Protein AF-A0A351QXC2-F1 (afdb_monomer_lite)

Radius of gyration: 31.66 Å; chains: 1; bounding box: 80×47×94 Å

Foldseek 3Di:
DVLVVVLVVVVCLVPVPDVQVQVDDPVVLVVQLVVLQVQLVVVVVVLCVVLVAPDQPPVCVNPSSSLSSLLSSLVSSLVRRPPCNVVSVVLNVLSVVLNVVVSVLSNCVSVQLAPADDDPDDDDHVVCVVVVDVLSVLLVVLLVLLSCLLNCVLSVCVVVVVVLLVVVVVCLVCVLVLLQLLQCLLAAPLPVVADPLLSVVSSVVSVLQLLLQCLLDLWNLVSSLVSLVVSLVQRNVQNVCCVVVVAGDAPLCVVVVVVVVVVVVPDRHYRDPSNSVSSSSSSNVNSSSSSCVVVVSGNGHDDPVSSVVSNVSSVVSVVVVCVCLPPDQLCVVVVQDQDLVRNSVSCNHNNDPSSNSNSVNQLDQDDDPPDDPVVVVVVVVVVVVVPPDPDPDDVDDDDDDDDDDPPDDQCCVVDDDPCSCVVCVVVVVLVVDPPNPDHDDDDDPDDPDLSQRSVCCVVPVDDCVSGRSDSCVSNDDCPPPDD

Sequence (483 aa):
MLIIIVTLFMSYLIYGYAKPKITCSNRIMKIYFVISIIMALGLLEIFIKILNFSEVTSFLWCIYIPVSLSLFYIILITMCIREKRTLNLILWIKYLFCLLFLIICLNAYYYGYICVLNQETASGDFTSIIIGNYNILTVLYGFMIGGFFWLFGEKIFCHIKTFSYHLYITILILTPFLMFFILEISCNPQIGNMNLFRVLLNIFIMMFFEIIVLNFFNNRAYGLYVLYSCVLIIGVSNHFVVLFRNNPIMPVDILSIKTALSVSNHYQYYLTNGITLSVVIFLLLIGLISSFNRLDITNKITSKKEVISRKFLSVMVLIFGIFWIHNLNFENAYSINLNFWWPAATYESDGFAASFITFLQKLKVQKPDEYSIKLAENILINTSEDRKPAVTSTNQDPTIIVVMNESFSDLSALGPLECADRYLKNYNSLKHDTNTIEHGLNYVSTRGGGTSTTEFEFLTGNSMSNLPGSNPYAQFNFTHIPN

Structure (mmCIF, N/CA/C/O backbone):
data_AF-A0A351QXC2-F1
#
_entry.id   AF-A0A351QXC2-F1
#
loop_
_atom_site.group_PDB
_atom_site.id
_atom_site.type_symbol
_atom_site.label_atom_id
_atom_site.label_alt_id
_atom_site.label_comp_id
_atom_site.label_asym_id
_atom_site.label_entity_id
_atom_site.label_seq_id
_atom_site.pdbx_PDB_ins_code
_atom_site.Cartn_x
_atom_site.Cartn_y
_atom_site.Cartn_z
_atom_site.occupancy
_atom_site.B_iso_or_equiv
_atom_site.auth_seq_id
_atom_site.auth_comp_id
_atom_site.auth_asym_id
_atom_site.auth_atom_id
_atom_site.pdbx_PDB_model_num
ATOM 1 N N . MET A 1 1 ? -37.695 -11.033 13.542 1.00 30.03 1 MET A N 1
ATOM 2 C CA . MET A 1 1 ? -37.705 -11.482 14.957 1.00 30.03 1 MET A CA 1
ATOM 3 C C . MET A 1 1 ? -36.311 -11.424 15.595 1.00 30.03 1 MET A C 1
ATOM 5 O O . MET A 1 1 ? -36.163 -10.721 16.582 1.00 30.03 1 MET A O 1
ATOM 9 N N . LEU A 1 2 ? -35.275 -12.038 15.000 1.00 30.84 2 LEU A N 1
ATOM 10 C CA . LEU A 1 2 ? -33.883 -11.976 15.493 1.00 30.84 2 LEU A CA 1
ATOM 11 C C . LEU A 1 2 ? -33.330 -10.537 15.608 1.00 30.84 2 LEU A C 1
ATOM 13 O O . LEU A 1 2 ? -32.666 -10.202 16.575 1.00 30.84 2 LEU A O 1
ATOM 17 N N . ILE A 1 3 ? -33.681 -9.656 14.668 1.00 39.56 3 ILE A N 1
ATOM 18 C CA . ILE A 1 3 ? -33.240 -8.247 14.639 1.00 39.56 3 ILE A CA 1
ATOM 19 C C . ILE A 1 3 ? -33.877 -7.420 15.756 1.00 39.56 3 ILE A C 1
ATOM 21 O O . ILE A 1 3 ? -33.198 -6.594 16.345 1.00 39.56 3 ILE A O 1
ATOM 25 N N . ILE A 1 4 ? -35.152 -7.676 16.073 1.00 40.72 4 ILE A N 1
ATOM 26 C CA . ILE A 1 4 ? -35.869 -7.065 17.205 1.00 40.72 4 ILE A CA 1
ATOM 27 C C . ILE A 1 4 ? -35.260 -7.551 18.523 1.00 40.72 4 ILE A C 1
ATOM 29 O O . ILE A 1 4 ? -35.090 -6.769 19.449 1.00 40.72 4 ILE A O 1
ATOM 33 N N . ILE A 1 5 ? -34.870 -8.828 18.590 1.00 40.81 5 ILE A N 1
ATOM 34 C CA . ILE A 1 5 ? -34.154 -9.393 19.736 1.00 40.81 5 ILE A CA 1
ATOM 35 C C . ILE A 1 5 ? -32.776 -8.737 19.870 1.00 40.81 5 ILE A C 1
ATOM 37 O O . ILE A 1 5 ? -32.436 -8.330 20.969 1.00 40.81 5 ILE A O 1
ATOM 41 N N . VAL A 1 6 ? -32.024 -8.530 18.784 1.00 47.78 6 VAL A N 1
ATOM 42 C CA . VAL A 1 6 ? -30.721 -7.843 18.822 1.00 47.78 6 VAL A CA 1
ATOM 43 C C . VAL A 1 6 ? -30.873 -6.363 19.187 1.00 47.78 6 VAL A C 1
ATOM 45 O O . VAL A 1 6 ? -30.154 -5.901 20.063 1.00 47.78 6 VAL A O 1
ATOM 48 N N . THR A 1 7 ? -31.825 -5.609 18.629 1.00 44.38 7 THR A N 1
ATOM 49 C CA . THR A 1 7 ? -32.061 -4.210 19.044 1.00 44.38 7 THR A CA 1
ATOM 50 C C . THR A 1 7 ? -32.557 -4.095 20.478 1.00 44.38 7 THR A C 1
ATOM 52 O O . THR A 1 7 ? -32.094 -3.210 21.197 1.00 44.38 7 THR A O 1
ATOM 55 N N . LEU A 1 8 ? -33.434 -4.989 20.943 1.00 41.75 8 LEU A N 1
ATOM 56 C CA . LEU A 1 8 ? -33.868 -5.033 22.344 1.00 41.75 8 LEU A CA 1
ATOM 57 C C . LEU A 1 8 ? -32.722 -5.443 23.280 1.00 41.75 8 LEU A C 1
ATOM 59 O O . LEU A 1 8 ? -32.566 -4.835 24.336 1.00 41.75 8 LEU A O 1
ATOM 63 N N . PHE A 1 9 ? -31.870 -6.390 22.879 1.00 45.78 9 PHE A N 1
ATOM 64 C CA . PHE A 1 9 ? -30.686 -6.819 23.633 1.00 45.78 9 PHE A CA 1
ATOM 65 C C . PHE A 1 9 ? -29.615 -5.718 23.688 1.00 45.78 9 PHE A C 1
ATOM 67 O O . PHE A 1 9 ? -28.980 -5.507 24.718 1.00 45.78 9 PHE A O 1
ATOM 74 N N . MET A 1 10 ? -29.473 -4.934 22.618 1.00 47.25 10 MET A N 1
ATOM 75 C CA . MET A 1 10 ? -28.566 -3.783 22.533 1.00 47.25 10 MET A CA 1
ATOM 76 C C . MET A 1 10 ? -29.074 -2.589 23.340 1.00 47.25 10 MET A C 1
ATOM 78 O O . MET A 1 10 ? -28.297 -1.941 24.039 1.00 47.25 10 MET A O 1
ATOM 82 N N . SER A 1 11 ? -30.386 -2.347 23.330 1.00 45.19 11 SER A N 1
ATOM 83 C CA . SER A 1 11 ? -31.044 -1.377 24.215 1.00 45.19 11 SER A CA 1
ATOM 84 C C . SER A 1 11 ? -30.875 -1.783 25.682 1.00 45.19 11 SER A C 1
ATOM 86 O O . SER A 1 11 ? -30.530 -0.952 26.521 1.00 45.19 11 SER A O 1
ATOM 88 N N . TYR A 1 12 ? -31.017 -3.076 25.985 1.00 43.44 12 TYR A N 1
ATOM 89 C CA . TYR A 1 12 ? -30.791 -3.650 27.310 1.00 43.44 12 TYR A CA 1
ATOM 90 C C . TYR A 1 12 ? -29.320 -3.550 27.756 1.00 43.44 12 TYR A C 1
ATOM 92 O O . TYR A 1 12 ? -29.059 -3.199 28.900 1.00 43.44 12 TYR A O 1
ATOM 100 N N . LEU A 1 13 ? -28.340 -3.730 26.862 1.00 42.75 13 LEU A N 1
ATOM 101 C CA . LEU A 1 13 ? -26.910 -3.504 27.144 1.00 42.75 13 LEU A CA 1
ATOM 102 C C . LEU A 1 13 ? -26.550 -2.015 27.310 1.00 42.75 13 LEU A C 1
ATOM 104 O O . LEU A 1 13 ? -25.615 -1.664 28.037 1.00 42.75 13 LEU A O 1
ATOM 108 N N . ILE A 1 14 ? -27.280 -1.111 26.651 1.00 47.03 14 ILE A N 1
ATOM 109 C CA . ILE A 1 14 ? -27.145 0.339 26.849 1.00 47.03 14 ILE A CA 1
ATOM 110 C C . ILE A 1 14 ? -27.677 0.756 28.230 1.00 47.03 14 ILE A C 1
ATOM 112 O O . ILE A 1 14 ? -27.067 1.624 28.857 1.00 47.03 14 ILE A O 1
ATOM 116 N N . TYR A 1 15 ? -28.736 0.105 28.721 1.00 46.34 15 TYR A N 1
ATOM 117 C CA . TYR A 1 15 ? -29.465 0.487 29.937 1.00 46.34 15 TYR A CA 1
ATOM 118 C C . TYR A 1 15 ? -29.185 -0.330 31.196 1.00 46.34 15 TYR A C 1
ATOM 120 O O . TYR A 1 15 ? -29.426 0.156 32.298 1.00 46.34 15 TYR A O 1
ATOM 128 N N . GLY A 1 16 ? -28.698 -1.558 31.055 1.00 41.38 16 GLY A N 1
ATOM 129 C CA . GLY A 1 16 ? -28.539 -2.486 32.170 1.00 41.38 16 GLY A CA 1
ATOM 130 C C . GLY A 1 16 ? -27.308 -2.222 33.038 1.00 41.38 16 GLY A C 1
ATOM 131 O O . GLY A 1 16 ? -27.326 -2.565 34.215 1.00 41.38 16 GLY A O 1
ATOM 132 N N . TYR A 1 17 ? -26.247 -1.610 32.495 1.00 40.50 17 TYR A N 1
ATOM 133 C CA . TYR A 1 17 ? -24.912 -1.705 33.117 1.00 40.50 17 TYR A CA 1
ATOM 134 C C . TYR A 1 17 ? -24.293 -0.412 33.642 1.00 40.50 17 TYR A C 1
ATOM 136 O O . TYR A 1 17 ? -23.430 -0.452 34.515 1.00 40.50 17 TYR A O 1
ATOM 144 N N . ALA A 1 18 ? -24.771 0.745 33.203 1.00 41.94 18 ALA A N 1
ATOM 145 C CA . ALA A 1 18 ? -24.774 1.892 34.091 1.00 41.94 18 ALA A CA 1
ATOM 146 C C . ALA A 1 18 ? -26.200 1.930 34.627 1.00 41.94 18 ALA A C 1
ATOM 148 O O . ALA A 1 18 ? -27.124 1.936 33.827 1.00 41.94 18 ALA A O 1
ATOM 149 N N . LYS A 1 19 ? -26.412 1.966 35.939 1.00 41.72 19 LYS A N 1
ATOM 150 C CA . LYS A 1 19 ? -27.594 2.646 36.469 1.00 41.72 19 LYS A CA 1
ATOM 151 C C . LYS A 1 19 ? -27.233 4.135 36.456 1.00 41.72 19 LYS A C 1
ATOM 153 O O . LYS A 1 19 ? -26.741 4.612 37.480 1.00 41.72 19 LYS A O 1
ATOM 158 N N . PRO A 1 20 ? -27.349 4.900 35.344 1.00 49.31 20 PRO A N 1
ATOM 159 C CA . PRO A 1 20 ? -27.394 6.339 35.516 1.00 49.31 20 PRO A CA 1
ATOM 160 C C . PRO A 1 20 ? -28.577 6.608 36.449 1.00 49.31 20 PRO A C 1
ATOM 162 O O . PRO A 1 20 ? -29.564 5.868 36.423 1.00 49.31 20 PRO A O 1
ATOM 165 N N . LYS A 1 21 ? -28.499 7.634 37.296 1.00 47.06 21 LYS A N 1
ATOM 166 C CA . LYS A 1 21 ? -29.701 8.138 37.965 1.00 47.06 21 LYS A CA 1
ATOM 167 C C . LYS A 1 21 ? -30.638 8.647 36.867 1.00 47.06 21 LYS A C 1
ATOM 169 O O . LYS A 1 21 ? -30.537 9.791 36.432 1.00 47.06 21 LYS A O 1
ATOM 174 N N . ILE A 1 22 ? -31.480 7.760 36.338 1.00 55.62 22 ILE A N 1
ATOM 175 C CA . ILE A 1 22 ? -32.507 8.109 35.366 1.00 55.62 22 ILE A CA 1
ATOM 176 C C . ILE A 1 22 ? -33.518 8.923 36.161 1.00 55.62 22 ILE A C 1
ATOM 178 O O . ILE A 1 22 ? -34.174 8.416 37.064 1.00 55.62 22 ILE A O 1
ATOM 182 N N . THR A 1 23 ? -33.585 10.213 35.862 1.00 55.25 23 THR A N 1
ATOM 183 C CA . THR A 1 23 ? -34.507 11.148 36.518 1.00 55.25 23 THR A CA 1
ATOM 184 C C . THR A 1 23 ? -35.950 10.955 36.049 1.00 55.25 23 THR A C 1
ATOM 186 O O . THR A 1 23 ? -36.875 11.434 36.694 1.00 55.25 23 THR A O 1
ATOM 189 N N . CYS A 1 24 ? -36.156 10.252 34.931 1.00 59.53 24 CYS A N 1
ATOM 190 C CA . CYS A 1 24 ? -37.459 10.018 34.316 1.00 59.53 24 CYS A CA 1
ATOM 191 C C . CYS A 1 24 ? -38.051 8.644 34.650 1.00 59.53 24 CYS A C 1
ATOM 193 O O . CYS A 1 24 ? -37.344 7.652 34.808 1.00 59.53 24 CYS A O 1
ATOM 195 N N . SER A 1 25 ? -39.383 8.583 34.721 1.00 69.75 25 SER A N 1
ATOM 196 C CA . SER A 1 25 ? -40.113 7.350 35.021 1.00 69.75 25 SER A CA 1
ATOM 197 C C . SER A 1 25 ? -40.022 6.324 33.882 1.00 69.75 25 SER A C 1
ATOM 199 O O . SER A 1 25 ? -39.885 6.673 32.707 1.00 69.75 25 SER A O 1
ATOM 201 N N . ASN A 1 26 ? -40.211 5.040 34.211 1.00 66.38 26 ASN A N 1
ATOM 202 C CA . ASN A 1 26 ? -40.283 3.951 33.224 1.00 66.38 26 ASN A CA 1
ATOM 203 C C . ASN A 1 26 ? -41.353 4.173 32.134 1.00 66.38 26 ASN A C 1
ATOM 205 O O . ASN A 1 26 ? -41.233 3.621 31.041 1.00 66.38 26 ASN A O 1
ATOM 209 N N . ARG A 1 27 ? -42.396 4.976 32.398 1.00 70.94 27 ARG A N 1
ATOM 210 C CA . ARG A 1 27 ? -43.407 5.334 31.387 1.00 70.94 27 ARG A CA 1
ATOM 211 C C . ARG A 1 27 ? -42.837 6.264 30.313 1.00 70.94 27 ARG A C 1
ATOM 213 O O . ARG A 1 27 ? -43.060 6.011 29.135 1.00 70.94 27 ARG A O 1
ATOM 220 N N . ILE A 1 28 ? -42.057 7.274 30.701 1.00 74.56 28 ILE A N 1
ATOM 221 C CA . ILE A 1 28 ? -41.418 8.218 29.766 1.00 74.56 28 ILE A CA 1
ATOM 222 C C . ILE A 1 28 ? -40.416 7.483 28.868 1.00 74.56 28 ILE A C 1
ATOM 224 O O . ILE A 1 28 ? -40.392 7.687 27.659 1.00 74.56 28 ILE A O 1
ATOM 228 N N . MET A 1 29 ? -39.664 6.540 29.438 1.00 69.12 29 MET A N 1
ATOM 229 C CA . MET A 1 29 ? -38.724 5.698 28.692 1.00 69.12 29 MET A CA 1
ATOM 230 C C . MET A 1 29 ? -39.397 4.850 27.602 1.00 69.12 29 MET A C 1
ATOM 232 O O . MET A 1 29 ? -38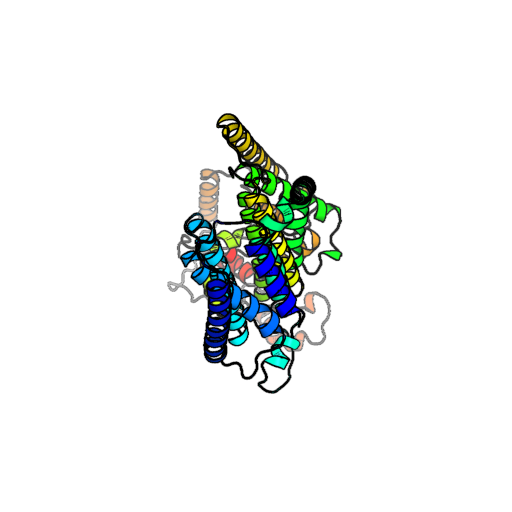.869 4.737 26.495 1.00 69.12 29 MET A O 1
ATOM 236 N N . LYS A 1 30 ? -40.579 4.283 27.887 1.00 73.12 30 LYS A N 1
ATOM 237 C CA . LYS A 1 30 ? -41.380 3.558 26.887 1.00 73.12 30 LYS A CA 1
ATOM 238 C C . LYS A 1 30 ? -41.902 4.491 25.792 1.00 73.12 30 LYS A C 1
ATOM 240 O O . LYS A 1 30 ? -41.856 4.121 24.625 1.00 73.12 30 LYS A O 1
ATOM 245 N N . ILE A 1 31 ? -42.341 5.699 26.153 1.00 79.12 31 ILE A N 1
ATOM 246 C CA . ILE A 1 31 ? -42.787 6.713 25.184 1.00 79.12 31 ILE A CA 1
ATOM 247 C C . ILE A 1 31 ? -41.640 7.093 24.241 1.00 79.12 31 ILE A C 1
ATOM 249 O O . ILE A 1 31 ? -41.824 7.090 23.030 1.00 79.12 31 ILE A O 1
ATOM 253 N N . TYR A 1 32 ? -40.438 7.341 24.763 1.00 79.38 32 TYR A N 1
ATOM 254 C CA . TYR A 1 32 ? -39.275 7.676 23.935 1.00 79.38 32 TYR A CA 1
ATOM 255 C C . TYR A 1 32 ? -38.882 6.557 22.981 1.00 79.38 32 TYR A C 1
ATOM 257 O O . TYR A 1 32 ? -38.507 6.830 21.843 1.00 79.38 32 TYR A O 1
ATOM 265 N N . PHE A 1 33 ? -38.999 5.302 23.411 1.00 75.56 33 PHE A N 1
ATOM 266 C CA . PHE A 1 33 ? -38.780 4.162 22.528 1.00 75.56 33 PHE A CA 1
ATOM 267 C C . PHE A 1 33 ? -39.788 4.142 21.369 1.00 75.56 33 PHE A C 1
ATOM 269 O O . PHE A 1 33 ? -39.385 4.021 20.216 1.00 75.56 33 PHE A O 1
ATOM 276 N N . VAL A 1 34 ? -41.079 4.356 21.650 1.00 76.81 34 VAL A N 1
ATOM 277 C CA . VAL A 1 34 ? -42.122 4.441 20.611 1.00 76.81 34 VAL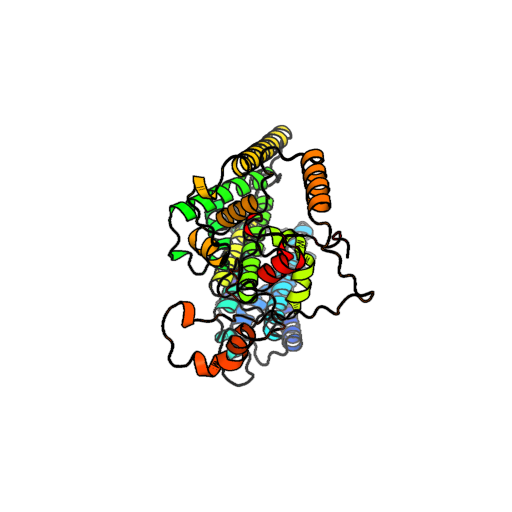 A CA 1
ATOM 278 C C . VAL A 1 34 ? -41.872 5.614 19.658 1.00 76.81 34 VAL A C 1
ATOM 280 O O . VAL A 1 34 ? -41.917 5.428 18.445 1.00 76.81 34 VAL A O 1
ATOM 283 N N . ILE A 1 35 ? -41.534 6.799 20.179 1.00 81.69 35 ILE A N 1
ATOM 284 C CA . ILE A 1 35 ? -41.182 7.968 19.355 1.00 81.69 35 ILE A CA 1
ATOM 285 C C . ILE A 1 35 ? -39.972 7.655 18.466 1.00 81.69 35 ILE A C 1
ATOM 287 O O . ILE A 1 35 ? -39.976 7.991 17.287 1.00 81.69 35 ILE A O 1
ATOM 291 N N . SER A 1 36 ? -38.964 6.957 18.997 1.00 81.38 36 SER A N 1
ATOM 292 C CA . SER A 1 36 ? -37.771 6.574 18.230 1.00 81.38 36 SER A CA 1
ATOM 293 C C . SER A 1 36 ? -38.104 5.638 17.070 1.00 81.38 36 SER A C 1
ATOM 295 O O . SER A 1 36 ? -37.517 5.778 16.002 1.00 81.38 36 SER A O 1
ATOM 297 N N . ILE A 1 37 ? -39.054 4.711 17.254 1.00 77.94 37 ILE A N 1
ATOM 298 C CA . ILE A 1 37 ? -39.548 3.840 16.175 1.00 77.94 37 ILE A CA 1
ATOM 299 C C . ILE A 1 37 ? -40.206 4.684 15.082 1.00 77.94 37 ILE A C 1
ATOM 301 O O . ILE A 1 37 ? -39.880 4.516 13.911 1.00 77.94 37 ILE A O 1
ATOM 305 N N . ILE A 1 38 ? -41.089 5.614 15.458 1.00 81.62 38 ILE A N 1
ATOM 306 C CA . ILE A 1 38 ? -41.787 6.487 14.501 1.00 81.62 38 ILE A CA 1
ATOM 307 C C . ILE A 1 38 ? -40.780 7.333 13.712 1.00 81.62 38 ILE A C 1
ATOM 309 O O . ILE A 1 38 ? -40.850 7.390 12.487 1.00 81.62 38 ILE A O 1
ATOM 313 N N . MET A 1 39 ? -39.804 7.941 14.392 1.00 84.44 39 MET A N 1
ATOM 314 C CA . MET A 1 39 ? -38.763 8.742 13.741 1.00 84.44 39 MET A CA 1
ATOM 315 C C . MET A 1 39 ? -37.869 7.901 12.819 1.00 84.44 39 MET A C 1
ATOM 317 O O . MET A 1 39 ? -37.547 8.345 11.720 1.00 84.44 39 MET A O 1
ATOM 321 N N . ALA A 1 40 ? -37.492 6.685 13.230 1.00 80.75 40 ALA A N 1
ATOM 322 C CA . ALA A 1 40 ? -36.696 5.773 12.409 1.00 80.75 40 ALA A CA 1
ATOM 323 C C . ALA A 1 40 ? -37.439 5.339 11.135 1.00 80.75 40 ALA A C 1
ATOM 325 O O . ALA A 1 40 ? -36.844 5.324 10.058 1.00 80.75 40 ALA A O 1
ATOM 326 N N . LEU A 1 41 ? -38.740 5.044 11.242 1.00 81.62 41 LEU A N 1
ATOM 327 C CA . LEU A 1 41 ? -39.596 4.721 10.096 1.00 81.62 41 LEU A CA 1
ATOM 328 C C . LEU A 1 41 ? -39.784 5.927 9.163 1.00 81.62 41 LEU A C 1
ATOM 330 O O . LEU A 1 41 ? -39.686 5.772 7.950 1.00 81.62 41 LEU A O 1
ATOM 334 N N . GLY A 1 42 ? -39.967 7.133 9.710 1.00 82.31 42 GLY A N 1
ATOM 335 C CA . GLY A 1 42 ? -40.027 8.358 8.906 1.00 82.31 42 GLY A CA 1
ATOM 336 C C . GLY A 1 42 ? -38.719 8.634 8.156 1.00 82.31 42 GLY A C 1
ATOM 337 O O . GLY A 1 42 ? -38.739 8.981 6.976 1.00 82.31 42 GLY A O 1
ATOM 338 N N . LEU A 1 43 ? -37.565 8.414 8.801 1.00 82.50 43 LEU A N 1
ATOM 339 C CA . LEU A 1 43 ? -36.267 8.546 8.132 1.00 82.50 43 LEU A CA 1
ATOM 340 C C . LEU A 1 43 ? -36.090 7.479 7.045 1.00 82.50 43 LEU A C 1
ATOM 342 O O . LEU A 1 43 ? -35.500 7.769 6.011 1.00 82.50 43 LEU A O 1
ATOM 346 N N . LEU A 1 44 ? -36.576 6.251 7.268 1.00 79.88 44 LEU A N 1
ATOM 347 C CA . LEU A 1 44 ? -36.560 5.177 6.268 1.00 79.88 44 LEU A CA 1
ATOM 348 C C . LEU A 1 44 ? -37.340 5.577 5.009 1.00 79.88 44 LEU A C 1
ATOM 350 O O . LEU A 1 44 ? -36.847 5.363 3.909 1.00 79.88 44 LEU A O 1
ATOM 354 N N . GLU A 1 45 ? -38.512 6.197 5.151 1.00 78.94 45 GLU A N 1
ATOM 355 C CA . GLU A 1 45 ? -39.305 6.651 4.002 1.00 78.94 45 GLU A CA 1
ATOM 356 C C . GLU A 1 45 ? -38.566 7.717 3.175 1.00 78.94 45 GLU A C 1
ATOM 358 O O . GLU A 1 45 ? -38.513 7.637 1.947 1.00 78.94 45 GLU A O 1
ATOM 363 N N . ILE A 1 46 ? -37.937 8.690 3.846 1.00 80.00 46 ILE A N 1
ATOM 364 C CA . ILE A 1 46 ? -37.095 9.704 3.191 1.00 80.00 46 ILE A CA 1
ATOM 365 C C . ILE A 1 46 ? -35.912 9.037 2.483 1.00 80.00 46 ILE A C 1
ATOM 367 O O . ILE A 1 46 ? -35.599 9.370 1.344 1.00 80.00 46 ILE A O 1
ATOM 371 N N . PHE A 1 47 ? -35.267 8.079 3.142 1.00 76.56 47 PHE A N 1
ATOM 372 C CA . PHE A 1 47 ? -34.129 7.345 2.604 1.00 76.56 47 PHE A CA 1
ATOM 373 C C . PHE A 1 47 ? -34.492 6.535 1.347 1.00 76.56 47 PHE A C 1
ATOM 375 O O . PHE A 1 47 ? -33.771 6.607 0.354 1.00 76.56 47 PHE A O 1
ATOM 382 N N . ILE A 1 48 ? -35.632 5.835 1.355 1.00 74.06 48 ILE A N 1
ATOM 383 C CA . ILE A 1 48 ? -36.163 5.108 0.190 1.00 74.06 48 ILE A CA 1
ATOM 384 C C . ILE A 1 48 ? -36.412 6.070 -0.976 1.00 74.06 48 ILE A C 1
ATOM 386 O O . ILE A 1 48 ? -36.053 5.754 -2.106 1.00 74.06 48 ILE A O 1
ATOM 390 N N . LYS A 1 49 ? -36.968 7.259 -0.701 1.00 76.44 49 LYS A N 1
ATOM 391 C CA . LYS A 1 49 ? -37.198 8.300 -1.717 1.00 76.44 49 LYS A CA 1
ATOM 392 C C . LYS A 1 49 ? -35.896 8.858 -2.294 1.00 76.44 49 LYS A C 1
ATOM 394 O O . LYS A 1 49 ? -35.808 9.026 -3.503 1.00 76.44 49 LYS A O 1
ATOM 399 N N . ILE A 1 50 ? -34.890 9.130 -1.456 1.00 72.19 50 ILE A N 1
ATOM 400 C CA . ILE A 1 50 ? -33.586 9.662 -1.896 1.00 72.19 50 ILE A CA 1
ATOM 401 C C . ILE A 1 50 ? -32.861 8.669 -2.806 1.00 72.19 50 ILE A C 1
ATOM 403 O O . ILE A 1 50 ? -32.279 9.073 -3.806 1.00 72.19 50 ILE A O 1
ATOM 407 N N . LEU A 1 51 ? -32.893 7.384 -2.455 1.00 68.19 51 LEU A N 1
ATOM 408 C CA . LEU A 1 51 ? -32.213 6.331 -3.213 1.00 68.19 51 LEU A CA 1
ATOM 409 C C . LEU A 1 51 ? -33.091 5.694 -4.294 1.00 68.19 51 LEU A C 1
ATOM 411 O O . LEU A 1 51 ? -32.638 4.788 -4.984 1.00 68.19 51 LEU A O 1
ATOM 415 N N . ASN A 1 52 ? -34.332 6.167 -4.437 1.00 66.88 52 ASN A N 1
ATOM 416 C CA . ASN A 1 52 ? -35.305 5.697 -5.418 1.00 66.88 52 ASN A CA 1
ATOM 417 C C . ASN A 1 52 ? -35.484 4.160 -5.404 1.00 66.88 52 ASN A C 1
ATOM 419 O O . ASN A 1 52 ? -35.533 3.511 -6.450 1.00 66.88 52 ASN A O 1
ATOM 423 N N . PHE A 1 53 ? -35.544 3.566 -4.206 1.00 63.78 53 PHE A N 1
ATOM 424 C CA . PHE A 1 53 ? -35.745 2.123 -4.035 1.00 63.78 53 PHE A CA 1
ATOM 425 C C . PHE A 1 53 ? -37.225 1.744 -4.171 1.00 63.78 53 PHE A C 1
ATOM 427 O O . PHE A 1 53 ? -38.081 2.338 -3.518 1.00 63.78 53 PHE A O 1
ATOM 434 N N . SER A 1 54 ? -37.521 0.723 -4.983 1.00 55.16 54 SER A N 1
ATOM 435 C CA . SER A 1 54 ? -38.864 0.138 -5.128 1.00 55.16 54 SER A CA 1
ATOM 436 C C . SER A 1 54 ? -39.247 -0.729 -3.925 1.00 55.16 54 SER A C 1
ATOM 438 O O . SER A 1 54 ? -40.383 -0.671 -3.459 1.00 55.16 54 SER A O 1
ATOM 440 N N . GLU A 1 55 ? -38.286 -1.477 -3.374 1.00 55.84 55 GLU A N 1
ATOM 441 C CA . GLU A 1 55 ? -38.473 -2.338 -2.207 1.00 55.84 55 GLU A CA 1
ATOM 442 C C . GLU A 1 55 ? -37.300 -2.264 -1.222 1.00 55.84 55 GLU A C 1
ATOM 444 O O . GLU A 1 55 ? -36.128 -2.140 -1.585 1.00 55.84 55 GLU A O 1
ATOM 449 N N . VAL A 1 56 ? -37.619 -2.389 0.067 1.00 56.53 56 VAL A N 1
ATOM 450 C CA . VAL A 1 56 ? -36.620 -2.493 1.133 1.00 56.53 56 VAL A CA 1
ATOM 451 C C . VAL A 1 56 ? -36.224 -3.958 1.279 1.00 56.53 56 VAL A C 1
ATOM 453 O O . VAL A 1 56 ? -36.984 -4.759 1.824 1.00 56.53 56 VAL A O 1
ATOM 456 N N . THR A 1 57 ? -35.016 -4.308 0.838 1.00 64.12 57 THR A N 1
ATOM 457 C CA . THR A 1 57 ? -34.467 -5.657 1.032 1.00 64.12 57 THR A CA 1
ATOM 458 C C . THR A 1 57 ? -34.468 -6.038 2.515 1.00 64.12 57 THR A C 1
ATOM 460 O O . THR A 1 57 ? -34.257 -5.202 3.398 1.00 64.12 57 THR A O 1
ATOM 463 N N . SER A 1 58 ? -34.643 -7.327 2.818 1.00 61.22 58 SER A N 1
ATOM 464 C CA . SER A 1 58 ? -34.495 -7.875 4.178 1.00 61.22 58 SER A CA 1
ATOM 465 C C . SER A 1 58 ? -33.168 -7.461 4.831 1.00 61.22 58 SER A C 1
ATOM 467 O O . SER A 1 58 ? -33.097 -7.252 6.039 1.00 61.22 58 SER A O 1
ATOM 469 N N . PHE A 1 59 ? -32.138 -7.240 4.019 1.00 59.50 59 PHE A N 1
ATOM 470 C CA . PHE A 1 59 ? -30.858 -6.667 4.406 1.00 59.50 59 PHE A CA 1
ATOM 471 C C . PHE A 1 59 ? -30.946 -5.223 4.942 1.00 59.50 59 PHE A C 1
ATOM 473 O O . PHE A 1 59 ? -30.438 -4.936 6.027 1.00 59.50 59 PHE A O 1
ATOM 480 N N . LEU A 1 60 ? -31.635 -4.316 4.243 1.00 64.19 60 LEU A N 1
ATOM 481 C CA . LEU A 1 60 ? -31.864 -2.947 4.716 1.00 64.19 60 LEU A CA 1
ATOM 482 C C . LEU A 1 60 ? -32.646 -2.929 6.038 1.00 64.19 60 LEU A C 1
ATOM 484 O O . LEU A 1 60 ? -32.286 -2.181 6.951 1.00 64.19 60 LEU A O 1
ATOM 488 N N . TRP A 1 61 ? -33.628 -3.824 6.198 1.00 66.25 61 TRP A N 1
ATOM 489 C CA . TRP A 1 61 ? -34.329 -4.018 7.475 1.00 66.25 61 TRP A CA 1
ATOM 490 C C . TRP A 1 61 ? -33.386 -4.454 8.611 1.00 66.25 61 TRP A C 1
ATOM 492 O O . TRP A 1 61 ? -33.552 -4.014 9.751 1.00 66.25 61 TRP A O 1
ATOM 502 N N . CYS A 1 62 ? -32.380 -5.288 8.323 1.00 62.16 62 CYS A N 1
ATOM 503 C CA . CYS A 1 62 ? -31.413 -5.777 9.312 1.00 62.16 62 CYS A CA 1
ATOM 504 C C . CYS A 1 62 ? -30.427 -4.712 9.805 1.00 62.16 62 CYS A C 1
ATOM 506 O O . CYS A 1 62 ? -29.954 -4.820 10.935 1.00 62.16 62 CYS A O 1
ATOM 508 N N . ILE A 1 63 ? -30.078 -3.723 8.977 1.00 65.69 63 ILE A N 1
ATOM 509 C CA . ILE A 1 63 ? -28.985 -2.781 9.280 1.00 65.69 63 ILE A CA 1
ATOM 510 C C . ILE A 1 63 ? -29.514 -1.396 9.599 1.00 65.69 63 ILE A C 1
ATOM 512 O O . ILE A 1 63 ? -29.215 -0.830 10.652 1.00 65.69 63 ILE A O 1
ATOM 516 N N . TYR A 1 64 ? -30.303 -0.843 8.684 1.00 74.62 64 TYR A N 1
ATOM 517 C CA . TYR A 1 64 ? -30.702 0.551 8.747 1.00 74.62 64 TYR A CA 1
ATOM 518 C C . TYR A 1 64 ? -31.591 0.811 9.960 1.00 74.62 64 TYR A C 1
ATOM 520 O O . TYR A 1 64 ? -31.403 1.790 10.682 1.00 74.62 64 TYR A O 1
ATOM 528 N N . ILE A 1 65 ? -32.538 -0.087 10.227 1.00 73.50 65 ILE A N 1
ATOM 529 C CA . ILE A 1 65 ? -33.531 0.103 11.287 1.00 73.50 65 ILE A CA 1
ATOM 530 C C . ILE A 1 65 ? -32.899 0.032 12.674 1.00 73.50 65 ILE A C 1
ATOM 532 O O . ILE A 1 65 ? -33.139 0.944 13.460 1.00 73.50 65 ILE A O 1
ATOM 536 N N . PRO A 1 66 ? -32.040 -0.950 13.005 1.00 71.50 66 PRO A N 1
ATOM 537 C CA . PRO A 1 66 ? -31.320 -0.927 14.274 1.00 71.50 66 PRO A CA 1
ATOM 538 C C . PRO A 1 66 ? -30.472 0.322 14.505 1.00 71.50 66 PRO A C 1
ATOM 540 O O . PRO A 1 66 ? -30.480 0.868 15.611 1.00 71.50 66 PRO A O 1
ATOM 543 N N . VAL A 1 67 ? -29.751 0.783 13.479 1.00 73.25 67 VAL A N 1
ATOM 544 C CA . VAL A 1 67 ? -28.856 1.947 13.576 1.00 73.25 67 VAL A CA 1
ATOM 545 C C . VAL A 1 67 ? -29.662 3.241 13.722 1.00 73.25 67 VAL A C 1
ATOM 547 O O . VAL A 1 67 ? -29.384 4.024 14.629 1.00 73.25 67 VAL A O 1
ATOM 550 N N . SER A 1 68 ? -30.694 3.441 12.898 1.00 77.19 68 SER A N 1
ATOM 551 C CA . SER A 1 68 ? -31.577 4.618 12.954 1.00 77.19 68 SER A CA 1
ATOM 552 C C . SER A 1 68 ? -32.423 4.659 14.230 1.00 77.19 68 SER A C 1
ATOM 554 O O . SER A 1 68 ? -32.522 5.707 14.867 1.00 77.19 68 SER A O 1
ATOM 556 N N . LEU A 1 69 ? -32.955 3.519 14.680 1.00 79.00 69 LEU A N 1
ATOM 557 C CA . LEU A 1 69 ? -33.663 3.421 15.957 1.00 79.00 69 LEU A CA 1
ATOM 558 C C . LEU A 1 69 ? -32.743 3.803 17.121 1.00 79.00 69 LEU A C 1
ATOM 560 O O . LEU A 1 69 ? -33.129 4.594 17.979 1.00 79.00 69 LEU A O 1
ATOM 564 N N . SER A 1 70 ? -31.515 3.278 17.134 1.00 75.06 70 SER A N 1
ATOM 565 C CA . SER A 1 70 ? -30.530 3.579 18.179 1.00 75.06 70 SER A CA 1
ATOM 566 C C . SER A 1 70 ? -30.115 5.053 18.170 1.00 75.06 70 SER A C 1
ATOM 568 O O . SER A 1 70 ? -29.997 5.656 19.237 1.00 75.06 70 SER A O 1
ATOM 570 N N . LEU A 1 71 ? -29.957 5.656 16.986 1.00 81.12 71 LEU A N 1
ATOM 571 C CA . LEU A 1 71 ? -29.682 7.084 16.809 1.00 81.12 71 LEU A CA 1
ATOM 572 C C . LEU A 1 71 ? -30.755 7.949 17.496 1.00 81.12 71 LEU A C 1
ATOM 574 O O . LEU A 1 71 ? -30.427 8.802 18.325 1.00 81.12 71 LEU A O 1
ATOM 578 N N . PHE A 1 72 ? -32.034 7.713 17.194 1.00 82.25 72 PHE A N 1
ATOM 579 C CA . PHE A 1 72 ? -33.138 8.487 17.773 1.00 82.25 72 PHE A CA 1
ATOM 580 C C . PHE A 1 72 ? -33.371 8.190 19.253 1.00 82.25 72 PHE A C 1
ATOM 582 O O . PHE A 1 72 ? -33.657 9.090 20.045 1.00 82.25 72 PHE A O 1
ATOM 589 N N . TYR A 1 73 ? -33.166 6.943 19.659 1.00 79.38 73 TYR A N 1
ATOM 590 C CA . TYR A 1 73 ? -33.302 6.561 21.053 1.00 79.38 73 TYR A CA 1
ATOM 591 C C . TYR A 1 73 ? -32.256 7.274 21.920 1.00 79.38 73 TYR A C 1
ATOM 593 O O . TYR A 1 73 ? -32.604 7.904 22.919 1.00 79.38 73 TYR A O 1
ATOM 601 N N . ILE A 1 74 ? -30.982 7.279 21.507 1.00 75.88 74 ILE A N 1
ATOM 602 C CA . ILE A 1 74 ? -29.890 7.911 22.264 1.00 75.88 74 ILE A CA 1
ATOM 603 C C . ILE A 1 74 ? -30.109 9.420 22.439 1.00 75.88 74 ILE A C 1
ATOM 605 O O . ILE A 1 74 ? -29.861 9.935 23.534 1.00 75.88 74 ILE A O 1
ATOM 609 N N . ILE A 1 75 ? -30.593 10.141 21.420 1.00 80.88 75 ILE A N 1
ATOM 610 C CA . ILE A 1 75 ? -30.806 11.593 21.541 1.00 80.88 75 ILE A CA 1
ATOM 611 C C . ILE A 1 75 ? -31.922 11.926 22.539 1.00 80.88 75 ILE A C 1
ATOM 613 O O . ILE A 1 75 ? -31.707 12.746 23.434 1.00 80.88 75 ILE A O 1
ATOM 617 N N . LEU A 1 76 ? -33.056 11.217 22.481 1.00 79.00 76 LEU A N 1
ATOM 618 C CA . LEU A 1 76 ? -34.177 11.412 23.410 1.00 79.00 76 LEU A CA 1
ATOM 619 C C . LEU A 1 76 ? -33.767 11.092 24.851 1.00 79.00 76 LEU A C 1
ATOM 621 O O . LEU A 1 76 ? -34.070 11.814 25.797 1.00 79.00 76 LEU A O 1
ATOM 625 N N . ILE A 1 77 ? -32.976 10.043 25.019 1.00 73.12 77 ILE A N 1
ATOM 626 C CA . ILE A 1 77 ? -32.441 9.613 26.311 1.00 73.12 77 ILE A CA 1
ATOM 627 C C . ILE A 1 77 ? -31.476 10.619 26.922 1.00 73.12 77 ILE A C 1
ATOM 629 O O . ILE A 1 77 ? -31.438 10.802 28.142 1.00 73.12 77 ILE A O 1
ATOM 633 N N . THR A 1 78 ? -30.682 11.274 26.082 1.00 74.19 78 THR A N 1
ATOM 634 C CA . THR A 1 78 ? -29.726 12.295 26.517 1.00 74.19 78 THR A CA 1
ATOM 635 C C . THR A 1 78 ? -30.436 13.491 27.155 1.00 74.19 78 THR A C 1
ATOM 637 O O . THR A 1 78 ? -29.863 14.170 28.013 1.00 74.19 78 THR A O 1
ATOM 640 N N . MET A 1 79 ? -31.715 13.709 26.823 1.00 73.62 79 MET A N 1
ATOM 641 C CA . MET A 1 79 ? -32.558 14.697 27.498 1.00 73.62 79 MET A CA 1
ATOM 642 C C . MET A 1 79 ? -32.833 14.306 28.961 1.00 73.62 79 MET A C 1
ATOM 644 O O . MET A 1 79 ? -32.824 15.184 29.824 1.00 73.62 79 MET A O 1
ATOM 648 N N . CYS A 1 80 ? -32.979 13.008 29.262 1.00 68.31 80 CYS A N 1
ATOM 649 C CA . CYS A 1 80 ? -33.222 12.484 30.614 1.00 68.31 80 CYS A CA 1
ATOM 650 C C . CYS A 1 80 ? -31.950 12.312 31.459 1.00 68.31 80 CYS A C 1
ATOM 652 O O . CYS A 1 80 ? -31.980 12.519 32.672 1.00 68.31 80 CYS A O 1
ATOM 654 N N . ILE A 1 81 ? -30.824 11.921 30.856 1.00 66.75 81 ILE A N 1
ATOM 655 C CA . ILE A 1 81 ? -29.585 11.623 31.592 1.00 66.75 81 ILE A CA 1
ATOM 656 C C . ILE A 1 81 ? -28.682 12.860 31.610 1.00 66.75 81 ILE A C 1
ATOM 658 O O . ILE A 1 81 ? -28.006 13.172 30.632 1.00 66.75 81 ILE A O 1
ATOM 662 N N . ARG A 1 82 ? -28.644 13.562 32.749 1.00 62.41 82 ARG A N 1
ATOM 663 C CA . ARG A 1 82 ? -27.888 14.820 32.900 1.00 62.41 82 ARG A CA 1
ATOM 664 C C . ARG A 1 82 ? -26.385 14.606 33.147 1.00 62.41 82 ARG A C 1
ATOM 666 O O . ARG A 1 82 ? -25.584 15.379 32.640 1.00 62.41 82 ARG A O 1
ATOM 673 N N . GLU A 1 83 ? -25.997 13.529 33.836 1.00 59.22 83 GLU A N 1
ATOM 674 C CA . GLU A 1 83 ? -24.605 13.267 34.268 1.00 59.22 83 GLU A CA 1
ATOM 675 C C . GLU A 1 83 ? -23.671 12.686 33.181 1.00 59.22 83 GLU A C 1
ATOM 677 O O . GLU A 1 83 ? -22.466 12.610 33.398 1.00 59.22 83 GLU A O 1
ATOM 682 N N . LYS A 1 84 ? -24.176 12.285 32.002 1.00 67.94 84 LYS A N 1
ATOM 683 C CA . LYS A 1 84 ? -23.359 11.664 30.926 1.00 67.94 84 LYS A CA 1
ATOM 684 C C . LYS A 1 84 ? -23.667 12.183 29.515 1.00 67.94 84 LYS A C 1
ATOM 686 O O . LYS A 1 84 ? -23.500 11.463 28.531 1.00 67.94 84 LYS A O 1
ATOM 691 N N . ARG A 1 85 ? -24.112 13.439 29.395 1.00 70.88 85 ARG A N 1
ATOM 692 C CA . ARG A 1 85 ? -24.530 14.016 28.103 1.00 70.88 85 ARG A CA 1
ATOM 693 C C . ARG A 1 85 ? -23.444 13.980 27.031 1.00 70.88 85 ARG A C 1
ATOM 695 O O . ARG A 1 85 ? -23.748 13.651 25.893 1.00 70.88 85 ARG A O 1
ATOM 702 N N . THR A 1 86 ? -22.194 14.261 27.387 1.00 72.94 86 THR A N 1
ATOM 703 C CA . THR A 1 86 ? -21.061 14.256 26.446 1.00 72.94 86 THR A CA 1
ATOM 704 C C . THR A 1 86 ? -20.809 12.872 25.852 1.00 72.94 86 THR A C 1
ATOM 706 O O . THR A 1 86 ? -20.661 12.744 24.642 1.00 72.94 86 THR A O 1
ATOM 709 N N . LEU A 1 87 ? -20.836 11.820 26.675 1.00 69.88 87 LEU A N 1
ATOM 710 C CA . LEU A 1 87 ? -20.670 10.438 26.221 1.00 69.88 87 LEU A CA 1
ATOM 711 C C . LEU A 1 87 ? -21.805 10.012 25.283 1.00 69.88 87 LEU A C 1
ATOM 713 O O . LEU A 1 87 ? -21.551 9.405 24.243 1.00 69.88 87 LEU A O 1
ATOM 717 N N . ASN A 1 88 ? -23.048 10.350 25.630 1.00 73.19 88 ASN A N 1
ATOM 718 C CA . ASN A 1 88 ? -24.191 10.027 24.782 1.00 73.19 88 ASN A CA 1
ATOM 719 C C . ASN A 1 88 ? -24.173 10.818 23.469 1.00 73.19 88 ASN A C 1
ATOM 721 O O . ASN A 1 88 ? -24.530 10.263 22.437 1.00 73.19 88 ASN A O 1
ATOM 725 N N . LEU A 1 89 ? -23.714 12.075 23.486 1.00 78.44 89 LEU A N 1
ATOM 726 C CA . LEU A 1 89 ? -23.540 12.885 22.281 1.00 78.44 89 LEU A CA 1
ATOM 727 C C . LEU A 1 89 ? -22.459 12.296 21.365 1.00 78.44 89 LEU A C 1
ATOM 729 O O . LEU A 1 89 ? -22.678 12.174 20.166 1.00 78.44 89 LEU A O 1
ATOM 733 N N . ILE A 1 90 ? -21.324 11.859 21.923 1.00 77.25 90 ILE A N 1
ATOM 734 C CA . ILE A 1 90 ? -20.284 11.147 21.163 1.00 77.25 90 ILE A CA 1
ATOM 735 C C . ILE A 1 90 ? -20.870 9.879 20.543 1.00 77.25 90 ILE A C 1
ATOM 737 O O . ILE A 1 90 ? -20.681 9.635 19.355 1.00 77.25 90 ILE A O 1
ATOM 741 N N . LEU A 1 91 ? -21.599 9.078 21.323 1.00 74.69 91 LEU A N 1
ATOM 742 C CA . LEU A 1 91 ? -22.223 7.859 20.820 1.00 74.69 91 LEU A CA 1
ATOM 743 C C . LEU A 1 91 ? -23.235 8.176 19.707 1.00 74.69 91 LEU A C 1
ATOM 745 O O . LEU A 1 91 ? -23.214 7.518 18.674 1.00 74.69 91 LEU A O 1
ATOM 749 N N . TRP A 1 92 ? -24.048 9.219 19.870 1.00 81.50 92 TRP A N 1
ATOM 750 C CA . TRP A 1 92 ? -24.980 9.698 18.850 1.00 81.50 92 TRP A CA 1
ATOM 751 C C . TRP A 1 92 ? -24.272 10.096 17.548 1.00 81.50 92 TRP A C 1
ATOM 753 O O . TRP A 1 92 ? -24.669 9.632 16.482 1.00 81.50 92 TRP A O 1
ATOM 763 N N . ILE A 1 93 ? -23.177 10.864 17.630 1.00 82.88 93 ILE A N 1
ATOM 764 C CA . ILE A 1 93 ? -22.351 11.234 16.466 1.00 82.88 93 ILE A CA 1
ATOM 765 C C . ILE A 1 93 ? -21.822 9.982 15.758 1.00 82.88 93 ILE A C 1
ATOM 767 O O . ILE A 1 93 ? -21.817 9.926 14.531 1.00 82.88 93 ILE A O 1
ATOM 771 N N . LYS A 1 94 ? -21.414 8.951 16.509 1.00 79.75 94 LYS A N 1
ATOM 772 C CA . LYS A 1 94 ? -20.961 7.684 15.921 1.00 79.75 94 LYS A CA 1
ATOM 773 C C . LYS A 1 94 ? -22.073 6.966 15.156 1.00 79.75 94 LYS A C 1
ATOM 775 O O . LYS A 1 94 ? -21.834 6.514 14.042 1.00 79.75 94 LYS A O 1
ATOM 780 N N . TYR A 1 95 ? -23.280 6.885 15.718 1.00 79.94 95 TYR A N 1
ATOM 781 C CA . TYR A 1 95 ? -24.433 6.316 15.009 1.00 79.94 95 TYR A CA 1
ATOM 782 C C . TYR A 1 95 ? -24.787 7.118 13.759 1.00 79.94 95 TYR A C 1
ATOM 784 O O . TYR A 1 95 ? -25.069 6.520 12.724 1.00 79.94 95 TYR A O 1
ATOM 792 N N . LEU A 1 96 ? -24.726 8.450 13.839 1.00 83.69 96 LEU A N 1
ATOM 793 C CA . LEU A 1 96 ? -24.969 9.325 12.696 1.00 83.69 96 LEU A CA 1
ATOM 794 C C . LEU A 1 96 ? -23.944 9.072 11.593 1.00 83.69 96 LEU A C 1
ATOM 796 O O . LEU A 1 96 ? -24.323 8.909 10.440 1.00 83.69 96 LEU A O 1
ATOM 800 N N . PHE A 1 97 ? -22.664 8.979 11.953 1.00 84.62 97 PHE A N 1
ATOM 801 C CA . PHE A 1 97 ? -21.596 8.655 11.015 1.00 84.62 97 PHE A CA 1
ATOM 802 C C . PHE A 1 97 ? -21.809 7.282 10.373 1.00 84.62 97 PHE A C 1
ATOM 804 O O . PHE A 1 97 ? -21.738 7.171 9.153 1.00 84.62 97 PHE A O 1
ATOM 811 N N . CYS A 1 98 ? -22.125 6.249 11.164 1.00 79.69 98 CYS A N 1
ATOM 812 C CA . CYS A 1 98 ? -22.395 4.918 10.626 1.00 79.69 98 CYS A CA 1
ATOM 813 C C . CYS A 1 98 ? -23.574 4.915 9.650 1.00 79.69 98 CYS A C 1
ATOM 815 O O . CYS A 1 98 ? -23.506 4.258 8.614 1.00 79.69 98 CYS A O 1
ATOM 817 N N . LEU A 1 99 ? -24.636 5.656 9.980 1.00 79.75 99 LEU A N 1
ATOM 818 C CA . LEU A 1 99 ? -25.800 5.794 9.121 1.00 79.75 99 LEU A CA 1
ATOM 819 C C . LEU A 1 99 ? -25.425 6.520 7.828 1.00 79.75 99 LEU A C 1
ATOM 821 O O . LEU A 1 99 ? -25.598 5.947 6.765 1.00 79.75 99 LEU A O 1
ATOM 825 N N . LEU A 1 100 ? -24.845 7.723 7.904 1.00 82.44 100 LEU A N 1
ATOM 826 C CA . LEU A 1 100 ? -24.442 8.514 6.735 1.00 82.44 100 LEU A CA 1
ATOM 827 C C . LEU A 1 100 ? -23.479 7.755 5.821 1.00 82.44 100 LEU A C 1
ATOM 829 O O . LEU A 1 100 ? -23.651 7.779 4.607 1.00 82.44 100 LEU A O 1
ATOM 833 N N . PHE A 1 101 ? -22.503 7.052 6.393 1.00 80.69 101 PHE A N 1
ATOM 834 C CA . PHE A 1 101 ? -21.574 6.230 5.627 1.00 80.69 101 PHE A CA 1
ATOM 835 C C . PHE A 1 101 ? -22.300 5.101 4.886 1.00 80.69 101 PHE A C 1
ATOM 837 O O . PHE A 1 101 ? -22.066 4.911 3.697 1.00 80.69 101 PHE A O 1
ATOM 844 N N . LEU A 1 102 ? -23.241 4.413 5.545 1.00 78.06 102 LEU A N 1
ATOM 845 C CA . LEU A 1 102 ? -24.086 3.406 4.898 1.00 78.06 102 LEU A CA 1
ATOM 846 C C . LEU A 1 102 ? -24.891 4.006 3.733 1.00 78.06 102 LEU A C 1
ATOM 848 O O . LEU A 1 102 ? -24.949 3.393 2.669 1.00 78.06 102 LEU A O 1
ATOM 852 N N . ILE A 1 103 ? -25.469 5.204 3.910 1.00 76.81 103 ILE A N 1
ATOM 853 C CA . ILE A 1 103 ? -26.181 5.913 2.834 1.00 76.81 103 ILE A CA 1
ATOM 854 C C . ILE A 1 103 ? -25.226 6.188 1.671 1.00 76.81 103 ILE A C 1
ATOM 856 O O . ILE A 1 103 ? -25.555 5.859 0.539 1.00 76.81 103 ILE A O 1
ATOM 860 N N . ILE A 1 104 ? -24.044 6.748 1.937 1.00 76.50 104 ILE A N 1
ATOM 861 C CA . ILE A 1 104 ? -23.053 7.080 0.904 1.00 76.50 104 ILE A CA 1
ATOM 862 C C . ILE A 1 104 ? -22.619 5.828 0.140 1.00 76.50 104 ILE A C 1
ATOM 864 O O . ILE A 1 104 ? -22.585 5.864 -1.084 1.00 76.50 104 ILE A O 1
ATOM 868 N N . CYS A 1 105 ? -22.336 4.717 0.826 1.00 73.06 105 CYS A N 1
ATOM 869 C CA . CYS A 1 105 ? -21.955 3.462 0.177 1.00 73.06 105 CYS A CA 1
ATOM 870 C C . CYS A 1 105 ? -23.068 2.911 -0.722 1.00 73.06 105 CYS A C 1
ATOM 872 O O . CYS A 1 105 ? -22.799 2.510 -1.852 1.00 73.06 105 CYS A O 1
ATOM 874 N N . LEU A 1 106 ? -24.316 2.918 -0.245 1.00 72.81 106 LEU A N 1
ATOM 875 C CA . LEU A 1 106 ? -25.463 2.469 -1.037 1.00 72.81 106 LEU A CA 1
ATOM 876 C C . LEU A 1 106 ? -25.734 3.403 -2.220 1.00 72.81 106 LEU A C 1
ATOM 878 O O . LEU A 1 106 ? -26.082 2.933 -3.297 1.00 72.81 106 LEU A O 1
ATOM 882 N N . ASN A 1 107 ? -25.521 4.705 -2.041 1.00 72.00 107 ASN A N 1
ATOM 883 C CA . ASN A 1 107 ? -25.705 5.698 -3.089 1.00 72.00 107 ASN A CA 1
ATOM 884 C C . ASN A 1 107 ? -24.617 5.606 -4.170 1.00 72.00 107 ASN A C 1
ATOM 886 O O . ASN A 1 107 ? -24.909 5.650 -5.362 1.00 72.00 107 ASN A O 1
ATOM 890 N N . ALA A 1 108 ? -23.360 5.425 -3.752 1.00 67.56 108 ALA A N 1
ATOM 891 C CA . ALA A 1 108 ? -22.234 5.183 -4.648 1.00 67.56 108 ALA A CA 1
ATOM 892 C C . ALA A 1 108 ? -22.460 3.928 -5.502 1.00 67.56 108 ALA A C 1
ATOM 894 O O . ALA A 1 108 ? -22.134 3.916 -6.686 1.00 67.56 108 ALA A O 1
ATOM 895 N N . TYR A 1 109 ? -23.066 2.896 -4.914 1.00 66.56 109 TYR A N 1
ATOM 896 C CA . TYR A 1 109 ? -23.464 1.703 -5.645 1.00 66.56 109 TYR A CA 1
ATOM 897 C C . TYR A 1 109 ? -24.637 1.949 -6.603 1.00 66.56 109 TYR A C 1
ATOM 899 O O . TYR A 1 109 ? -24.548 1.586 -7.772 1.00 66.56 109 TYR A O 1
ATOM 907 N N . TYR A 1 110 ? -25.709 2.598 -6.138 1.00 64.94 110 TYR A N 1
ATOM 908 C CA . TYR A 1 110 ? -26.910 2.853 -6.942 1.00 64.94 110 TYR A CA 1
ATOM 909 C C . TYR A 1 110 ? -26.613 3.676 -8.201 1.00 64.94 110 TYR A C 1
ATOM 911 O O . TYR A 1 110 ? -27.074 3.336 -9.287 1.00 64.94 110 TYR A O 1
ATOM 919 N N . TYR A 1 111 ? -25.793 4.722 -8.076 1.00 64.25 111 TYR A N 1
ATOM 920 C CA . TYR A 1 111 ? -25.384 5.555 -9.209 1.00 64.25 111 TYR A CA 1
ATOM 921 C C . TYR A 1 111 ? -24.240 4.957 -10.046 1.00 64.25 111 TYR A C 1
ATOM 923 O O . TYR A 1 111 ? -23.747 5.618 -10.957 1.00 64.25 111 TYR A O 1
ATOM 931 N N . GLY A 1 112 ? -23.809 3.725 -9.759 1.00 58.94 112 GLY A N 1
ATOM 932 C CA . GLY A 1 112 ? -22.826 3.007 -10.570 1.00 58.94 112 GLY A CA 1
ATOM 933 C C . GLY A 1 112 ? -21.379 3.480 -10.414 1.00 58.94 112 GLY A C 1
ATOM 934 O O . GLY A 1 112 ? -20.532 3.051 -11.185 1.00 58.94 112 GLY A O 1
ATOM 935 N N . TYR A 1 113 ? -21.049 4.299 -9.407 1.00 58.84 113 TYR A N 1
ATOM 936 C CA . TYR A 1 113 ? -19.651 4.676 -9.127 1.00 58.84 113 TYR A CA 1
ATOM 937 C C . TYR A 1 113 ? -18.782 3.465 -8.743 1.00 58.84 113 TYR A C 1
ATOM 939 O O . TYR A 1 113 ? -17.560 3.502 -8.885 1.00 58.84 113 TYR A O 1
ATOM 947 N N . ILE A 1 114 ? -19.418 2.397 -8.251 1.00 59.06 114 ILE A N 1
ATOM 948 C CA . ILE A 1 114 ? -18.825 1.073 -8.062 1.00 59.06 114 ILE A CA 1
ATOM 949 C C . ILE A 1 114 ? -19.594 0.104 -8.965 1.00 59.06 114 ILE A C 1
ATOM 951 O O . ILE A 1 114 ? -20.704 -0.313 -8.631 1.00 59.06 114 ILE A O 1
ATOM 955 N N . CYS A 1 115 ? -19.027 -0.223 -10.123 1.00 54.34 115 CYS A N 1
ATOM 956 C CA . CYS A 1 115 ? -19.648 -1.091 -11.118 1.00 54.34 115 CYS A CA 1
ATOM 957 C C . CYS A 1 115 ? -19.496 -2.588 -10.775 1.00 54.34 115 CYS A C 1
ATOM 959 O O . CYS A 1 115 ? -18.647 -3.000 -9.977 1.00 54.34 115 CYS A O 1
ATOM 961 N N . VAL A 1 116 ? -20.341 -3.420 -11.395 1.00 51.94 116 VAL A N 1
ATOM 962 C CA . VAL A 1 116 ? -20.358 -4.887 -11.256 1.00 51.94 116 VAL A CA 1
ATOM 963 C C . VAL A 1 116 ? -19.587 -5.527 -12.410 1.00 51.94 116 VAL A C 1
ATOM 965 O O . VAL A 1 116 ? -19.848 -5.219 -13.568 1.00 51.94 116 VAL A O 1
ATOM 968 N N . LEU A 1 117 ? -18.648 -6.428 -12.105 1.00 42.72 117 LEU A N 1
ATOM 969 C CA . LEU A 1 117 ? -17.982 -7.251 -13.118 1.00 42.72 117 LEU A CA 1
ATOM 970 C C . LEU A 1 117 ? -19.014 -8.218 -13.717 1.00 42.72 117 LEU A C 1
ATOM 972 O O . LEU A 1 117 ? -19.497 -9.097 -13.010 1.00 42.72 117 LEU A O 1
ATOM 976 N N . ASN A 1 118 ? -19.337 -8.016 -14.997 1.00 38.16 118 ASN A N 1
ATOM 977 C CA . ASN A 1 118 ? -20.093 -8.894 -15.897 1.00 38.16 118 ASN A CA 1
ATOM 978 C C . ASN A 1 118 ? -21.277 -9.667 -15.293 1.00 38.16 118 ASN A C 1
ATOM 980 O O . ASN A 1 118 ? -21.119 -10.814 -14.886 1.00 38.16 118 ASN A O 1
ATOM 984 N N . GLN A 1 119 ? -22.486 -9.118 -15.437 1.00 37.62 119 GLN A N 1
ATOM 985 C CA . GLN A 1 119 ? -23.645 -9.918 -15.847 1.00 37.62 119 GLN A CA 1
ATOM 986 C C . GLN A 1 119 ? -24.499 -9.112 -16.833 1.00 37.62 119 GLN A C 1
ATOM 988 O O . GLN A 1 119 ? -25.152 -8.135 -16.471 1.00 37.62 119 GLN A O 1
ATOM 993 N N . GLU A 1 120 ? -24.490 -9.537 -18.096 1.00 42.81 120 GLU A N 1
ATOM 994 C CA . GLU A 1 120 ? -25.564 -9.251 -19.044 1.00 42.81 120 GLU A CA 1
ATOM 995 C C . GLU A 1 120 ? -26.854 -9.916 -18.538 1.00 42.81 120 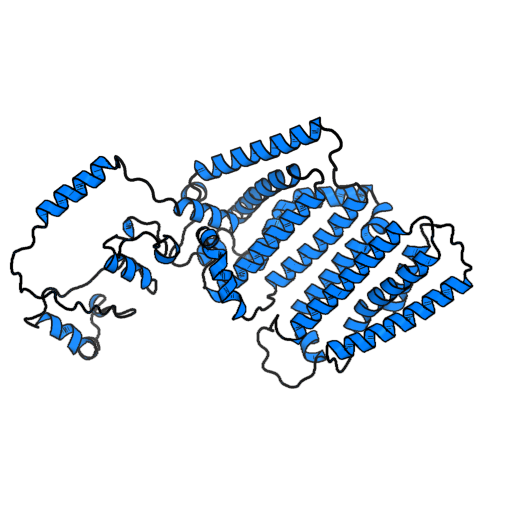GLU A C 1
ATOM 997 O O . GLU A 1 120 ? -27.109 -11.066 -18.857 1.00 42.81 120 GLU A O 1
ATOM 1002 N N . THR A 1 121 ? -27.665 -9.227 -17.735 1.00 37.66 121 THR A N 1
ATOM 1003 C CA . THR A 1 121 ? -29.097 -9.533 -17.526 1.00 37.66 121 THR A CA 1
ATOM 1004 C C . THR A 1 121 ? -29.741 -8.301 -16.888 1.00 37.66 121 THR A C 1
ATOM 1006 O O . THR A 1 121 ? -29.373 -7.909 -15.789 1.00 37.66 121 THR A O 1
ATOM 1009 N N . ALA A 1 122 ? -30.505 -7.520 -17.650 1.00 39.75 122 ALA A N 1
ATOM 1010 C CA . ALA A 1 122 ? -31.962 -7.628 -17.782 1.00 39.75 122 ALA A CA 1
ATOM 1011 C C . ALA A 1 122 ? -32.733 -7.133 -16.537 1.00 39.75 122 ALA A C 1
ATOM 1013 O O . ALA A 1 122 ? -32.608 -7.676 -15.447 1.00 39.75 122 ALA A O 1
ATOM 1014 N N . SER A 1 123 ? -33.561 -6.104 -16.768 1.00 37.50 123 SER A N 1
ATOM 1015 C CA . SER A 1 123 ? -34.602 -5.535 -15.893 1.00 37.50 123 SER A CA 1
ATOM 1016 C C . SER A 1 123 ? -34.177 -5.038 -14.503 1.00 37.50 123 SER A C 1
ATOM 1018 O O . SER A 1 123 ? -34.149 -5.805 -13.552 1.00 37.50 123 SER A O 1
ATOM 1020 N N . GLY A 1 124 ? -33.931 -3.727 -14.401 1.00 43.69 124 GLY A N 1
ATOM 1021 C CA . GLY A 1 124 ? -34.615 -2.757 -13.518 1.00 43.69 124 GLY A CA 1
ATOM 1022 C C . GLY A 1 124 ? -34.835 -2.989 -12.013 1.00 43.69 124 GLY A C 1
ATOM 1023 O O . GLY A 1 124 ? -35.244 -2.032 -11.361 1.00 43.69 124 GLY A O 1
ATOM 1024 N N . ASP A 1 125 ? -34.585 -4.166 -11.441 1.00 47.75 125 ASP A N 1
ATOM 1025 C CA . ASP A 1 125 ? -34.903 -4.472 -10.043 1.00 47.75 125 ASP A CA 1
ATOM 1026 C C . ASP A 1 125 ? -33.649 -4.489 -9.159 1.00 47.75 125 ASP A C 1
ATOM 1028 O O . ASP A 1 125 ? -32.732 -5.292 -9.302 1.00 47.75 125 ASP A O 1
ATOM 1032 N N . PHE A 1 126 ? -33.609 -3.576 -8.193 1.00 47.34 126 PHE A N 1
ATOM 1033 C CA . PHE A 1 126 ? -32.476 -3.354 -7.290 1.00 47.34 126 PHE A CA 1
ATOM 1034 C C . PHE A 1 126 ? -32.174 -4.555 -6.362 1.00 47.34 126 PHE A C 1
ATOM 1036 O O . PHE A 1 126 ? -31.047 -4.746 -5.895 1.00 47.34 126 PHE A O 1
ATOM 1043 N N . THR A 1 127 ? -33.174 -5.403 -6.117 1.00 45.69 127 THR A N 1
ATOM 1044 C CA . THR A 1 127 ? -33.088 -6.663 -5.364 1.00 45.69 127 THR A CA 1
ATOM 1045 C C . THR A 1 127 ? -32.216 -7.703 -6.063 1.00 45.69 127 THR A C 1
ATOM 1047 O O . THR A 1 127 ? -31.388 -8.324 -5.395 1.00 45.69 127 THR A O 1
ATOM 1050 N N . SER A 1 128 ? -32.331 -7.872 -7.385 1.00 47.88 128 SER A N 1
ATOM 1051 C CA . SER A 1 128 ? -31.466 -8.792 -8.144 1.00 47.88 128 SER A CA 1
ATOM 1052 C C . SER A 1 128 ? -30.029 -8.267 -8.233 1.00 47.88 128 SER A C 1
ATOM 1054 O O . SER A 1 128 ? -29.082 -9.048 -8.184 1.00 47.88 128 SER A O 1
ATOM 1056 N N . ILE A 1 129 ? -29.866 -6.941 -8.236 1.00 50.84 129 ILE A N 1
ATOM 1057 C CA . ILE A 1 129 ? -28.578 -6.241 -8.298 1.00 50.84 129 ILE A CA 1
ATOM 1058 C C . ILE A 1 129 ? -27.771 -6.413 -6.989 1.00 50.84 129 ILE A C 1
ATOM 1060 O O . ILE A 1 129 ? -26.620 -6.847 -7.044 1.00 50.84 129 ILE A O 1
ATOM 1064 N N . ILE A 1 130 ? -28.368 -6.195 -5.802 1.00 48.97 130 ILE A N 1
ATOM 1065 C CA . ILE A 1 130 ? -27.685 -6.433 -4.504 1.00 48.97 130 ILE A CA 1
ATOM 1066 C C . ILE A 1 130 ? -27.448 -7.925 -4.241 1.00 48.97 130 ILE A C 1
ATOM 1068 O O . ILE A 1 130 ? -26.380 -8.301 -3.756 1.00 48.97 130 ILE A O 1
ATOM 1072 N N . ILE A 1 131 ? -28.442 -8.780 -4.506 1.00 47.44 131 ILE A N 1
ATOM 1073 C CA . ILE A 1 131 ? -28.339 -10.221 -4.224 1.00 47.44 131 ILE A CA 1
ATOM 1074 C C . ILE A 1 131 ? -27.363 -10.898 -5.204 1.00 47.44 131 ILE A C 1
ATOM 1076 O O . ILE A 1 131 ? -26.698 -11.861 -4.827 1.00 47.44 131 ILE A O 1
ATOM 1080 N N . GLY A 1 132 ? -27.211 -10.361 -6.419 1.00 49.41 132 GLY A N 1
ATOM 1081 C CA . GLY A 1 132 ? -26.274 -10.852 -7.431 1.00 49.41 132 GLY A CA 1
ATOM 1082 C C . GLY A 1 132 ? -24.799 -10.528 -7.161 1.00 49.41 132 GLY A C 1
ATOM 1083 O O . GLY A 1 132 ? -23.930 -11.179 -7.737 1.00 49.41 132 GLY A O 1
ATOM 1084 N N . ASN A 1 133 ? -24.480 -9.574 -6.271 1.00 63.47 133 ASN A N 1
ATOM 1085 C CA . ASN A 1 133 ? -23.098 -9.151 -6.017 1.00 63.47 133 ASN A CA 1
ATOM 1086 C C . ASN A 1 133 ? -22.656 -9.377 -4.561 1.00 63.47 133 ASN A C 1
ATOM 1088 O O . ASN A 1 133 ? -22.729 -8.500 -3.693 1.00 63.47 133 ASN A O 1
ATOM 1092 N N . TYR A 1 134 ? -22.116 -10.571 -4.315 1.00 71.06 134 TYR A N 1
ATOM 1093 C CA . TYR A 1 134 ? -21.615 -11.003 -3.010 1.00 71.06 134 TYR A CA 1
ATOM 1094 C C . TYR A 1 134 ? -20.518 -10.098 -2.427 1.00 71.06 134 TYR A C 1
ATOM 1096 O O . TYR A 1 134 ? -20.395 -10.026 -1.203 1.00 71.06 134 TYR A O 1
ATOM 1104 N N . ASN A 1 135 ? -19.742 -9.379 -3.248 1.00 77.81 135 ASN A N 1
ATOM 1105 C CA . ASN A 1 135 ? -18.622 -8.565 -2.768 1.00 77.81 135 ASN A CA 1
ATOM 1106 C C . ASN A 1 135 ? -19.095 -7.347 -1.971 1.00 77.81 135 ASN A C 1
ATOM 1108 O O . ASN A 1 135 ? -18.627 -7.091 -0.862 1.00 77.81 135 ASN A O 1
ATOM 1112 N N . ILE A 1 136 ? -20.093 -6.634 -2.486 1.00 75.50 136 ILE A N 1
ATOM 1113 C CA . ILE A 1 136 ? -20.661 -5.461 -1.809 1.00 75.50 136 ILE A CA 1
ATOM 1114 C C . ILE A 1 136 ? -21.380 -5.878 -0.537 1.00 75.50 136 ILE A C 1
ATOM 1116 O O . ILE A 1 136 ? -21.178 -5.274 0.518 1.00 75.50 136 ILE A O 1
ATOM 1120 N N . LEU A 1 137 ? -22.164 -6.952 -0.617 1.00 73.31 137 LEU A N 1
ATOM 1121 C CA . LEU A 1 137 ? -22.830 -7.520 0.544 1.00 73.31 137 LEU A CA 1
ATOM 1122 C C . LEU A 1 137 ? -21.811 -7.880 1.641 1.00 73.31 137 LEU A C 1
ATOM 1124 O O . LEU A 1 137 ? -22.011 -7.557 2.812 1.00 73.31 137 LEU A O 1
ATOM 1128 N N . THR A 1 138 ? -20.676 -8.461 1.249 1.00 80.38 138 THR A N 1
ATOM 1129 C CA . THR A 1 138 ? -19.562 -8.802 2.143 1.00 80.38 138 THR A CA 1
ATOM 1130 C C . THR A 1 138 ? -18.925 -7.567 2.784 1.00 80.38 138 THR A C 1
ATOM 1132 O O . THR A 1 138 ? -18.742 -7.552 4.003 1.00 80.38 138 THR A O 1
ATOM 1135 N N . VAL A 1 139 ? -18.647 -6.502 2.018 1.00 82.94 139 VAL A N 1
ATOM 1136 C CA . VAL A 1 139 ? -18.126 -5.236 2.573 1.00 82.94 139 VAL A CA 1
ATOM 1137 C C . VAL A 1 139 ? -19.095 -4.650 3.595 1.00 82.94 139 VAL A C 1
ATOM 1139 O O . VAL A 1 139 ? -18.677 -4.234 4.677 1.00 82.94 139 VAL A O 1
ATOM 1142 N N . LEU A 1 140 ? -20.393 -4.646 3.290 1.00 77.44 140 LEU A N 1
ATOM 1143 C CA . LEU A 1 140 ? -21.396 -4.103 4.197 1.00 77.44 140 LEU A CA 1
ATOM 1144 C C . LEU A 1 140 ? -21.523 -4.943 5.477 1.00 77.44 140 LEU A C 1
ATOM 1146 O O . LEU A 1 140 ? -21.621 -4.371 6.563 1.00 77.44 140 LEU A O 1
ATOM 1150 N N . TYR A 1 141 ? -21.444 -6.277 5.396 1.00 77.75 141 TYR A N 1
ATOM 1151 C CA . TYR A 1 141 ? -21.345 -7.129 6.587 1.00 77.75 141 TYR A CA 1
ATOM 1152 C C . TYR A 1 141 ? -20.064 -6.858 7.387 1.00 77.75 141 TYR A C 1
ATOM 1154 O O . TYR A 1 141 ? -20.117 -6.759 8.614 1.00 77.75 141 TYR A O 1
ATOM 1162 N N . GLY A 1 142 ? -18.924 -6.660 6.722 1.00 81.50 142 GLY A N 1
ATOM 1163 C CA . GLY A 1 142 ? -17.683 -6.235 7.374 1.00 81.50 142 GLY A CA 1
ATOM 1164 C C . GLY A 1 142 ? -17.843 -4.902 8.106 1.00 81.50 142 GLY A C 1
ATOM 1165 O O . GLY A 1 142 ? -17.424 -4.771 9.258 1.00 81.50 142 GLY A O 1
ATOM 1166 N N . PHE A 1 143 ? -18.534 -3.941 7.491 1.00 82.31 143 PHE A N 1
ATOM 1167 C CA . PHE A 1 143 ? -18.879 -2.665 8.112 1.00 82.31 143 PHE A CA 1
ATOM 1168 C C . PHE A 1 143 ? -19.802 -2.837 9.320 1.00 82.31 143 PHE A C 1
ATOM 1170 O O . PHE A 1 143 ? -19.593 -2.177 10.337 1.00 82.31 143 PHE A O 1
ATOM 1177 N N . MET A 1 144 ? -20.772 -3.755 9.267 1.00 76.12 144 MET A N 1
ATOM 1178 C CA . MET A 1 144 ? -21.609 -4.066 10.429 1.00 76.12 144 MET A CA 1
ATOM 1179 C C . MET A 1 144 ? -20.783 -4.595 11.595 1.00 76.12 144 MET A C 1
ATOM 1181 O O . MET A 1 144 ? -20.944 -4.122 12.717 1.00 76.12 144 MET A O 1
ATOM 1185 N N . ILE A 1 145 ? -19.912 -5.575 11.350 1.00 80.44 145 ILE A N 1
ATOM 1186 C CA . ILE A 1 145 ? -19.141 -6.221 12.415 1.00 80.44 145 ILE A CA 1
ATOM 1187 C C . ILE A 1 145 ? -18.084 -5.249 12.964 1.00 80.44 145 ILE A C 1
ATOM 1189 O O . ILE A 1 145 ? -17.971 -5.071 14.178 1.00 80.44 145 ILE A O 1
ATOM 1193 N N . GLY A 1 146 ? -17.355 -4.553 12.087 1.00 84.06 146 GLY A N 1
ATOM 1194 C CA . GLY A 1 146 ? -16.389 -3.522 12.475 1.00 84.06 146 GLY A CA 1
ATOM 1195 C C . GLY A 1 146 ? -17.051 -2.359 13.220 1.00 84.06 146 GLY A C 1
ATOM 1196 O O . GLY A 1 146 ? -16.589 -1.955 14.289 1.00 84.06 146 GLY A O 1
ATOM 1197 N N . GLY A 1 147 ? -18.190 -1.877 12.716 1.00 79.94 147 GLY A N 1
ATOM 1198 C CA . GLY A 1 147 ? -19.019 -0.849 13.345 1.00 79.94 147 GLY A CA 1
ATOM 1199 C C . GLY A 1 147 ? -19.590 -1.293 14.693 1.00 79.94 147 GLY A C 1
ATOM 1200 O O . GLY A 1 147 ? -19.598 -0.514 15.646 1.00 79.94 147 GLY A O 1
ATOM 1201 N N . PHE A 1 148 ? -19.985 -2.560 14.824 1.00 80.88 148 PHE A N 1
ATOM 1202 C CA . PHE A 1 148 ? -20.425 -3.150 16.087 1.00 80.88 148 PHE A CA 1
ATOM 1203 C C . PHE A 1 148 ? -19.317 -3.088 17.140 1.00 80.88 148 PHE A C 1
ATOM 1205 O O . PHE A 1 148 ? -19.551 -2.583 18.240 1.00 80.88 148 PHE A O 1
ATOM 1212 N N . PHE A 1 149 ? -18.091 -3.504 16.811 1.00 83.38 149 PHE A N 1
ATOM 1213 C CA . PHE A 1 149 ? -16.960 -3.344 17.728 1.00 83.38 149 PHE A CA 1
ATOM 1214 C C . PHE A 1 149 ? -16.674 -1.857 18.001 1.00 83.38 149 PHE A C 1
ATOM 1216 O O . PHE A 1 149 ? -16.553 -1.436 19.154 1.00 83.38 149 PHE A O 1
ATOM 1223 N N . TRP A 1 150 ? -16.696 -1.005 16.976 1.00 83.62 150 TRP A N 1
ATOM 1224 C CA . TRP A 1 150 ? -16.483 0.435 17.136 1.00 83.62 150 TRP A CA 1
ATOM 1225 C C . TRP A 1 150 ? -17.521 1.136 18.030 1.00 83.62 150 TRP A C 1
ATOM 1227 O O . TRP A 1 150 ? -17.200 2.103 18.730 1.00 83.62 150 TRP A O 1
ATOM 1237 N N . LEU A 1 151 ? -18.754 0.644 18.085 1.00 78.06 151 LEU A N 1
ATOM 1238 C CA . LEU A 1 151 ? -19.800 1.187 18.948 1.00 78.06 151 LEU A CA 1
ATOM 1239 C C . LEU A 1 151 ? -19.770 0.543 20.338 1.00 78.06 151 LEU A C 1
ATOM 1241 O O . LEU A 1 151 ? -19.701 1.258 21.340 1.00 78.06 151 LEU A O 1
ATOM 1245 N N . PHE A 1 152 ? -19.746 -0.787 20.403 1.00 75.38 152 PHE A N 1
ATOM 1246 C CA . PHE A 1 152 ? -20.049 -1.560 21.611 1.00 75.38 152 PHE A CA 1
ATOM 1247 C C . PHE A 1 152 ? -18.876 -2.332 22.199 1.00 75.38 152 PHE A C 1
ATOM 1249 O O . PHE A 1 152 ? -18.963 -2.760 23.350 1.00 75.38 152 PHE A O 1
ATOM 1256 N N . GLY A 1 153 ? -17.789 -2.507 21.451 1.00 80.50 153 GLY A N 1
ATOM 1257 C CA . GLY A 1 153 ? -16.702 -3.396 21.846 1.00 80.50 153 GLY A CA 1
ATOM 1258 C C . GLY A 1 153 ? -16.100 -3.038 23.203 1.00 80.50 153 GLY A C 1
ATOM 1259 O O . GLY A 1 153 ? -15.832 -3.935 23.986 1.00 80.50 153 GLY A O 1
ATOM 1260 N N . GLU A 1 154 ? -16.008 -1.754 23.560 1.00 81.25 154 GLU A N 1
ATOM 1261 C CA . GLU A 1 154 ? -15.583 -1.320 24.903 1.00 81.25 154 GLU A CA 1
ATOM 1262 C C . GLU A 1 154 ? -16.407 -1.983 26.024 1.00 81.25 154 GLU A C 1
ATOM 1264 O O . GLU A 1 154 ? -15.849 -2.512 26.980 1.00 81.25 154 GLU A O 1
ATOM 1269 N N . LYS A 1 155 ? -17.738 -2.028 25.893 1.00 78.69 155 LYS A N 1
ATOM 1270 C CA . LYS A 1 155 ? -18.629 -2.620 26.906 1.00 78.69 155 LYS A CA 1
ATOM 1271 C C . LYS A 1 155 ? -18.539 -4.144 26.959 1.00 78.69 155 LYS A C 1
ATOM 1273 O O . LYS A 1 155 ? -18.773 -4.740 28.005 1.00 78.69 155 LYS A O 1
ATOM 1278 N N . ILE A 1 156 ? -18.232 -4.779 25.833 1.00 79.81 156 ILE A N 1
ATOM 1279 C CA . ILE A 1 156 ? -18.075 -6.234 25.756 1.00 79.81 156 ILE A CA 1
ATOM 1280 C C . ILE A 1 156 ? -16.741 -6.619 26.398 1.00 79.81 156 ILE A C 1
ATOM 1282 O O . ILE A 1 156 ? -16.685 -7.409 27.337 1.00 79.81 156 ILE A O 1
ATOM 1286 N N . PHE A 1 157 ? -15.666 -5.979 25.947 1.00 85.44 157 PHE A N 1
ATOM 1287 C CA . PHE A 1 157 ? -14.300 -6.283 26.348 1.00 85.44 157 PHE A CA 1
ATOM 1288 C C . PHE A 1 157 ? -13.952 -5.788 27.762 1.00 85.44 157 PHE A C 1
ATOM 1290 O O . PHE A 1 157 ? -13.023 -6.317 28.374 1.00 85.44 157 PHE A O 1
ATOM 1297 N N . CYS A 1 158 ? -14.719 -4.861 28.357 1.00 82.56 158 CYS A N 1
ATOM 1298 C CA . CYS A 1 158 ? -14.504 -4.458 29.753 1.00 82.56 158 CYS A CA 1
ATOM 1299 C C . CYS A 1 158 ? -14.741 -5.592 30.765 1.00 82.56 158 CYS A C 1
ATOM 1301 O O . CYS A 1 158 ? -14.149 -5.555 31.843 1.00 82.56 158 CYS A O 1
ATOM 1303 N N . HIS A 1 159 ? -15.552 -6.597 30.418 1.00 81.06 159 HIS A N 1
ATOM 1304 C CA . HIS A 1 159 ? -15.811 -7.769 31.261 1.00 81.06 159 HIS A CA 1
ATOM 1305 C C . HIS A 1 159 ? -14.687 -8.808 31.176 1.00 81.06 159 HIS A C 1
ATOM 1307 O O . HIS A 1 159 ? -14.542 -9.635 32.071 1.00 81.06 159 HIS A O 1
ATOM 1313 N N . ILE A 1 160 ? -13.875 -8.756 30.116 1.00 88.19 160 ILE A N 1
ATOM 1314 C CA . ILE A 1 160 ? -12.835 -9.747 29.824 1.00 88.19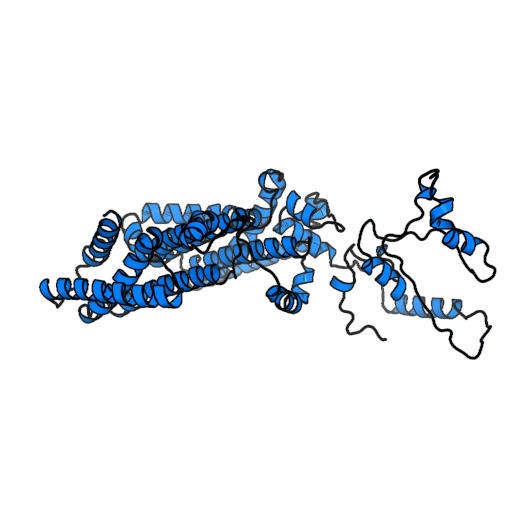 160 ILE A CA 1
ATOM 1315 C C . ILE A 1 160 ? -11.517 -9.028 29.497 1.00 88.19 160 ILE A C 1
ATOM 1317 O O . ILE A 1 160 ? -10.897 -9.243 28.452 1.00 88.19 160 ILE A O 1
ATOM 1321 N N . LYS A 1 161 ? -11.082 -8.121 30.383 1.00 86.56 161 LYS A N 1
ATOM 1322 C CA . LYS A 1 161 ? -9.914 -7.251 30.137 1.00 86.56 161 LYS A CA 1
ATOM 1323 C C . LYS A 1 161 ? -8.622 -8.027 29.883 1.00 86.56 161 LYS A C 1
ATOM 1325 O O . LYS A 1 161 ? -7.888 -7.662 28.972 1.00 86.56 161 LYS A O 1
ATOM 1330 N N . THR A 1 162 ? -8.365 -9.103 30.629 1.00 88.94 162 THR A N 1
ATOM 1331 C CA . THR A 1 162 ? -7.156 -9.930 30.458 1.00 88.94 162 THR A CA 1
ATOM 1332 C C . THR A 1 162 ? -7.100 -10.558 29.066 1.00 88.94 162 THR A C 1
ATOM 1334 O O . THR A 1 162 ? -6.090 -10.450 28.377 1.00 88.94 162 THR A O 1
ATOM 1337 N N . PHE A 1 163 ? -8.218 -11.130 28.605 1.00 91.31 163 PHE A N 1
ATOM 1338 C CA . PHE A 1 163 ? -8.337 -11.650 27.242 1.00 91.31 163 PHE A CA 1
ATOM 1339 C C . PHE A 1 163 ? -8.158 -10.544 26.200 1.00 91.31 163 PHE A C 1
ATOM 1341 O O . PHE A 1 163 ? -7.433 -10.720 25.232 1.00 91.31 163 PHE A O 1
ATOM 1348 N N . SER A 1 164 ? -8.775 -9.383 26.425 1.00 91.19 164 SER A N 1
ATOM 1349 C CA . SER A 1 164 ? -8.700 -8.235 25.515 1.00 91.19 164 SER A CA 1
ATOM 1350 C C . SER A 1 164 ? -7.273 -7.702 25.374 1.00 91.19 164 SER A C 1
ATOM 1352 O O . SER A 1 164 ? -6.855 -7.339 24.279 1.00 91.19 164 SER A O 1
ATOM 1354 N N . TYR A 1 165 ? -6.505 -7.699 26.468 1.00 92.12 165 TYR A N 1
ATOM 1355 C CA . TYR A 1 165 ? -5.086 -7.359 26.453 1.00 92.12 165 TYR A CA 1
ATOM 1356 C C . TYR A 1 165 ? -4.275 -8.382 25.650 1.00 92.12 165 TYR A C 1
ATOM 1358 O O . TYR A 1 165 ? -3.527 -7.987 24.761 1.00 92.12 165 TYR A O 1
ATOM 1366 N N . HIS A 1 166 ? -4.455 -9.684 25.896 1.00 93.88 166 HIS A N 1
ATOM 1367 C CA . HIS A 1 166 ? -3.757 -10.718 25.126 1.00 93.88 166 HIS A CA 1
ATOM 1368 C C . HIS A 1 166 ? -4.120 -10.682 23.641 1.00 93.88 166 HIS A C 1
ATOM 1370 O O . HIS A 1 166 ? -3.221 -10.704 22.811 1.00 93.88 166 HIS A O 1
ATOM 1376 N N . LEU A 1 167 ? -5.401 -10.516 23.304 1.00 94.38 167 LEU A N 1
ATOM 1377 C CA . LEU A 1 167 ? -5.862 -10.369 21.926 1.00 94.38 167 LEU A CA 1
ATOM 1378 C C . LEU A 1 167 ? -5.244 -9.137 21.248 1.00 94.38 167 LEU A C 1
ATOM 1380 O O . LEU A 1 167 ? -4.789 -9.230 20.111 1.00 94.38 167 LEU A O 1
ATOM 1384 N N . TYR A 1 168 ? -5.170 -7.999 21.946 1.00 95.06 168 TYR A N 1
ATOM 1385 C CA . TYR A 1 168 ? -4.483 -6.808 21.444 1.00 95.06 168 TYR A CA 1
ATOM 1386 C C . TYR A 1 168 ? -2.987 -7.059 21.200 1.00 95.06 168 TYR A C 1
ATOM 1388 O O . TYR A 1 168 ? -2.476 -6.667 20.154 1.00 95.06 168 TYR A O 1
ATOM 1396 N N . ILE A 1 169 ? -2.286 -7.728 22.122 1.00 94.69 169 ILE A N 1
ATOM 1397 C CA . ILE A 1 169 ? -0.866 -8.074 21.948 1.00 94.69 169 ILE A CA 1
ATOM 1398 C C . ILE A 1 169 ? -0.672 -9.050 20.782 1.00 94.69 169 ILE A C 1
ATOM 1400 O O . ILE A 1 169 ? 0.255 -8.872 19.998 1.00 94.69 169 ILE A O 1
ATOM 1404 N N . THR A 1 170 ? -1.560 -10.031 20.610 1.00 96.25 170 THR A N 1
ATOM 1405 C CA . THR A 1 170 ? -1.543 -10.931 19.451 1.00 96.25 170 THR A CA 1
ATOM 1406 C C . THR A 1 170 ? -1.726 -10.158 18.147 1.00 96.25 170 THR A C 1
ATOM 1408 O O . THR A 1 170 ? -0.953 -10.362 17.217 1.00 96.25 170 THR A O 1
ATOM 1411 N N . ILE A 1 171 ? -2.687 -9.229 18.083 1.00 95.75 171 ILE A N 1
ATOM 1412 C CA . ILE A 1 171 ? -2.877 -8.360 16.909 1.00 95.75 171 ILE A CA 1
ATOM 1413 C C . ILE A 1 171 ? -1.630 -7.514 16.658 1.00 95.75 171 ILE A C 1
ATOM 1415 O O . ILE A 1 171 ? -1.219 -7.382 15.512 1.00 95.75 171 ILE A O 1
ATOM 1419 N N . LEU A 1 172 ? -1.009 -6.973 17.708 1.00 94.94 172 LEU A N 1
ATOM 1420 C CA . LEU A 1 172 ? 0.220 -6.193 17.596 1.00 94.94 172 LEU A CA 1
ATOM 1421 C C . LEU A 1 172 ? 1.340 -7.026 16.955 1.00 94.94 172 LEU A C 1
ATOM 1423 O O . LEU A 1 172 ? 1.881 -6.634 15.936 1.00 94.94 172 LEU A O 1
ATOM 1427 N N . ILE A 1 173 ? 1.611 -8.225 17.476 1.00 95.81 173 ILE A N 1
ATOM 1428 C CA . ILE A 1 173 ? 2.645 -9.127 16.938 1.00 95.81 173 ILE A CA 1
ATOM 1429 C C . ILE A 1 173 ? 2.338 -9.551 15.492 1.00 95.81 173 ILE A C 1
ATOM 1431 O O . ILE A 1 173 ? 3.247 -9.676 14.675 1.00 95.81 173 ILE A O 1
ATOM 1435 N N . LEU A 1 174 ? 1.062 -9.764 15.163 1.00 97.12 174 LEU A N 1
ATOM 1436 C CA . LEU A 1 174 ? 0.629 -10.152 13.819 1.00 97.12 174 LEU A CA 1
ATOM 1437 C C . LEU A 1 174 ? 0.471 -8.967 12.858 1.00 97.12 174 LEU A C 1
ATOM 1439 O O . LEU A 1 174 ? 0.191 -9.186 11.681 1.00 97.12 174 LEU A O 1
ATOM 1443 N N . THR A 1 175 ? 0.658 -7.725 13.311 1.00 97.25 175 THR A N 1
ATOM 1444 C CA . THR A 1 175 ? 0.433 -6.527 12.489 1.00 97.25 175 THR A CA 1
ATOM 1445 C C . THR A 1 175 ? 1.246 -6.533 11.186 1.00 97.25 175 THR A C 1
ATOM 1447 O O . THR A 1 175 ? 0.646 -6.238 10.153 1.00 97.25 175 THR A O 1
ATOM 1450 N N . PRO A 1 176 ? 2.528 -6.950 11.134 1.00 97.88 176 PRO A N 1
ATOM 1451 C CA . PRO A 1 176 ? 3.280 -7.014 9.878 1.00 97.88 176 PRO A CA 1
ATOM 1452 C C . PRO A 1 176 ? 2.670 -7.989 8.865 1.00 97.88 176 PRO A C 1
ATOM 1454 O O . PRO A 1 176 ? 2.604 -7.689 7.675 1.00 97.88 176 PRO A O 1
ATOM 1457 N N . PHE A 1 177 ? 2.169 -9.132 9.345 1.00 97.50 177 PHE A N 1
ATOM 1458 C CA . PHE A 1 177 ? 1.484 -10.129 8.522 1.00 97.50 177 PHE A CA 1
ATOM 1459 C C . PHE A 1 177 ? 0.146 -9.590 8.019 1.00 97.50 177 PHE A C 1
ATOM 1461 O O . PHE A 1 177 ? -0.157 -9.694 6.835 1.00 97.50 177 PHE A O 1
ATOM 1468 N N . LEU A 1 178 ? -0.643 -8.968 8.899 1.00 97.62 178 LEU A N 1
ATOM 1469 C CA . LEU A 1 178 ? -1.924 -8.360 8.537 1.00 97.62 178 LEU A CA 1
ATOM 1470 C C . LEU A 1 178 ? -1.744 -7.231 7.514 1.00 97.62 178 LEU A C 1
ATOM 1472 O O . LEU A 1 178 ? -2.519 -7.146 6.567 1.00 97.62 178 LEU A O 1
ATOM 1476 N N . MET A 1 179 ? -0.709 -6.400 7.667 1.00 98.19 179 MET A N 1
ATOM 1477 C CA . MET A 1 179 ? -0.358 -5.361 6.697 1.00 98.19 179 MET A CA 1
ATOM 1478 C C . MET A 1 179 ? 0.017 -5.949 5.337 1.00 98.19 179 MET A C 1
ATOM 1480 O O . MET A 1 179 ? -0.497 -5.481 4.322 1.00 98.19 179 MET A O 1
ATOM 1484 N N . PHE A 1 180 ? 0.857 -6.989 5.320 1.00 97.56 180 PHE A N 1
ATOM 1485 C CA . PHE A 1 180 ? 1.209 -7.715 4.101 1.00 97.56 180 PHE A CA 1
ATOM 1486 C C . PHE A 1 180 ? -0.034 -8.281 3.406 1.00 97.56 180 PHE A C 1
ATOM 1488 O O . PHE A 1 180 ? -0.235 -8.028 2.225 1.00 97.56 180 PHE A O 1
ATOM 1495 N N . PHE A 1 181 ? -0.910 -8.973 4.139 1.00 95.94 181 PHE A N 1
ATOM 1496 C CA . PHE A 1 181 ? -2.121 -9.552 3.560 1.00 95.94 181 PHE A CA 1
ATOM 1497 C C . PHE A 1 181 ? -3.091 -8.492 3.040 1.00 95.94 181 PHE A C 1
ATOM 1499 O O . PHE A 1 181 ? -3.588 -8.647 1.933 1.00 95.94 181 PHE A O 1
ATOM 1506 N N . ILE A 1 182 ? -3.346 -7.408 3.784 1.00 97.44 182 ILE A N 1
ATOM 1507 C CA . ILE A 1 182 ? -4.233 -6.330 3.312 1.00 97.44 182 ILE A CA 1
ATOM 1508 C C . ILE A 1 182 ? -3.706 -5.741 1.998 1.00 97.44 182 ILE A C 1
ATOM 1510 O O . ILE A 1 182 ? -4.498 -5.529 1.077 1.00 97.44 182 ILE A O 1
ATOM 1514 N N . LEU A 1 183 ? -2.392 -5.510 1.910 1.00 97.50 183 LEU A N 1
ATOM 1515 C CA . LEU A 1 183 ? -1.743 -4.965 0.724 1.00 97.50 183 LEU A CA 1
ATOM 1516 C C . LEU A 1 183 ? -1.780 -5.960 -0.446 1.00 97.50 183 LEU A C 1
ATOM 1518 O O . LEU A 1 183 ? -2.403 -5.679 -1.466 1.00 97.50 183 LEU A O 1
ATOM 1522 N N . GLU A 1 184 ? -1.175 -7.137 -0.293 1.00 96.38 184 GLU A N 1
ATOM 1523 C CA . GLU A 1 184 ? -1.001 -8.095 -1.390 1.00 96.38 184 GLU A CA 1
ATOM 1524 C C . GLU A 1 184 ? -2.321 -8.699 -1.863 1.00 96.38 184 GLU A C 1
ATOM 1526 O O . GLU A 1 184 ? -2.537 -8.793 -3.063 1.00 96.38 184 GLU A O 1
ATOM 1531 N N . ILE A 1 185 ? -3.260 -9.041 -0.972 1.00 94.62 185 ILE A N 1
ATOM 1532 C CA . ILE A 1 185 ? -4.560 -9.593 -1.402 1.00 94.62 185 ILE A CA 1
ATOM 1533 C C . ILE A 1 185 ? -5.320 -8.582 -2.266 1.00 94.62 185 ILE A C 1
ATOM 1535 O O . ILE A 1 185 ? -6.058 -8.971 -3.170 1.00 94.62 185 ILE A O 1
ATOM 1539 N N . SER A 1 186 ? -5.145 -7.283 -2.008 1.00 93.81 186 SER A N 1
ATOM 1540 C CA . SER A 1 186 ? -5.846 -6.259 -2.776 1.00 93.81 186 SER A CA 1
ATOM 1541 C C . SER A 1 186 ? -5.301 -6.095 -4.196 1.00 93.81 186 SER A C 1
ATOM 1543 O O . SER A 1 186 ? -6.096 -5.848 -5.101 1.00 93.81 186 SER A O 1
ATOM 1545 N N . CYS A 1 187 ? -3.991 -6.263 -4.420 1.00 92.56 187 CYS A N 1
ATOM 1546 C CA . CYS A 1 187 ? -3.356 -5.930 -5.700 1.00 92.56 187 CYS A CA 1
ATOM 1547 C C . CYS A 1 187 ? -2.606 -7.064 -6.407 1.00 92.56 187 CYS A C 1
ATOM 1549 O O . CYS A 1 187 ? -2.290 -6.900 -7.580 1.00 92.56 187 CYS A O 1
ATOM 1551 N N . ASN A 1 188 ? -2.309 -8.178 -5.739 1.00 93.19 188 ASN A N 1
ATOM 1552 C CA . ASN A 1 188 ? -1.488 -9.260 -6.274 1.00 93.19 188 ASN A CA 1
ATOM 1553 C C . ASN A 1 188 ? -2.333 -10.525 -6.525 1.00 93.19 188 ASN A C 1
ATOM 1555 O O . ASN A 1 188 ? -2.650 -11.259 -5.581 1.00 93.19 188 ASN A O 1
ATOM 1559 N N . PRO A 1 189 ? -2.690 -10.824 -7.788 1.00 88.50 189 PRO A N 1
ATOM 1560 C CA . PRO A 1 189 ? -3.466 -12.018 -8.121 1.00 88.50 189 PRO A CA 1
ATOM 1561 C C . PRO A 1 189 ? -2.688 -13.326 -7.897 1.00 88.50 189 PRO A C 1
ATOM 1563 O O . PRO A 1 189 ? -3.304 -14.380 -7.748 1.00 88.50 189 PRO A O 1
ATOM 1566 N N . GLN A 1 190 ? -1.354 -13.273 -7.843 1.00 90.50 190 GLN A N 1
ATOM 1567 C CA . GLN A 1 190 ? -0.460 -14.428 -7.720 1.00 90.50 190 GLN A CA 1
ATOM 1568 C C . GLN A 1 190 ? 0.073 -14.634 -6.295 1.00 90.50 190 GLN A C 1
ATOM 1570 O O . GLN A 1 190 ? 1.016 -15.402 -6.101 1.00 90.50 190 GLN A O 1
ATOM 1575 N N . ILE A 1 191 ? -0.551 -14.026 -5.277 1.00 91.44 191 ILE A N 1
ATOM 1576 C CA . ILE A 1 191 ? -0.118 -14.133 -3.871 1.00 91.44 191 ILE A CA 1
ATOM 1577 C C . ILE A 1 191 ? 0.113 -15.586 -3.409 1.00 91.44 191 ILE A C 1
ATOM 1579 O O . ILE A 1 191 ? 1.049 -15.858 -2.661 1.00 91.44 191 ILE A O 1
ATOM 1583 N N . GLY A 1 192 ? -0.701 -16.538 -3.882 1.00 89.75 192 GLY A N 1
ATOM 1584 C CA . GLY A 1 192 ? -0.580 -17.959 -3.532 1.00 89.75 192 GLY A CA 1
ATOM 1585 C C . GLY A 1 192 ? 0.657 -18.659 -4.109 1.00 89.75 192 GLY A C 1
ATOM 1586 O O . GLY A 1 192 ? 1.078 -19.680 -3.571 1.00 89.75 192 GLY A O 1
ATOM 1587 N N . ASN A 1 193 ? 1.250 -18.101 -5.166 1.00 92.94 193 ASN A N 1
ATOM 1588 C CA . ASN A 1 193 ? 2.423 -18.642 -5.852 1.00 92.94 193 ASN A CA 1
ATOM 1589 C C . ASN A 1 193 ? 3.731 -17.957 -5.420 1.00 92.94 193 ASN A C 1
ATOM 1591 O O . ASN A 1 193 ? 4.810 -18.346 -5.869 1.00 92.94 193 ASN A O 1
ATOM 1595 N N . MET A 1 194 ? 3.658 -16.948 -4.546 1.00 93.88 194 MET A N 1
ATOM 1596 C CA . MET A 1 194 ? 4.838 -16.251 -4.047 1.00 93.88 194 MET A CA 1
ATOM 1597 C C . MET A 1 194 ? 5.718 -17.182 -3.212 1.00 93.88 194 MET A C 1
ATOM 1599 O O . MET A 1 194 ? 5.255 -17.900 -2.323 1.00 93.88 194 MET A O 1
ATOM 1603 N N . ASN A 1 195 ? 7.028 -17.119 -3.443 1.00 93.94 195 ASN A N 1
ATOM 1604 C CA . ASN A 1 195 ? 7.988 -17.852 -2.628 1.00 93.94 195 ASN A CA 1
ATOM 1605 C C . ASN A 1 195 ? 7.952 -17.337 -1.175 1.00 93.94 195 ASN A C 1
ATOM 1607 O O . ASN A 1 195 ? 7.969 -16.128 -0.932 1.00 93.94 195 ASN A O 1
ATOM 1611 N N . LEU A 1 196 ? 7.966 -18.254 -0.202 1.00 95.00 196 LEU A N 1
ATOM 1612 C CA . LEU A 1 196 ? 7.947 -17.934 1.229 1.00 95.00 196 LEU A CA 1
ATOM 1613 C C . LEU A 1 196 ? 9.034 -16.923 1.630 1.00 95.00 196 LEU A C 1
ATOM 1615 O O . LEU A 1 196 ? 8.783 -16.051 2.457 1.00 95.00 196 LEU A O 1
ATOM 1619 N N . PHE A 1 197 ? 10.221 -16.991 1.024 1.00 95.88 197 PHE A N 1
ATOM 1620 C CA . PHE A 1 197 ? 11.292 -16.027 1.273 1.00 95.88 197 PHE A CA 1
ATOM 1621 C C . PHE A 1 197 ? 10.879 -14.590 0.908 1.00 95.88 197 PHE A C 1
ATOM 1623 O O . PHE A 1 197 ? 11.159 -13.660 1.662 1.00 95.88 197 PHE A O 1
ATOM 1630 N N . ARG A 1 198 ? 10.150 -14.402 -0.201 1.00 94.69 198 ARG A N 1
ATOM 1631 C CA . ARG A 1 198 ? 9.625 -13.094 -0.642 1.00 94.69 198 ARG A CA 1
ATOM 1632 C C . ARG A 1 198 ? 8.553 -12.575 0.292 1.00 94.69 198 ARG A C 1
ATOM 1634 O O . ARG A 1 198 ? 8.569 -11.402 0.662 1.00 94.69 198 ARG A O 1
ATOM 1641 N N . VAL A 1 199 ? 7.658 -13.463 0.712 1.00 96.44 199 VAL A N 1
ATOM 1642 C CA . VAL A 1 199 ? 6.618 -13.157 1.698 1.00 96.44 199 VAL A CA 1
ATOM 1643 C C . VAL A 1 199 ? 7.263 -12.665 2.998 1.00 96.44 199 VAL A C 1
ATOM 1645 O O . VAL A 1 199 ? 6.943 -11.578 3.476 1.00 96.44 199 VAL A O 1
ATOM 1648 N N . LEU A 1 200 ? 8.246 -13.404 3.525 1.00 96.88 200 LEU A N 1
ATOM 1649 C CA . LEU A 1 200 ? 8.962 -13.033 4.748 1.00 96.88 200 LEU A CA 1
ATOM 1650 C C . LEU A 1 200 ? 9.757 -11.730 4.598 1.00 96.88 200 LEU A C 1
ATOM 1652 O O . LEU A 1 200 ? 9.766 -10.930 5.530 1.00 96.88 200 LEU A O 1
ATOM 1656 N N . LEU A 1 201 ? 10.369 -11.476 3.437 1.00 96.38 201 LEU A N 1
ATOM 1657 C CA . LEU A 1 201 ? 11.066 -10.217 3.160 1.00 96.38 201 LEU A CA 1
ATOM 1658 C C . LEU A 1 201 ? 10.112 -9.015 3.226 1.00 96.38 201 LEU A C 1
ATOM 1660 O O . LEU A 1 201 ? 10.419 -8.025 3.890 1.00 96.38 201 LEU A O 1
ATOM 1664 N N . ASN A 1 202 ? 8.937 -9.105 2.595 1.00 97.50 202 ASN A N 1
ATOM 1665 C CA . ASN A 1 202 ? 7.937 -8.036 2.653 1.00 97.50 202 ASN A CA 1
ATOM 1666 C C . ASN A 1 202 ? 7.401 -7.849 4.077 1.00 97.50 202 ASN A C 1
ATOM 1668 O O . ASN A 1 202 ? 7.318 -6.719 4.547 1.00 97.50 202 ASN A O 1
ATOM 1672 N N . ILE A 1 203 ? 7.111 -8.932 4.802 1.00 97.81 203 ILE A N 1
ATOM 1673 C CA . ILE A 1 203 ? 6.691 -8.871 6.213 1.00 97.81 203 ILE A CA 1
ATOM 1674 C C . ILE A 1 203 ? 7.772 -8.212 7.081 1.00 97.81 203 ILE A C 1
ATOM 1676 O O . ILE A 1 203 ? 7.460 -7.399 7.951 1.00 97.81 203 ILE A O 1
ATOM 1680 N N . PHE A 1 204 ? 9.047 -8.507 6.827 1.00 96.75 204 PHE A N 1
ATOM 1681 C CA . PHE A 1 204 ? 10.160 -7.887 7.536 1.00 96.75 204 PHE A CA 1
ATOM 1682 C C . PHE A 1 204 ? 10.245 -6.380 7.252 1.00 96.75 204 PHE A C 1
ATOM 1684 O O . PHE A 1 204 ? 10.377 -5.594 8.188 1.00 96.75 204 PHE A O 1
ATOM 1691 N N . ILE A 1 205 ? 10.066 -5.950 5.996 1.00 97.12 205 ILE A N 1
ATOM 1692 C CA . ILE A 1 205 ? 9.952 -4.523 5.641 1.00 97.12 205 ILE A CA 1
ATOM 1693 C C . ILE A 1 205 ? 8.756 -3.875 6.364 1.00 97.12 205 ILE A C 1
ATOM 1695 O O . ILE A 1 205 ? 8.885 -2.799 6.951 1.00 97.12 205 ILE A O 1
ATOM 1699 N N . MET A 1 206 ? 7.602 -4.543 6.386 1.00 97.25 206 MET A N 1
ATOM 1700 C CA . MET A 1 206 ? 6.396 -4.079 7.078 1.00 97.25 206 MET A CA 1
ATOM 1701 C C . MET A 1 206 ? 6.618 -3.911 8.589 1.00 97.25 206 MET A C 1
ATOM 1703 O O . MET A 1 206 ? 6.139 -2.943 9.180 1.00 97.25 206 MET A O 1
ATOM 1707 N N . MET A 1 207 ? 7.406 -4.788 9.213 1.00 97.19 207 MET A N 1
ATOM 1708 C CA . MET A 1 207 ? 7.776 -4.681 10.627 1.00 97.19 207 MET A CA 1
ATOM 1709 C C . MET A 1 207 ? 8.588 -3.408 10.925 1.00 97.19 207 MET A C 1
ATOM 1711 O O . MET A 1 207 ? 8.370 -2.774 11.959 1.00 97.19 207 MET A O 1
ATOM 1715 N N . PHE A 1 208 ? 9.476 -2.974 10.021 1.00 95.69 208 PHE A N 1
ATOM 1716 C CA . PHE A 1 208 ? 10.171 -1.687 10.167 1.00 95.69 208 PHE A CA 1
ATOM 1717 C C . PHE A 1 208 ? 9.186 -0.518 10.203 1.00 95.69 208 PHE A C 1
ATOM 1719 O O . PHE A 1 208 ? 9.251 0.319 11.109 1.00 95.69 208 PHE A O 1
ATOM 1726 N N . PHE A 1 209 ? 8.243 -0.483 9.256 1.00 95.56 209 PHE A N 1
ATOM 1727 C CA . PHE A 1 209 ? 7.205 0.548 9.217 1.00 95.56 209 PHE A CA 1
ATOM 1728 C C . PHE A 1 209 ? 6.337 0.534 10.474 1.00 95.56 209 PHE A C 1
ATOM 1730 O O . PHE A 1 209 ? 6.056 1.599 11.029 1.00 95.56 209 PHE A O 1
ATOM 1737 N N . GLU A 1 210 ? 5.973 -0.649 10.971 1.00 96.75 210 GLU A N 1
ATOM 1738 C CA . GLU A 1 210 ? 5.235 -0.775 12.222 1.00 96.75 210 GLU A CA 1
ATOM 1739 C C . GLU A 1 210 ? 5.995 -0.131 13.387 1.00 96.75 210 GLU A C 1
ATOM 1741 O O . GLU A 1 210 ? 5.460 0.748 14.070 1.00 96.75 210 GLU A O 1
ATOM 1746 N N . ILE A 1 211 ? 7.256 -0.520 13.605 1.00 96.38 211 ILE A N 1
ATOM 1747 C CA . ILE A 1 211 ? 8.055 -0.022 14.731 1.00 96.38 211 ILE A CA 1
ATOM 1748 C C . ILE A 1 211 ? 8.207 1.501 14.654 1.00 96.38 211 ILE A C 1
ATOM 1750 O O . ILE A 1 211 ? 8.070 2.174 15.681 1.00 96.38 211 ILE A O 1
ATOM 1754 N N . ILE A 1 212 ? 8.444 2.055 13.463 1.00 96.06 212 ILE A N 1
ATOM 1755 C CA . ILE A 1 212 ? 8.557 3.503 13.250 1.00 96.06 212 ILE A CA 1
ATOM 1756 C C . ILE A 1 212 ? 7.232 4.189 13.608 1.00 96.06 212 ILE A C 1
ATOM 1758 O O . ILE A 1 212 ? 7.181 5.031 14.508 1.00 96.06 212 ILE A O 1
ATOM 1762 N N . VAL A 1 213 ? 6.132 3.802 12.960 1.00 96.31 213 VAL A N 1
ATOM 1763 C CA . VAL A 1 213 ? 4.851 4.508 13.092 1.00 96.31 213 VAL A CA 1
ATOM 1764 C C . VAL A 1 213 ? 4.275 4.359 14.498 1.00 96.31 213 VAL A C 1
ATOM 1766 O O . VAL A 1 213 ? 3.857 5.348 15.105 1.00 96.31 213 VAL A O 1
ATOM 1769 N N . LEU A 1 214 ? 4.301 3.160 15.084 1.00 94.94 214 LEU A N 1
ATOM 1770 C CA . LEU A 1 214 ? 3.758 2.950 16.425 1.00 94.94 214 LEU A CA 1
ATOM 1771 C C . LEU A 1 214 ? 4.488 3.771 17.482 1.00 94.94 214 LEU A C 1
ATOM 1773 O O . LEU A 1 214 ? 3.841 4.285 18.396 1.00 94.94 214 LEU A O 1
ATOM 1777 N N . ASN A 1 215 ? 5.815 3.887 17.385 1.00 93.94 215 ASN A N 1
ATOM 1778 C CA . ASN A 1 215 ? 6.628 4.666 18.319 1.00 93.94 215 ASN A CA 1
ATOM 1779 C C . ASN A 1 215 ? 6.624 6.167 18.029 1.00 93.94 215 ASN A C 1
ATOM 1781 O O . ASN A 1 215 ? 6.910 6.960 18.930 1.00 93.94 215 ASN A O 1
ATOM 1785 N N . PHE A 1 216 ? 6.204 6.566 16.830 1.00 91.94 216 PHE A N 1
ATOM 1786 C CA . PHE A 1 216 ? 5.903 7.953 16.532 1.00 91.94 216 PHE A CA 1
ATOM 1787 C C . PHE A 1 216 ? 4.617 8.441 17.217 1.00 91.94 216 PHE A C 1
ATOM 1789 O O . PHE A 1 216 ? 4.548 9.603 17.596 1.00 91.94 216 PHE A O 1
ATOM 1796 N N . PHE A 1 217 ? 3.601 7.615 17.455 1.00 91.12 217 PHE A N 1
ATOM 1797 C CA . PHE A 1 217 ? 2.399 8.078 18.163 1.00 91.12 217 PHE A CA 1
ATOM 1798 C C . PHE A 1 217 ? 2.478 7.860 19.682 1.00 91.12 217 PHE A C 1
ATOM 1800 O O . PHE A 1 217 ? 2.918 6.818 20.172 1.00 91.12 217 PHE A O 1
ATOM 1807 N N . ASN A 1 218 ? 1.965 8.829 20.454 1.00 90.00 218 ASN A N 1
ATOM 1808 C CA . ASN A 1 218 ? 1.852 8.699 21.916 1.00 90.00 218 ASN A CA 1
ATOM 1809 C C . ASN A 1 218 ? 0.907 7.559 22.321 1.00 90.00 218 ASN A C 1
ATOM 1811 O O . ASN A 1 218 ? 1.037 6.997 23.404 1.00 90.00 218 ASN A O 1
ATOM 1815 N N . ASN A 1 219 ? -0.038 7.212 21.452 1.00 91.62 219 ASN A N 1
ATOM 1816 C CA . ASN A 1 219 ? -0.916 6.068 21.611 1.00 91.62 219 ASN A CA 1
ATOM 1817 C C . ASN A 1 219 ? -0.791 5.175 20.373 1.00 91.62 219 ASN A C 1
ATOM 1819 O O . ASN A 1 219 ? -0.985 5.639 19.248 1.00 91.62 219 ASN A O 1
ATOM 1823 N N . ARG A 1 220 ? -0.475 3.894 20.598 1.00 92.94 220 ARG A N 1
ATOM 1824 C CA . ARG A 1 220 ? -0.266 2.904 19.533 1.00 92.94 220 ARG A CA 1
ATOM 1825 C C . ARG A 1 220 ? -1.512 2.675 18.674 1.00 92.94 220 ARG A C 1
ATOM 1827 O O . ARG A 1 220 ? -1.357 2.378 17.498 1.00 92.94 220 ARG A O 1
ATOM 1834 N N . ALA A 1 221 ? -2.717 2.895 19.208 1.00 94.25 221 ALA A N 1
ATOM 1835 C CA . ALA A 1 221 ? -3.957 2.793 18.437 1.00 94.25 221 ALA A CA 1
ATOM 1836 C C . ALA A 1 221 ? -3.949 3.707 17.203 1.00 94.25 221 ALA A C 1
ATOM 1838 O O . ALA A 1 221 ? -4.295 3.267 16.112 1.00 94.25 221 ALA A O 1
ATOM 1839 N N . TYR A 1 222 ? -3.496 4.958 17.359 1.00 94.31 222 TYR A N 1
ATOM 1840 C CA . TYR A 1 222 ? -3.412 5.904 16.243 1.00 94.31 222 TYR A CA 1
ATOM 1841 C C . TYR A 1 222 ? -2.379 5.471 15.204 1.00 94.31 222 TYR A C 1
ATOM 1843 O O . TYR A 1 222 ? -2.635 5.598 14.012 1.00 94.31 222 TYR A O 1
ATOM 1851 N N . GLY A 1 223 ? -1.253 4.903 15.646 1.00 95.88 223 GLY A N 1
ATOM 1852 C CA . GLY A 1 223 ? -0.262 4.337 14.735 1.00 95.88 223 GLY A CA 1
ATOM 1853 C C . GLY A 1 223 ? -0.821 3.167 13.925 1.00 95.88 223 GLY A C 1
ATOM 1854 O O . GLY A 1 223 ? -0.653 3.145 12.711 1.00 95.88 223 GLY A O 1
ATOM 1855 N N . LEU A 1 224 ? -1.561 2.252 14.562 1.00 96.94 224 LEU A N 1
ATOM 1856 C CA . LEU A 1 224 ? -2.220 1.143 13.863 1.00 96.94 224 LEU A CA 1
ATOM 1857 C C . LEU A 1 224 ? -3.277 1.632 12.864 1.00 96.94 224 LEU A C 1
ATOM 1859 O O . LEU A 1 224 ? -3.352 1.101 11.761 1.00 96.94 224 LEU A O 1
ATOM 1863 N N . TYR A 1 225 ? -4.068 2.657 13.206 1.00 96.25 225 TYR A N 1
ATOM 1864 C CA . TYR A 1 225 ? -5.023 3.241 12.256 1.00 96.25 225 TYR A CA 1
ATOM 1865 C C . TYR A 1 225 ? -4.324 3.788 11.015 1.00 96.25 225 TYR A C 1
ATOM 1867 O O . TYR A 1 225 ? -4.784 3.533 9.904 1.00 96.25 225 TYR A O 1
ATOM 1875 N N . VAL A 1 226 ? -3.215 4.511 11.199 1.00 97.19 226 VAL A N 1
ATOM 1876 C CA . VAL A 1 226 ? -2.421 5.051 10.089 1.00 97.19 226 VAL A CA 1
ATOM 1877 C C . VAL A 1 226 ? -1.858 3.917 9.240 1.00 97.19 226 VAL A C 1
ATOM 1879 O O . VAL A 1 226 ? -2.084 3.911 8.037 1.00 97.19 226 VAL A O 1
ATOM 1882 N N . LEU A 1 227 ? -1.210 2.926 9.857 1.00 97.38 227 LEU A N 1
ATOM 1883 C CA . LEU A 1 227 ? -0.618 1.784 9.157 1.00 97.38 227 LEU A CA 1
ATOM 1884 C C . LEU A 1 227 ? -1.644 1.034 8.304 1.00 97.38 227 LEU A C 1
ATOM 1886 O O . LEU A 1 227 ? -1.462 0.928 7.093 1.00 97.38 227 LEU A O 1
ATOM 1890 N N . TYR A 1 228 ? -2.744 0.578 8.912 1.00 97.94 228 TYR A N 1
ATOM 1891 C CA . TYR A 1 228 ? -3.771 -0.187 8.206 1.00 97.94 228 TYR A CA 1
ATOM 1892 C C . TYR A 1 228 ? -4.477 0.630 7.118 1.00 97.94 228 TYR A C 1
ATOM 1894 O O . TYR A 1 228 ? -4.802 0.086 6.066 1.00 97.94 228 TYR A O 1
ATOM 1902 N N . SER A 1 229 ? -4.672 1.937 7.332 1.00 97.56 229 SER A N 1
ATOM 1903 C CA . SER A 1 229 ? -5.252 2.810 6.303 1.00 97.56 229 SER A CA 1
ATOM 1904 C C . SER A 1 229 ? -4.286 3.011 5.137 1.00 97.56 229 SER A C 1
ATOM 1906 O O . SER A 1 229 ? -4.699 2.924 3.987 1.00 97.56 229 SER A O 1
ATOM 1908 N N . CYS A 1 230 ? -2.997 3.234 5.414 1.00 96.69 230 CYS A N 1
ATOM 1909 C CA . CYS A 1 230 ? -1.979 3.410 4.382 1.00 96.69 230 CYS A CA 1
ATOM 1910 C C . CYS A 1 230 ? -1.841 2.165 3.502 1.00 96.69 230 CYS A C 1
ATOM 1912 O O . CYS A 1 230 ? -1.885 2.299 2.283 1.00 96.69 230 CYS A O 1
ATOM 1914 N N . VAL A 1 231 ? -1.726 0.964 4.083 1.00 97.44 231 VAL A N 1
ATOM 1915 C CA . VAL A 1 231 ? -1.584 -0.267 3.282 1.00 97.44 231 VAL A CA 1
ATOM 1916 C C . VAL A 1 231 ? -2.842 -0.583 2.475 1.00 97.44 231 VAL A C 1
ATOM 1918 O O . VAL A 1 231 ? -2.723 -0.998 1.327 1.00 97.44 231 VAL A O 1
ATOM 1921 N N . LEU A 1 232 ? -4.039 -0.314 3.015 1.00 97.56 232 LEU A N 1
ATOM 1922 C CA . LEU A 1 232 ? -5.281 -0.467 2.256 1.00 97.56 232 LEU A CA 1
ATOM 1923 C C . LEU A 1 232 ? -5.331 0.511 1.076 1.00 97.56 232 LEU A C 1
ATOM 1925 O O . LEU A 1 232 ? -5.628 0.100 -0.041 1.00 97.56 232 LEU A O 1
ATOM 1929 N N . ILE A 1 233 ? -5.025 1.792 1.307 1.00 95.50 233 ILE A N 1
ATOM 1930 C CA . ILE A 1 233 ? -5.038 2.817 0.255 1.00 95.50 233 ILE A CA 1
ATOM 1931 C C . ILE A 1 233 ? -4.020 2.476 -0.831 1.00 95.50 233 ILE A C 1
ATOM 1933 O O . ILE A 1 233 ? -4.371 2.513 -2.007 1.00 95.50 233 ILE A O 1
ATOM 1937 N N . ILE A 1 234 ? -2.785 2.127 -0.456 1.00 95.62 234 ILE A N 1
ATOM 1938 C CA . ILE A 1 234 ? -1.729 1.776 -1.416 1.00 95.62 234 ILE A CA 1
ATOM 1939 C C . ILE A 1 234 ? -2.137 0.537 -2.212 1.00 95.62 234 ILE A C 1
ATOM 1941 O O . ILE A 1 234 ? -2.035 0.550 -3.433 1.00 95.62 234 ILE A O 1
ATOM 1945 N N . GLY A 1 235 ? -2.641 -0.499 -1.545 1.00 96.25 235 GLY A N 1
ATOM 1946 C CA . GLY A 1 235 ? -3.030 -1.748 -2.188 1.00 96.25 235 GLY A CA 1
ATOM 1947 C C . GLY A 1 235 ? -4.189 -1.575 -3.170 1.00 96.25 235 GLY A C 1
ATOM 1948 O O . GLY A 1 235 ? -4.073 -1.930 -4.341 1.00 96.25 235 GLY A O 1
ATOM 1949 N N . VAL A 1 236 ? -5.275 -0.922 -2.742 1.00 94.00 236 VAL A N 1
ATOM 1950 C CA . VAL A 1 236 ? -6.423 -0.624 -3.614 1.00 94.00 236 VAL A CA 1
ATOM 1951 C C . VAL A 1 236 ? -6.018 0.296 -4.769 1.00 94.00 236 VAL A C 1
ATOM 1953 O O . VAL A 1 236 ? -6.413 0.056 -5.908 1.00 94.00 236 VAL A O 1
ATOM 1956 N N . SER A 1 237 ? -5.195 1.317 -4.509 1.00 92.19 237 SER A N 1
ATOM 1957 C CA . SER A 1 237 ? -4.690 2.195 -5.572 1.00 92.19 237 SER A CA 1
ATOM 1958 C C . SER A 1 237 ? -3.839 1.416 -6.568 1.00 92.19 237 SER A C 1
ATOM 1960 O O . SER A 1 237 ? -4.021 1.574 -7.771 1.00 92.19 237 SER A O 1
ATOM 1962 N N . ASN A 1 238 ? -2.952 0.539 -6.089 1.00 93.44 238 ASN A N 1
ATOM 1963 C CA . ASN A 1 238 ? -2.101 -0.275 -6.947 1.00 93.44 238 ASN A CA 1
ATOM 1964 C C . ASN A 1 238 ? -2.924 -1.234 -7.810 1.00 93.44 238 ASN A C 1
ATOM 1966 O O . ASN A 1 238 ? -2.646 -1.352 -8.997 1.00 93.44 238 ASN A O 1
ATOM 1970 N N . HIS A 1 239 ? -3.971 -1.851 -7.255 1.00 92.38 239 HIS A N 1
ATOM 1971 C CA . HIS A 1 239 ? -4.890 -2.698 -8.017 1.00 92.38 239 HIS A CA 1
ATOM 1972 C C . HIS A 1 239 ? -5.469 -1.967 -9.231 1.00 92.38 239 HIS A C 1
ATOM 1974 O O . HIS A 1 239 ? -5.384 -2.455 -10.356 1.00 92.38 239 HIS A O 1
ATOM 1980 N N . PHE A 1 240 ? -6.032 -0.777 -9.016 1.00 88.75 240 PHE A N 1
ATOM 1981 C CA . PHE A 1 240 ? -6.641 -0.007 -10.097 1.00 88.75 240 PHE A CA 1
ATOM 1982 C C . PHE A 1 240 ? -5.604 0.574 -11.061 1.00 88.75 240 PHE A C 1
ATOM 1984 O O . PHE A 1 240 ? -5.836 0.600 -12.265 1.00 88.75 240 PHE A O 1
ATOM 1991 N N . VAL A 1 241 ? -4.434 0.980 -10.566 1.00 88.00 241 VAL A N 1
ATOM 1992 C CA . VAL A 1 241 ? -3.329 1.435 -11.421 1.00 88.00 241 VAL A CA 1
ATOM 1993 C C . VAL A 1 241 ? -2.854 0.310 -12.347 1.00 88.00 241 VAL A C 1
ATOM 1995 O O . VAL A 1 241 ? -2.748 0.542 -13.550 1.00 88.00 241 VAL A O 1
ATOM 1998 N N . VAL A 1 242 ? -2.684 -0.916 -11.837 1.00 88.25 242 VAL A N 1
ATOM 1999 C CA . VAL A 1 242 ? -2.378 -2.095 -12.664 1.00 88.25 242 VAL A CA 1
ATOM 2000 C C . VAL A 1 242 ? -3.512 -2.372 -13.650 1.00 88.25 242 VAL A C 1
ATOM 2002 O O . VAL A 1 242 ? -3.242 -2.562 -14.830 1.00 88.25 242 VAL A O 1
ATOM 2005 N N . LEU A 1 243 ? -4.773 -2.331 -13.212 1.00 86.69 243 LEU A N 1
ATOM 2006 C CA . LEU A 1 243 ? -5.922 -2.593 -14.083 1.00 86.69 243 LEU A CA 1
ATOM 2007 C C . LEU A 1 243 ? -5.999 -1.621 -15.273 1.00 86.69 243 LEU A C 1
ATOM 2009 O O . LEU A 1 243 ? -6.323 -2.039 -16.380 1.00 86.69 243 LEU A O 1
ATOM 2013 N N . PHE A 1 244 ? -5.706 -0.335 -15.058 1.00 83.00 244 PHE A N 1
ATOM 2014 C CA . PHE A 1 244 ? -5.855 0.695 -16.093 1.00 83.00 244 PHE A CA 1
ATOM 2015 C C . PHE A 1 244 ? -4.591 0.929 -16.927 1.00 83.00 244 PHE A C 1
ATOM 2017 O O . PHE A 1 244 ? -4.697 1.302 -18.092 1.00 83.00 244 PHE A O 1
ATOM 2024 N N . ARG A 1 245 ? -3.396 0.744 -16.350 1.00 80.12 245 ARG A N 1
ATOM 2025 C CA . ARG A 1 245 ? -2.106 1.036 -17.011 1.00 80.12 245 ARG A CA 1
ATOM 2026 C C . ARG A 1 245 ? -1.281 -0.212 -17.328 1.00 80.12 245 ARG A C 1
ATOM 2028 O O . ARG A 1 245 ? -0.208 -0.075 -17.907 1.00 80.12 245 ARG A O 1
ATOM 2035 N N . ASN A 1 246 ? -1.734 -1.396 -16.913 1.00 80.56 246 ASN A N 1
ATOM 2036 C CA . ASN A 1 246 ? -0.975 -2.652 -16.944 1.00 80.56 246 ASN A CA 1
ATOM 2037 C C . ASN A 1 246 ? 0.430 -2.537 -16.312 1.00 80.56 246 ASN A C 1
ATOM 2039 O O . ASN A 1 246 ? 1.368 -3.241 -16.684 1.00 80.56 246 ASN A O 1
ATOM 2043 N N . ASN A 1 247 ? 0.585 -1.607 -15.368 1.00 84.06 247 ASN A N 1
ATOM 2044 C CA . ASN A 1 247 ? 1.842 -1.297 -14.702 1.00 84.06 247 ASN A CA 1
ATOM 2045 C C . ASN A 1 247 ? 1.539 -0.917 -13.245 1.00 84.06 247 ASN A C 1
ATOM 2047 O O . ASN A 1 247 ? 0.622 -0.119 -13.041 1.00 84.06 247 ASN A O 1
ATOM 2051 N N . PRO A 1 248 ? 2.236 -1.478 -12.239 1.00 90.25 248 PRO A N 1
ATOM 2052 C CA . PRO A 1 248 ? 2.070 -1.096 -10.840 1.00 90.25 248 PRO A CA 1
ATOM 2053 C C . PRO A 1 248 ? 2.468 0.353 -10.572 1.00 90.25 248 PRO A C 1
ATOM 2055 O O . PRO A 1 248 ? 3.084 1.021 -11.400 1.00 90.25 248 PRO A O 1
ATOM 2058 N N . ILE A 1 249 ? 2.130 0.826 -9.372 1.00 89.69 249 ILE A N 1
ATOM 2059 C CA . ILE A 1 249 ? 2.615 2.107 -8.859 1.00 89.69 249 ILE A CA 1
ATOM 2060 C C . ILE A 1 249 ? 4.134 2.031 -8.750 1.00 89.69 249 ILE A C 1
ATOM 2062 O O . ILE A 1 249 ? 4.684 1.352 -7.881 1.00 89.69 249 ILE A O 1
ATOM 2066 N N . MET A 1 250 ? 4.810 2.771 -9.616 1.00 86.81 250 MET A N 1
ATOM 2067 C CA . MET A 1 250 ? 6.256 2.891 -9.615 1.00 86.81 250 MET A CA 1
ATOM 2068 C C . MET A 1 250 ? 6.679 4.045 -8.702 1.00 86.81 250 MET A C 1
ATOM 2070 O O . MET A 1 250 ? 5.935 5.014 -8.544 1.00 86.81 250 MET A O 1
ATOM 2074 N N . PRO A 1 251 ? 7.900 4.029 -8.138 1.00 86.31 251 PRO A N 1
ATOM 2075 C CA . PRO A 1 251 ? 8.339 5.120 -7.267 1.00 86.31 251 PRO A CA 1
ATOM 2076 C C . PRO A 1 251 ? 8.354 6.487 -7.963 1.00 86.31 251 PRO A C 1
ATOM 2078 O O . PRO A 1 251 ? 8.219 7.519 -7.310 1.00 86.31 251 PRO A O 1
ATOM 2081 N N . VAL A 1 252 ? 8.451 6.499 -9.295 1.00 77.38 252 VAL A N 1
ATOM 2082 C CA . VAL A 1 252 ? 8.390 7.721 -10.097 1.00 77.38 252 VAL A CA 1
ATOM 2083 C C . VAL A 1 252 ? 6.985 8.318 -10.212 1.00 77.38 252 VAL A C 1
ATOM 2085 O O . VAL A 1 252 ? 6.852 9.533 -10.343 1.00 77.38 252 VAL A O 1
ATOM 2088 N N . ASP A 1 253 ? 5.931 7.507 -10.058 1.00 79.69 253 ASP A N 1
ATOM 2089 C CA . ASP A 1 253 ? 4.543 7.984 -10.094 1.00 79.69 253 ASP A CA 1
ATOM 2090 C C . ASP A 1 253 ? 4.225 8.929 -8.915 1.00 79.69 253 ASP A C 1
ATOM 2092 O O . ASP A 1 253 ? 3.288 9.725 -8.981 1.00 79.69 253 ASP A O 1
ATOM 2096 N N . ILE A 1 254 ? 5.039 8.917 -7.847 1.00 75.81 254 ILE A N 1
ATOM 2097 C CA . ILE A 1 254 ? 4.938 9.887 -6.742 1.00 75.81 254 ILE A CA 1
ATOM 2098 C C . ILE A 1 254 ? 5.106 11.325 -7.260 1.00 75.81 254 ILE A C 1
ATOM 2100 O O . ILE A 1 254 ? 4.458 12.243 -6.754 1.00 75.81 254 ILE A O 1
ATOM 2104 N N . LEU A 1 255 ? 5.933 11.528 -8.291 1.00 71.00 255 LEU A N 1
ATOM 2105 C CA . LEU A 1 255 ? 6.179 12.845 -8.882 1.00 71.00 255 LEU A CA 1
ATOM 2106 C C . LEU A 1 255 ? 5.011 13.326 -9.762 1.00 71.00 255 LEU A C 1
ATOM 2108 O O . LEU A 1 255 ? 4.879 14.528 -9.991 1.00 71.00 255 LEU A O 1
ATOM 2112 N N . SER A 1 256 ? 4.135 12.421 -10.213 1.00 70.56 256 SER A N 1
ATOM 2113 C CA . SER A 1 256 ? 3.056 12.692 -11.176 1.00 70.56 256 SER A CA 1
ATOM 2114 C C . SER A 1 256 ? 1.642 12.449 -10.623 1.00 70.56 256 SER A C 1
ATOM 2116 O O . SER A 1 256 ? 0.670 12.411 -11.382 1.00 70.56 256 SER A O 1
ATOM 2118 N N . ILE A 1 257 ? 1.481 12.379 -9.294 1.00 72.81 257 ILE A N 1
ATOM 2119 C CA . ILE A 1 257 ? 0.198 12.054 -8.640 1.00 72.81 257 ILE A CA 1
ATOM 2120 C C . ILE A 1 257 ? -0.960 12.986 -9.036 1.00 72.81 257 ILE A C 1
ATOM 2122 O O . ILE A 1 257 ? -2.106 12.552 -9.131 1.00 72.81 257 ILE A O 1
ATOM 2126 N N . LYS A 1 258 ? -0.673 14.266 -9.317 1.00 72.25 258 LYS A N 1
ATOM 2127 C CA . LYS A 1 258 ? -1.687 15.238 -9.764 1.00 72.25 258 LYS A CA 1
ATOM 2128 C C . LYS A 1 258 ? -2.270 14.869 -11.125 1.00 72.25 258 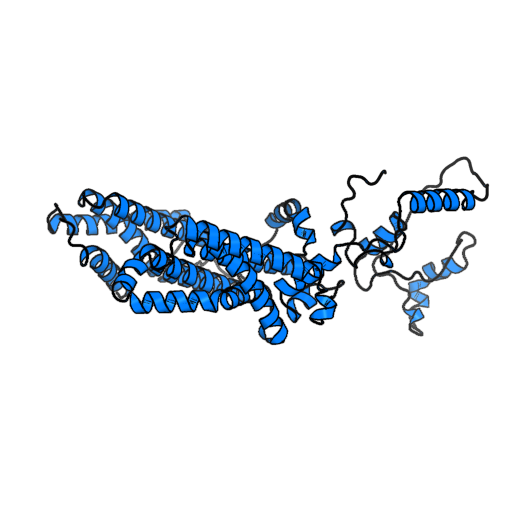LYS A C 1
ATOM 2130 O O . LYS A 1 258 ? -3.474 14.998 -11.321 1.00 72.25 258 LYS A O 1
ATOM 2135 N N . THR A 1 259 ? -1.424 14.402 -12.037 1.00 69.81 259 THR A N 1
ATOM 2136 C CA . THR A 1 259 ? -1.845 13.949 -13.361 1.00 69.81 259 THR A CA 1
ATOM 2137 C C . THR A 1 259 ? -2.642 12.658 -13.234 1.00 69.81 259 THR A C 1
ATOM 2139 O O . THR A 1 259 ? -3.705 12.548 -13.823 1.00 69.81 259 THR A O 1
ATOM 2142 N N . ALA A 1 260 ? -2.208 11.716 -12.391 1.00 68.56 260 ALA A N 1
ATOM 2143 C CA . ALA A 1 260 ? -2.949 10.472 -12.165 1.00 68.56 260 ALA A CA 1
ATOM 2144 C C . ALA A 1 260 ? -4.387 10.718 -11.658 1.00 68.56 260 ALA A C 1
ATOM 2146 O O . ALA A 1 260 ? -5.329 10.089 -12.140 1.00 68.56 260 ALA A O 1
ATOM 2147 N N . LEU A 1 261 ? -4.567 11.678 -10.741 1.00 72.94 261 LEU A N 1
ATOM 2148 C CA . LEU A 1 261 ? -5.881 12.059 -10.206 1.00 72.94 261 LEU A CA 1
ATOM 2149 C C . LEU A 1 261 ? -6.795 12.755 -11.229 1.00 72.94 261 LEU A C 1
ATOM 2151 O O . LEU A 1 261 ? -8.011 12.712 -11.072 1.00 72.94 261 LEU A O 1
ATOM 2155 N N . SER A 1 262 ? -6.264 13.405 -12.270 1.00 73.38 262 SER A N 1
ATOM 2156 C CA . SER A 1 262 ? -7.121 14.019 -13.296 1.00 73.38 262 SER A CA 1
ATOM 2157 C C . SER A 1 262 ? -7.685 12.983 -14.272 1.00 73.38 262 SER A C 1
ATOM 2159 O O . SER A 1 262 ? -8.821 13.125 -14.728 1.00 73.38 262 SER A O 1
ATOM 2161 N N . VAL A 1 263 ? -6.938 11.907 -14.549 1.00 71.69 263 VAL A N 1
ATOM 2162 C CA . VAL A 1 263 ? -7.403 10.820 -15.430 1.00 71.69 263 VAL A CA 1
ATOM 2163 C C . VAL A 1 263 ? -8.377 9.881 -14.710 1.00 71.69 263 VAL A C 1
ATOM 2165 O O . VAL A 1 263 ? -9.233 9.278 -15.354 1.00 71.69 263 VAL A O 1
ATOM 2168 N N . SER A 1 264 ? -8.308 9.800 -13.374 1.00 72.50 264 SER A N 1
ATOM 2169 C CA . SER A 1 264 ? -9.077 8.842 -12.567 1.00 72.50 264 SER A CA 1
ATOM 2170 C C . SER A 1 264 ? -10.598 9.001 -12.655 1.00 72.50 264 SER A C 1
ATOM 2172 O O . SER A 1 264 ? -11.321 8.042 -12.390 1.00 72.50 264 SER A O 1
ATOM 2174 N N . ASN A 1 265 ? -11.086 10.187 -13.032 1.00 70.00 265 ASN A N 1
ATOM 2175 C CA . ASN A 1 265 ? -12.519 10.490 -13.142 1.00 70.00 265 ASN A CA 1
ATOM 2176 C C . ASN A 1 265 ? -13.212 9.803 -14.331 1.00 70.00 265 ASN A C 1
ATOM 2178 O O . ASN A 1 265 ? -14.437 9.744 -14.355 1.00 70.00 265 ASN A O 1
ATOM 2182 N N . HIS A 1 266 ? -12.453 9.295 -15.306 1.00 71.69 266 HIS A N 1
ATOM 2183 C CA . HIS A 1 266 ? -13.005 8.628 -16.490 1.00 71.69 266 HIS A CA 1
ATOM 2184 C C . HIS A 1 266 ? -13.080 7.101 -16.340 1.00 71.69 266 HIS A C 1
ATOM 2186 O O . HIS A 1 266 ? -13.605 6.428 -17.225 1.00 71.69 266 HIS A O 1
ATOM 2192 N N . TYR A 1 267 ? -12.559 6.546 -15.241 1.00 74.25 267 TYR A N 1
ATOM 2193 C CA . TYR A 1 267 ? -12.539 5.105 -15.013 1.00 74.25 267 TYR A CA 1
ATOM 2194 C C . TYR A 1 267 ? -13.725 4.629 -14.178 1.00 74.25 267 TYR A C 1
ATOM 2196 O O . TYR A 1 267 ? -14.193 5.315 -13.271 1.00 74.25 267 TYR A O 1
ATOM 2204 N N . GLN A 1 268 ? -14.167 3.407 -14.469 1.00 72.81 268 GLN A N 1
ATOM 2205 C CA . GLN A 1 268 ? -15.153 2.684 -13.671 1.00 72.81 268 GLN A CA 1
ATOM 2206 C C . GLN A 1 268 ? -14.433 1.751 -12.694 1.00 72.81 268 GLN A C 1
ATOM 2208 O O . GLN A 1 268 ? -13.526 1.012 -13.086 1.00 72.81 268 GLN A O 1
ATOM 2213 N N . TYR A 1 269 ? -14.841 1.776 -11.426 1.00 79.50 269 TYR A N 1
ATOM 2214 C CA . TYR A 1 269 ? -14.200 1.013 -10.357 1.00 79.50 269 TYR A CA 1
ATOM 2215 C C . TYR A 1 269 ? -15.042 -0.203 -9.990 1.00 79.50 269 TYR A C 1
ATOM 2217 O O . TYR A 1 269 ? -16.236 -0.084 -9.732 1.00 79.50 269 TYR A O 1
ATOM 2225 N N . TYR A 1 270 ? -14.410 -1.371 -9.924 1.00 79.19 270 TYR A N 1
ATOM 2226 C CA . TYR A 1 270 ? -15.065 -2.638 -9.603 1.00 79.19 270 TYR A CA 1
ATOM 2227 C C . TYR A 1 270 ? -14.476 -3.220 -8.320 1.00 79.19 270 TYR A C 1
ATOM 2229 O O . TYR A 1 270 ? -13.257 -3.254 -8.144 1.00 79.19 270 TYR A O 1
ATOM 2237 N N . LEU A 1 271 ? -15.333 -3.709 -7.421 1.00 80.31 271 LEU A N 1
ATOM 2238 C CA . LEU A 1 271 ? -14.879 -4.430 -6.232 1.00 80.31 271 LEU A CA 1
ATOM 2239 C C . LEU A 1 271 ? -14.551 -5.876 -6.594 1.00 80.31 271 LEU A C 1
ATOM 2241 O O . LEU A 1 271 ? -15.441 -6.705 -6.791 1.00 80.31 271 LEU A O 1
ATOM 2245 N N . THR A 1 272 ? -13.259 -6.179 -6.643 1.00 85.81 272 THR A N 1
ATOM 2246 C CA . THR A 1 272 ? -12.760 -7.550 -6.744 1.00 85.81 272 THR A CA 1
ATOM 2247 C C . THR A 1 272 ? -12.809 -8.254 -5.388 1.00 85.81 272 THR A C 1
ATOM 2249 O O . THR A 1 272 ? -12.935 -7.624 -4.331 1.00 85.81 272 THR A O 1
ATOM 2252 N N . ASN A 1 273 ? -12.684 -9.581 -5.402 1.00 86.56 273 ASN A N 1
ATOM 2253 C CA . ASN A 1 273 ? -12.695 -10.400 -4.184 1.00 86.56 273 ASN A CA 1
ATOM 2254 C C . ASN A 1 273 ? -11.537 -10.031 -3.254 1.00 86.56 273 ASN A C 1
ATOM 2256 O O . ASN A 1 273 ? -11.713 -9.973 -2.039 1.00 86.56 273 ASN A O 1
ATOM 2260 N N . GLY A 1 274 ? -10.375 -9.732 -3.842 1.00 89.44 274 GLY A N 1
ATOM 2261 C CA . GLY A 1 274 ? -9.188 -9.295 -3.118 1.00 89.44 274 GLY A CA 1
ATOM 2262 C C . GLY A 1 274 ? -9.422 -7.987 -2.366 1.00 89.44 274 GLY A C 1
ATOM 2263 O O . GLY A 1 274 ? -9.302 -7.942 -1.142 1.00 89.44 274 GLY A O 1
ATOM 2264 N N . ILE A 1 275 ? -9.871 -6.939 -3.070 1.00 91.50 275 ILE A N 1
ATOM 2265 C CA . ILE A 1 275 ? -10.208 -5.647 -2.446 1.00 91.50 275 ILE A CA 1
ATOM 2266 C C . ILE A 1 275 ? -11.265 -5.828 -1.354 1.00 91.50 275 ILE A C 1
ATOM 2268 O O . ILE A 1 275 ? -11.125 -5.292 -0.255 1.00 91.50 275 ILE A O 1
ATOM 2272 N N . THR A 1 276 ? -12.310 -6.603 -1.642 1.00 89.69 276 THR A N 1
ATOM 2273 C CA . THR A 1 276 ? -13.401 -6.877 -0.701 1.00 89.69 276 THR A CA 1
ATOM 2274 C C . THR A 1 276 ? -12.877 -7.481 0.599 1.00 89.69 276 THR A C 1
ATOM 2276 O O . THR A 1 276 ? -13.185 -6.978 1.682 1.00 89.69 276 THR A O 1
ATOM 2279 N N . LEU A 1 277 ? -12.044 -8.520 0.506 1.00 91.38 277 LEU A N 1
ATOM 2280 C CA . LEU A 1 277 ? -11.455 -9.177 1.669 1.00 91.38 277 LEU A CA 1
ATOM 2281 C C . LEU A 1 277 ? -10.550 -8.220 2.461 1.00 91.38 277 LEU A C 1
ATOM 2283 O O . LEU A 1 277 ? -10.682 -8.132 3.685 1.00 91.38 277 LEU A O 1
ATOM 2287 N N . SER A 1 278 ? -9.700 -7.444 1.780 1.00 94.62 278 SER A N 1
ATOM 2288 C CA . SER A 1 278 ? -8.833 -6.442 2.413 1.00 94.62 278 SER A CA 1
ATOM 2289 C C . SER A 1 278 ? -9.626 -5.368 3.168 1.00 94.62 278 SER A C 1
ATOM 2291 O O . SER A 1 278 ? -9.278 -5.031 4.302 1.00 94.62 278 SER A O 1
ATOM 2293 N N . VAL A 1 279 ? -10.729 -4.871 2.593 1.00 93.62 279 VAL A N 1
ATOM 2294 C CA . VAL A 1 279 ? -11.617 -3.888 3.240 1.00 93.62 279 VAL A CA 1
ATOM 2295 C C . VAL A 1 279 ? -12.304 -4.483 4.471 1.00 93.62 279 VAL A C 1
ATOM 2297 O O . VAL A 1 279 ? -12.365 -3.826 5.511 1.00 93.62 279 VAL A O 1
ATOM 2300 N N . VAL A 1 280 ? -12.790 -5.726 4.402 1.00 91.44 280 VAL A N 1
ATOM 2301 C CA . VAL A 1 280 ? -13.423 -6.386 5.557 1.00 91.44 280 VAL A CA 1
ATOM 2302 C C . VAL A 1 280 ? -12.429 -6.562 6.703 1.00 91.44 280 VAL A C 1
ATOM 2304 O O . VAL A 1 280 ? -12.738 -6.182 7.834 1.00 91.44 280 VAL A O 1
ATOM 2307 N N . ILE A 1 281 ? -11.228 -7.080 6.425 1.00 94.75 281 ILE A N 1
ATOM 2308 C CA . ILE A 1 281 ? -10.174 -7.245 7.437 1.00 94.75 281 ILE A CA 1
ATOM 2309 C C . ILE A 1 281 ? -9.832 -5.888 8.064 1.00 94.75 281 ILE A C 1
ATOM 2311 O O . ILE A 1 281 ? -9.789 -5.769 9.289 1.00 94.75 281 ILE A O 1
ATOM 2315 N N . PHE A 1 282 ? -9.666 -4.848 7.243 1.00 96.50 282 PHE A N 1
ATOM 2316 C CA . PHE A 1 282 ? -9.424 -3.486 7.711 1.00 96.50 282 PHE A CA 1
ATOM 2317 C C . PHE A 1 282 ? -10.520 -2.994 8.673 1.00 96.50 282 PHE A C 1
ATOM 2319 O O . PHE A 1 282 ? -10.215 -2.575 9.792 1.00 96.50 282 PHE A O 1
ATOM 2326 N N . LEU A 1 283 ? -11.796 -3.084 8.283 1.00 92.88 283 LEU A N 1
ATOM 2327 C CA . LEU A 1 283 ? -12.925 -2.614 9.097 1.00 92.88 283 LEU A CA 1
ATOM 2328 C C . LEU A 1 283 ? -13.010 -3.347 10.445 1.00 92.88 283 LEU A C 1
ATOM 2330 O O . LEU A 1 283 ? -13.255 -2.718 11.480 1.00 92.88 283 LEU A O 1
ATOM 2334 N N . LEU A 1 284 ? -12.758 -4.659 10.447 1.00 93.25 284 LEU A N 1
ATOM 2335 C CA . LEU A 1 284 ? -12.702 -5.471 11.663 1.00 93.25 284 LEU A CA 1
ATOM 2336 C C . LEU A 1 284 ? -11.573 -5.020 12.598 1.00 93.25 284 LEU A C 1
ATOM 2338 O O . LEU A 1 284 ? -11.813 -4.798 13.789 1.00 93.25 284 LEU A O 1
ATOM 2342 N N . LEU A 1 285 ? -10.359 -4.837 12.068 1.00 95.81 285 LEU A N 1
ATOM 2343 C CA . LEU A 1 285 ? -9.197 -4.420 12.854 1.00 95.81 285 LEU A CA 1
ATOM 2344 C C . LEU A 1 285 ? -9.396 -3.027 13.457 1.00 95.81 285 LEU A C 1
ATOM 2346 O O . LEU A 1 285 ? -9.194 -2.856 14.660 1.00 95.81 285 LEU A O 1
ATOM 2350 N N . ILE A 1 286 ? -9.862 -2.047 12.675 1.00 94.50 286 ILE A N 1
ATOM 2351 C CA . ILE A 1 286 ? -10.148 -0.694 13.178 1.00 94.50 286 ILE A CA 1
ATOM 2352 C C . ILE A 1 286 ? -11.207 -0.732 14.291 1.00 94.50 286 ILE A C 1
ATOM 2354 O O . ILE A 1 286 ? -11.039 -0.079 15.328 1.00 94.50 286 ILE A O 1
ATOM 2358 N N . GLY A 1 287 ? -12.269 -1.529 14.123 1.00 90.62 287 GLY A N 1
ATOM 2359 C CA . GLY A 1 287 ? -13.309 -1.714 15.137 1.00 90.62 287 GLY A CA 1
ATOM 2360 C C . GLY A 1 287 ? -12.770 -2.288 16.453 1.00 90.62 287 GLY A C 1
ATOM 2361 O O . GLY A 1 287 ? -13.051 -1.755 17.535 1.00 90.62 287 GLY A O 1
ATOM 2362 N N . LEU A 1 288 ? -11.948 -3.339 16.374 1.00 93.00 288 LEU A N 1
ATOM 2363 C CA . LEU A 1 288 ? -11.311 -3.972 17.535 1.00 93.00 288 LEU A CA 1
ATOM 2364 C C . LEU A 1 288 ? -10.320 -3.031 18.229 1.00 93.00 288 LEU A C 1
ATOM 2366 O O . LEU A 1 288 ? -10.427 -2.802 19.434 1.00 93.00 288 LEU A O 1
ATOM 2370 N N . ILE A 1 289 ? -9.412 -2.409 17.476 1.00 94.62 289 ILE A N 1
ATOM 2371 C CA . ILE A 1 289 ? -8.407 -1.482 18.016 1.00 94.62 289 ILE A CA 1
ATOM 2372 C C . ILE A 1 289 ? -9.086 -0.294 18.699 1.00 94.62 289 ILE A C 1
ATOM 2374 O O . ILE A 1 289 ? -8.673 0.113 19.784 1.00 94.62 289 ILE A O 1
ATOM 2378 N N . SER A 1 290 ? -10.181 0.220 18.136 1.00 91.25 290 SER A N 1
ATOM 2379 C CA . SER A 1 290 ? -10.962 1.284 18.771 1.00 91.25 290 SER A CA 1
ATOM 2380 C C . SER A 1 290 ? -11.641 0.855 20.066 1.00 91.25 290 SER A C 1
ATOM 2382 O O . SER A 1 290 ? -11.830 1.665 20.978 1.00 91.25 290 SER A O 1
ATOM 2384 N N . SER A 1 291 ? -12.001 -0.420 20.174 1.00 89.19 291 SER A N 1
ATOM 2385 C CA . SER A 1 291 ? -12.522 -0.997 21.412 1.00 89.19 291 SER A CA 1
ATOM 2386 C C . SER A 1 291 ? -11.443 -1.058 22.488 1.00 89.19 291 SER A C 1
ATOM 2388 O O . SER A 1 291 ? -11.660 -0.563 23.591 1.00 89.19 291 SER A O 1
ATOM 2390 N N . PHE A 1 292 ? -10.259 -1.573 22.152 1.00 92.19 292 PHE A N 1
ATOM 2391 C CA . PHE A 1 292 ? -9.130 -1.656 23.084 1.00 92.19 292 PHE A CA 1
ATOM 2392 C C . PHE A 1 292 ? -8.609 -0.279 23.491 1.00 92.19 292 PHE A C 1
ATOM 2394 O O . PHE A 1 292 ? -8.265 -0.067 24.652 1.00 92.19 292 PHE A O 1
ATOM 2401 N N . ASN A 1 293 ? -8.610 0.677 22.562 1.00 90.88 293 ASN A N 1
ATOM 2402 C CA . ASN A 1 293 ? -8.181 2.042 22.826 1.00 90.88 293 ASN A CA 1
ATOM 2403 C C . ASN A 1 293 ? -9.032 2.726 23.897 1.00 90.88 293 ASN A C 1
ATOM 2405 O O . ASN A 1 293 ? -8.510 3.392 24.781 1.00 90.88 293 ASN A O 1
ATOM 2409 N N . ARG A 1 294 ? -10.352 2.529 23.849 1.00 86.00 294 ARG A N 1
ATOM 2410 C CA . ARG A 1 294 ? -11.272 3.099 24.846 1.00 86.00 294 ARG A CA 1
ATOM 2411 C C . ARG A 1 294 ? -11.192 2.420 26.209 1.00 86.00 294 ARG A C 1
ATOM 2413 O O . ARG A 1 294 ? -11.579 3.019 27.200 1.00 86.00 294 ARG A O 1
ATOM 2420 N N . LEU A 1 295 ? -10.675 1.196 26.258 1.00 85.19 295 LEU A N 1
ATOM 2421 C CA . LEU A 1 295 ? -10.390 0.488 27.505 1.00 85.19 295 LEU A CA 1
ATOM 2422 C C . LEU A 1 295 ? -9.032 0.853 28.110 1.00 85.19 295 LEU A C 1
ATOM 2424 O O . LEU A 1 295 ? -8.628 0.212 29.079 1.00 85.19 295 LEU A O 1
ATOM 2428 N N . ASP A 1 296 ? -8.320 1.820 27.520 1.00 85.12 296 ASP A N 1
ATOM 2429 C CA . ASP A 1 296 ? -6.945 2.184 27.868 1.00 85.12 296 ASP A CA 1
ATOM 2430 C C . ASP A 1 296 ? -5.973 0.980 27.832 1.00 85.12 296 ASP A C 1
ATOM 2432 O O . ASP A 1 296 ? -4.918 0.991 28.460 1.00 85.12 296 ASP A O 1
ATOM 2436 N N . ILE A 1 297 ? -6.313 -0.067 27.062 1.00 87.62 297 ILE A N 1
ATOM 2437 C CA . ILE A 1 297 ? -5.471 -1.259 26.844 1.00 87.62 297 ILE A CA 1
ATOM 2438 C C . ILE A 1 297 ? -4.327 -0.927 25.885 1.00 87.62 297 ILE A C 1
ATOM 2440 O O . ILE A 1 297 ? -3.226 -1.468 25.985 1.00 87.62 297 ILE A O 1
ATOM 2444 N N . THR A 1 298 ? -4.580 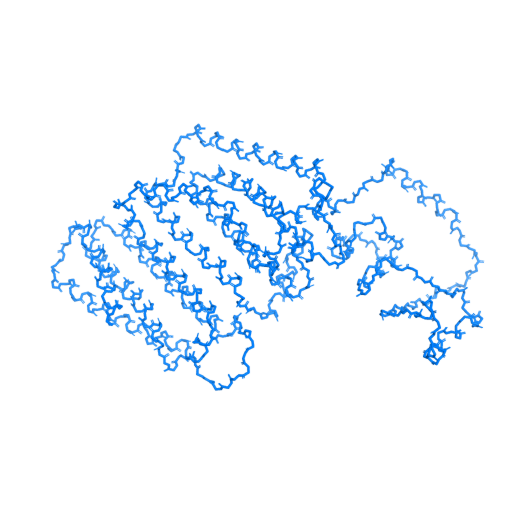-0.037 24.926 1.00 83.94 298 THR A N 1
ATOM 2445 C CA . THR A 1 298 ? -3.561 0.385 23.970 1.00 83.94 298 THR A CA 1
ATOM 2446 C C . THR A 1 298 ? -2.575 1.295 24.688 1.00 83.94 298 THR A C 1
ATOM 2448 O O . THR A 1 298 ? -2.926 2.415 25.053 1.00 83.94 298 THR A O 1
ATOM 2451 N N . ASN A 1 299 ? -1.348 0.809 24.890 1.00 77.75 299 ASN A N 1
ATOM 2452 C CA . ASN A 1 299 ? -0.287 1.521 25.607 1.00 77.75 299 ASN A CA 1
ATOM 2453 C C . ASN A 1 299 ? -0.226 3.012 25.228 1.00 77.75 299 ASN A C 1
ATOM 2455 O O . ASN A 1 299 ? 0.211 3.376 24.126 1.00 77.75 299 ASN A O 1
ATOM 2459 N N . LYS A 1 300 ? -0.650 3.864 26.167 1.00 81.50 300 LYS A N 1
ATOM 2460 C CA . LYS A 1 300 ? -0.572 5.320 26.078 1.00 81.50 300 LYS A CA 1
ATOM 2461 C C . LYS A 1 300 ? 0.640 5.783 26.867 1.00 81.50 300 LYS A C 1
ATOM 2463 O O . LYS A 1 300 ? 0.755 5.490 28.052 1.00 81.50 300 LYS A O 1
ATOM 2468 N N . ILE A 1 301 ? 1.533 6.514 26.211 1.00 75.06 301 ILE A N 1
ATOM 2469 C CA . ILE A 1 301 ? 2.687 7.088 26.897 1.00 75.06 301 ILE A CA 1
ATOM 2470 C C . ILE A 1 301 ? 2.209 8.205 27.818 1.00 75.06 301 ILE A C 1
ATOM 2472 O O . ILE A 1 301 ? 1.507 9.119 27.377 1.00 75.06 301 ILE A O 1
ATOM 2476 N N . THR A 1 302 ? 2.630 8.153 29.076 1.00 76.81 302 THR A N 1
ATOM 2477 C CA . THR A 1 302 ? 2.314 9.174 30.083 1.00 76.81 302 THR A CA 1
ATOM 2478 C C . THR A 1 302 ? 3.559 9.916 30.567 1.00 76.81 302 THR A C 1
ATOM 2480 O O . THR A 1 302 ? 3.466 11.084 30.941 1.00 76.81 302 THR A O 1
ATOM 2483 N N . SER A 1 303 ? 4.742 9.293 30.501 1.00 88.44 303 SER A N 1
ATOM 2484 C CA . SER A 1 303 ? 6.002 9.883 30.961 1.00 88.44 303 SER A CA 1
ATOM 2485 C C . SER A 1 303 ? 6.791 10.558 29.838 1.00 88.44 303 SER A C 1
ATOM 2487 O O . SER A 1 303 ? 7.010 9.974 28.776 1.00 88.44 303 SER A O 1
ATOM 2489 N N . LYS A 1 304 ? 7.335 11.757 30.101 1.00 88.94 304 LYS A N 1
ATOM 2490 C CA . LYS A 1 304 ? 8.248 12.455 29.171 1.00 88.94 304 LYS A CA 1
ATOM 2491 C C . LYS A 1 304 ? 9.452 11.587 28.776 1.00 88.94 304 LYS A C 1
ATOM 2493 O O . LYS A 1 304 ? 9.865 11.625 27.621 1.00 88.94 304 LYS A O 1
ATOM 2498 N N . LYS A 1 305 ? 9.986 10.781 29.705 1.00 91.50 305 LYS A N 1
ATOM 2499 C CA . LYS A 1 305 ? 11.135 9.893 29.442 1.00 91.50 305 LYS A CA 1
ATOM 2500 C C . LYS A 1 305 ? 10.784 8.786 28.444 1.00 91.50 305 LYS A C 1
ATOM 2502 O O . LYS A 1 305 ? 11.555 8.529 27.526 1.00 91.50 305 LYS A O 1
ATOM 2507 N N . GLU A 1 306 ? 9.605 8.181 28.581 1.00 89.44 306 GLU A N 1
ATOM 2508 C CA . GLU A 1 306 ? 9.115 7.169 27.637 1.00 89.44 306 GLU A CA 1
ATOM 2509 C C . GLU A 1 306 ? 8.824 7.764 26.258 1.00 89.44 306 GLU A C 1
ATOM 2511 O O . GLU A 1 306 ? 9.126 7.126 25.252 1.00 89.44 306 GLU A O 1
ATOM 2516 N N . VAL A 1 307 ? 8.279 8.990 26.193 1.00 90.00 307 VAL A N 1
ATOM 2517 C CA . VAL A 1 307 ? 8.066 9.683 24.910 1.00 90.00 307 VAL A CA 1
ATOM 2518 C C . VAL A 1 307 ? 9.403 9.833 24.198 1.00 90.00 307 VAL A C 1
ATOM 2520 O O . VAL A 1 307 ? 9.531 9.409 23.054 1.00 90.00 307 VAL A O 1
ATOM 2523 N N . ILE A 1 308 ? 10.411 10.376 24.884 1.00 92.56 308 ILE A N 1
ATOM 2524 C CA . ILE A 1 308 ? 11.742 10.584 24.305 1.00 92.56 308 ILE A CA 1
ATOM 2525 C C . ILE A 1 308 ? 12.353 9.250 23.863 1.00 92.56 308 ILE A C 1
ATOM 2527 O O . ILE A 1 308 ? 12.802 9.147 22.726 1.00 92.56 308 ILE A O 1
ATOM 2531 N N . SER A 1 309 ? 12.310 8.215 24.707 1.00 93.62 309 SER A N 1
ATOM 2532 C CA . SER A 1 309 ? 12.863 6.893 24.385 1.00 93.62 309 SER A CA 1
ATOM 2533 C C . SER A 1 309 ? 12.198 6.254 23.160 1.00 93.62 309 SER A C 1
ATOM 2535 O O . SER A 1 309 ? 12.891 5.776 22.264 1.00 93.62 309 SER A O 1
ATOM 2537 N N . ARG A 1 310 ? 10.862 6.296 23.060 1.00 93.25 310 ARG A N 1
ATOM 2538 C CA . ARG A 1 310 ? 10.135 5.727 21.914 1.00 93.25 310 ARG A CA 1
ATOM 2539 C C . ARG A 1 310 ? 10.389 6.513 20.632 1.00 93.25 310 ARG A C 1
ATOM 2541 O O . ARG A 1 310 ? 10.636 5.913 19.590 1.00 93.25 310 ARG A O 1
ATOM 2548 N N . LYS A 1 311 ? 10.388 7.845 20.701 1.00 94.12 311 LYS A N 1
ATOM 2549 C CA . LYS A 1 311 ? 10.715 8.694 19.546 1.00 94.12 311 LYS A CA 1
ATOM 2550 C C . LYS A 1 311 ? 12.150 8.472 19.083 1.00 94.12 311 LYS A C 1
ATOM 2552 O O . LYS A 1 311 ? 12.378 8.341 17.887 1.00 94.12 311 LYS A O 1
ATOM 2557 N N . PHE A 1 312 ? 13.086 8.349 20.020 1.00 95.62 312 PHE A N 1
ATOM 2558 C CA . PHE A 1 312 ? 14.470 8.008 19.720 1.00 95.62 312 PHE A CA 1
ATOM 2559 C C . PHE A 1 312 ? 14.576 6.643 19.031 1.00 95.62 312 PHE A C 1
ATOM 2561 O O . PHE A 1 312 ? 15.194 6.556 17.977 1.00 95.62 312 PHE A O 1
ATOM 2568 N N . LEU A 1 313 ? 13.897 5.608 19.542 1.00 95.38 313 LEU A N 1
ATOM 2569 C CA . LEU A 1 313 ? 13.842 4.294 18.893 1.00 95.38 313 LEU A CA 1
ATOM 2570 C C . LEU A 1 313 ? 13.282 4.383 17.466 1.00 95.38 313 LEU A C 1
ATOM 2572 O O . LEU A 1 313 ? 13.865 3.817 16.549 1.00 95.38 313 LEU A O 1
ATOM 2576 N N . SER A 1 314 ? 12.192 5.129 17.262 1.00 95.00 314 SER A N 1
ATOM 2577 C CA . SER A 1 314 ? 11.618 5.354 15.929 1.00 95.00 314 SER A CA 1
ATOM 2578 C C . SER A 1 314 ? 12.621 6.000 14.972 1.00 95.00 314 SER A C 1
ATOM 2580 O O . SER A 1 314 ? 12.686 5.601 13.814 1.00 95.00 314 SER A O 1
ATOM 2582 N N . VAL A 1 315 ? 13.391 6.987 15.438 1.00 96.44 315 VAL A N 1
ATOM 2583 C CA . VAL A 1 315 ? 14.415 7.662 14.629 1.00 96.44 315 VAL A CA 1
ATOM 2584 C C . VAL A 1 315 ? 15.590 6.726 14.342 1.00 96.44 315 VAL A C 1
ATOM 2586 O O . VAL A 1 315 ? 16.044 6.671 13.206 1.00 96.44 315 VAL A O 1
ATOM 2589 N N . MET A 1 316 ? 16.047 5.944 15.324 1.00 96.81 316 MET A N 1
ATOM 2590 C CA . MET A 1 316 ? 17.123 4.963 15.131 1.00 96.81 316 MET A CA 1
ATOM 2591 C C . MET A 1 316 ? 16.740 3.890 14.108 1.00 96.81 316 MET A C 1
ATOM 2593 O O . MET A 1 316 ? 17.521 3.593 13.209 1.00 96.81 316 MET A O 1
ATOM 2597 N N . VAL A 1 317 ? 15.523 3.348 14.202 1.00 96.81 317 VAL A N 1
ATOM 2598 C CA . VAL A 1 317 ? 15.012 2.344 13.256 1.00 96.81 317 VAL A CA 1
ATOM 2599 C C . VAL A 1 317 ? 14.819 2.946 11.864 1.00 96.81 317 VAL A C 1
ATOM 2601 O O . VAL A 1 317 ? 15.138 2.290 10.877 1.00 96.81 317 VAL A O 1
ATOM 2604 N N . LEU A 1 318 ? 14.373 4.204 11.766 1.00 96.69 318 LEU A N 1
ATOM 2605 C CA . LEU A 1 318 ? 14.293 4.919 10.491 1.00 96.69 318 LEU A CA 1
ATOM 2606 C C . LEU A 1 318 ? 15.678 5.106 9.856 1.00 96.69 318 LEU A C 1
ATOM 2608 O O . LEU A 1 318 ? 15.847 4.803 8.680 1.00 96.69 318 LEU A O 1
ATOM 2612 N N . ILE A 1 319 ? 16.674 5.559 10.625 1.00 96.56 319 ILE A N 1
ATOM 2613 C CA . ILE A 1 319 ? 18.055 5.721 10.143 1.00 96.56 319 ILE A CA 1
ATOM 2614 C C . ILE A 1 319 ? 18.623 4.374 9.696 1.00 96.56 319 ILE A C 1
ATOM 2616 O O . ILE A 1 319 ? 19.211 4.294 8.621 1.00 96.56 319 ILE A O 1
ATOM 2620 N N . PHE A 1 320 ? 18.408 3.313 10.476 1.00 96.44 320 PHE A N 1
ATOM 2621 C CA . PHE A 1 320 ? 18.826 1.969 10.096 1.00 96.44 320 PHE A CA 1
ATOM 2622 C C . PHE A 1 320 ? 18.138 1.503 8.808 1.00 96.44 320 PHE A C 1
ATOM 2624 O O . PHE A 1 320 ? 18.808 0.980 7.927 1.00 96.44 320 PHE A O 1
ATOM 2631 N N . GLY A 1 321 ? 16.829 1.729 8.661 1.00 95.00 321 GLY A N 1
ATOM 2632 C CA . GLY A 1 321 ? 16.087 1.392 7.445 1.00 95.00 321 GLY A CA 1
ATOM 2633 C C . GLY A 1 321 ? 16.605 2.144 6.217 1.00 95.00 321 GLY A C 1
ATOM 2634 O O . GLY A 1 321 ? 16.822 1.535 5.174 1.00 95.00 321 GLY A O 1
ATOM 2635 N N . ILE A 1 322 ? 16.890 3.443 6.353 1.00 94.31 322 ILE A N 1
ATOM 2636 C CA . ILE A 1 322 ? 17.509 4.249 5.289 1.00 94.31 322 ILE A CA 1
ATOM 2637 C C . ILE A 1 322 ? 18.905 3.714 4.959 1.00 94.31 322 ILE A C 1
ATOM 2639 O O . ILE A 1 322 ? 19.230 3.558 3.788 1.00 94.31 322 ILE A O 1
ATOM 2643 N N . PHE A 1 323 ? 19.722 3.398 5.966 1.00 95.12 323 PHE A N 1
ATOM 2644 C CA . PHE A 1 323 ? 21.056 2.834 5.767 1.00 95.12 323 PHE A CA 1
ATOM 2645 C C . PHE A 1 323 ? 21.000 1.467 5.072 1.00 95.12 323 PHE A C 1
ATOM 2647 O O . PHE A 1 323 ? 21.783 1.216 4.158 1.00 95.12 323 PHE A O 1
ATOM 2654 N N . TRP A 1 324 ? 20.060 0.606 5.467 1.00 94.62 324 TRP A N 1
ATOM 2655 C CA . TRP A 1 324 ? 19.827 -0.701 4.858 1.00 94.62 324 TRP A CA 1
ATOM 2656 C C . TRP A 1 324 ? 19.419 -0.556 3.389 1.00 94.62 324 TRP A C 1
ATOM 2658 O O . TRP A 1 324 ? 20.068 -1.138 2.527 1.00 94.62 324 TRP A O 1
ATOM 2668 N N . ILE A 1 325 ? 18.433 0.293 3.086 1.00 93.25 325 ILE A N 1
ATOM 2669 C CA . ILE A 1 325 ? 17.992 0.561 1.708 1.00 93.25 325 ILE A CA 1
ATOM 2670 C C . ILE A 1 325 ? 19.077 1.277 0.890 1.00 93.25 325 ILE A C 1
ATOM 2672 O O . ILE A 1 325 ? 19.152 1.091 -0.316 1.00 93.25 325 ILE A O 1
ATOM 2676 N N . HIS A 1 326 ? 19.926 2.109 1.487 1.00 90.62 326 HIS A N 1
ATOM 2677 C CA . HIS A 1 326 ? 20.935 2.845 0.724 1.00 90.62 326 HIS A CA 1
ATOM 2678 C C . HIS A 1 326 ? 22.147 1.986 0.347 1.00 90.62 326 HIS A C 1
ATOM 2680 O O . HIS A 1 326 ? 22.649 2.100 -0.768 1.00 90.62 326 HIS A O 1
ATOM 2686 N N . ASN A 1 327 ? 22.635 1.156 1.273 1.00 90.50 327 ASN A N 1
ATOM 2687 C CA . ASN A 1 327 ? 23.919 0.466 1.110 1.00 90.50 327 ASN A CA 1
ATOM 2688 C C . ASN A 1 327 ? 23.793 -0.960 0.570 1.00 90.50 327 ASN A C 1
ATOM 2690 O O . ASN A 1 327 ? 24.757 -1.494 0.028 1.00 90.50 327 ASN A O 1
ATOM 2694 N N . LEU A 1 328 ? 22.633 -1.595 0.728 1.00 93.06 328 LEU A N 1
ATOM 2695 C CA . LEU A 1 328 ? 22.409 -2.961 0.271 1.00 93.06 328 LEU A CA 1
ATOM 2696 C C . LEU A 1 328 ? 21.648 -2.924 -1.054 1.00 93.06 328 LEU A C 1
ATOM 2698 O O . LEU A 1 328 ? 20.547 -2.394 -1.109 1.00 93.06 328 LEU A O 1
ATOM 2702 N N . ASN A 1 329 ? 22.212 -3.485 -2.124 1.00 92.06 329 ASN A N 1
ATOM 2703 C CA . ASN A 1 329 ? 21.504 -3.620 -3.400 1.00 92.06 329 ASN A CA 1
ATOM 2704 C C . ASN A 1 329 ? 20.462 -4.745 -3.280 1.00 92.06 329 ASN A C 1
ATOM 2706 O O . ASN A 1 329 ? 20.839 -5.915 -3.212 1.00 92.06 329 ASN A O 1
ATOM 2710 N N . PHE A 1 330 ? 19.173 -4.396 -3.240 1.00 94.12 330 PHE A N 1
ATOM 2711 C CA . PHE A 1 330 ? 18.084 -5.349 -2.997 1.00 94.12 330 PHE A CA 1
ATOM 2712 C C . PHE A 1 330 ? 17.954 -6.379 -4.119 1.00 94.12 330 PHE A C 1
ATOM 2714 O O . PHE A 1 330 ? 17.668 -7.542 -3.835 1.00 94.12 330 PHE A O 1
ATOM 2721 N N . GLU A 1 331 ? 18.223 -5.977 -5.364 1.00 93.12 331 GLU A N 1
ATOM 2722 C CA . GLU A 1 331 ? 18.197 -6.868 -6.526 1.00 93.12 331 GLU A CA 1
ATOM 2723 C C . GLU A 1 331 ? 19.164 -8.034 -6.315 1.00 93.12 331 GLU A C 1
ATOM 2725 O O . GLU A 1 331 ? 18.760 -9.191 -6.333 1.00 93.12 331 GLU A O 1
ATOM 2730 N N . ASN A 1 332 ? 20.422 -7.727 -5.993 1.00 92.69 332 ASN A N 1
ATOM 2731 C CA . ASN A 1 332 ? 21.465 -8.738 -5.824 1.00 92.69 332 ASN A CA 1
ATOM 2732 C C . ASN A 1 332 ? 21.328 -9.493 -4.498 1.00 92.69 332 ASN A C 1
ATOM 2734 O O . ASN A 1 332 ? 21.432 -10.717 -4.465 1.00 92.69 332 ASN A O 1
ATOM 2738 N N . ALA A 1 333 ? 21.100 -8.773 -3.397 1.00 94.19 333 ALA A N 1
ATOM 2739 C CA . ALA A 1 333 ? 21.102 -9.348 -2.055 1.00 94.19 333 ALA A CA 1
ATOM 2740 C C . ALA A 1 333 ? 19.911 -10.274 -1.799 1.00 94.19 333 ALA A C 1
ATOM 2742 O O . ALA A 1 333 ? 20.033 -11.236 -1.042 1.00 94.19 333 ALA A O 1
ATOM 2743 N N . TYR A 1 334 ? 18.770 -9.985 -2.426 1.00 94.12 334 TYR A N 1
ATOM 2744 C CA . TYR A 1 334 ? 17.579 -10.815 -2.322 1.00 94.12 334 TYR A CA 1
ATOM 2745 C C . TYR A 1 334 ? 17.292 -11.582 -3.614 1.00 94.12 334 TYR A C 1
ATOM 2747 O O . TYR A 1 334 ? 16.346 -12.353 -3.631 1.00 94.12 334 TYR A O 1
ATOM 2755 N N . SER A 1 335 ? 18.078 -11.426 -4.681 1.00 93.50 335 SER A N 1
ATOM 2756 C CA . SER A 1 335 ? 17.845 -12.062 -5.991 1.00 93.50 335 SER A CA 1
ATOM 2757 C C . SER A 1 335 ? 16.505 -11.671 -6.632 1.00 93.50 335 SER A C 1
ATOM 2759 O O . SER A 1 335 ? 15.813 -12.527 -7.176 1.00 93.50 335 SER A O 1
ATOM 2761 N N . ILE A 1 336 ? 16.068 -10.417 -6.480 1.00 93.56 336 ILE A N 1
ATOM 2762 C CA . ILE A 1 336 ? 14.816 -9.909 -7.077 1.00 93.56 336 ILE A CA 1
ATOM 2763 C C . ILE A 1 336 ? 15.055 -9.708 -8.574 1.00 93.56 336 ILE A C 1
ATOM 2765 O O . ILE A 1 336 ? 15.940 -8.947 -8.944 1.00 93.56 336 ILE A O 1
ATOM 2769 N N . ASN A 1 337 ? 14.277 -10.366 -9.432 1.00 88.31 337 ASN A N 1
ATOM 2770 C CA . ASN A 1 337 ? 14.471 -10.285 -10.881 1.00 88.31 337 ASN A CA 1
ATOM 2771 C C . ASN A 1 337 ? 13.624 -9.149 -11.456 1.00 88.31 337 ASN A C 1
ATOM 2773 O O . ASN A 1 337 ? 12.441 -9.331 -11.745 1.00 88.31 337 ASN A O 1
ATOM 2777 N N . LEU A 1 338 ? 14.231 -7.974 -11.625 1.00 88.00 338 LEU A N 1
ATOM 2778 C CA . LEU A 1 338 ? 13.528 -6.817 -12.167 1.00 88.00 338 LEU A CA 1
ATOM 2779 C C . LEU A 1 338 ? 13.161 -7.024 -13.636 1.00 88.00 338 LEU A C 1
ATOM 2781 O O . LEU A 1 338 ? 14.024 -7.140 -14.506 1.00 88.00 338 LEU A O 1
ATOM 2785 N N . ASN A 1 339 ? 11.865 -6.968 -13.925 1.00 86.00 339 ASN A N 1
ATOM 2786 C CA . ASN A 1 339 ? 11.361 -6.885 -15.283 1.00 86.00 339 ASN A CA 1
ATOM 2787 C C . ASN A 1 339 ? 10.950 -5.440 -15.586 1.00 86.00 339 ASN A C 1
ATOM 2789 O O . ASN A 1 339 ? 9.847 -5.014 -15.261 1.00 86.00 339 ASN A O 1
ATOM 2793 N N . PHE A 1 340 ? 11.844 -4.675 -16.215 1.00 79.06 340 PHE A N 1
ATOM 2794 C CA . PHE A 1 340 ? 11.553 -3.290 -16.607 1.00 79.06 340 PHE A CA 1
ATOM 2795 C C . PHE A 1 340 ? 10.493 -3.183 -17.712 1.00 79.06 340 PHE A C 1
ATOM 2797 O O . PHE A 1 340 ? 9.811 -2.166 -17.797 1.00 79.06 340 PHE A O 1
ATOM 2804 N N . TRP A 1 341 ? 10.336 -4.229 -18.529 1.00 73.38 341 TRP A N 1
ATOM 2805 C CA . TRP A 1 341 ? 9.326 -4.284 -19.587 1.00 73.38 341 TRP A CA 1
ATOM 2806 C C . TRP A 1 341 ? 7.930 -4.584 -19.032 1.00 73.38 341 TRP A C 1
ATOM 2808 O O . TRP A 1 341 ? 6.945 -4.005 -19.480 1.00 73.38 341 TRP A O 1
ATOM 2818 N N . TRP A 1 342 ? 7.850 -5.443 -18.014 1.00 81.12 342 TRP A N 1
ATOM 2819 C CA . TRP A 1 342 ? 6.605 -5.769 -17.326 1.00 81.12 342 TRP A CA 1
ATOM 2820 C C . TRP A 1 342 ? 6.786 -5.757 -15.800 1.00 81.12 342 TRP A C 1
ATOM 2822 O O . TRP A 1 342 ? 6.883 -6.820 -15.177 1.00 81.12 342 TRP A O 1
ATOM 2832 N N . PRO A 1 343 ? 6.808 -4.563 -15.170 1.00 88.44 343 PRO A N 1
ATOM 2833 C CA . PRO A 1 343 ? 7.043 -4.440 -13.731 1.00 88.44 343 PRO A CA 1
ATOM 2834 C C . PRO A 1 343 ? 6.005 -5.174 -12.881 1.00 88.44 343 PRO A C 1
ATOM 2836 O O . PRO A 1 343 ? 6.337 -5.653 -11.800 1.00 88.44 343 PRO A O 1
ATOM 2839 N N . ALA A 1 344 ? 4.770 -5.328 -13.375 1.00 90.38 344 ALA A N 1
ATOM 2840 C CA . ALA A 1 344 ? 3.727 -6.087 -12.685 1.00 90.38 344 ALA A CA 1
ATOM 2841 C C . ALA A 1 344 ? 4.178 -7.520 -12.360 1.00 90.38 344 ALA A C 1
ATOM 2843 O O . ALA A 1 344 ? 3.984 -7.960 -11.232 1.00 90.38 344 ALA A O 1
ATOM 2844 N N . ALA A 1 345 ? 4.883 -8.193 -13.278 1.00 91.44 345 ALA A N 1
ATOM 2845 C CA . ALA A 1 345 ? 5.404 -9.539 -13.043 1.00 91.44 345 ALA A CA 1
ATOM 2846 C C . ALA A 1 345 ? 6.391 -9.590 -11.863 1.00 91.44 345 ALA A C 1
ATOM 2848 O O . ALA A 1 345 ? 6.379 -10.550 -11.102 1.00 91.44 345 ALA A O 1
ATOM 2849 N N . THR A 1 346 ? 7.205 -8.542 -11.677 1.00 93.19 346 THR A N 1
ATOM 2850 C CA . THR A 1 346 ? 8.122 -8.430 -10.526 1.00 93.19 346 THR A CA 1
ATOM 2851 C C . THR A 1 346 ? 7.349 -8.244 -9.219 1.00 93.19 346 THR A C 1
ATOM 2853 O O . THR A 1 346 ? 7.640 -8.896 -8.222 1.00 93.19 346 THR A O 1
ATOM 2856 N N . TYR A 1 347 ? 6.327 -7.381 -9.216 1.00 95.19 347 TYR A N 1
ATOM 2857 C CA . TYR A 1 347 ? 5.484 -7.169 -8.034 1.00 95.19 347 TYR A CA 1
ATOM 2858 C C . TYR A 1 347 ? 4.706 -8.435 -7.662 1.00 95.19 347 TYR A C 1
ATOM 2860 O O . TYR A 1 347 ? 4.592 -8.748 -6.479 1.00 95.19 347 TYR A O 1
ATOM 2868 N N . GLU A 1 348 ? 4.223 -9.181 -8.656 1.00 94.75 348 GLU A N 1
ATOM 2869 C CA . GLU A 1 348 ? 3.535 -10.455 -8.461 1.00 94.75 348 GLU A CA 1
ATOM 2870 C C . GLU A 1 348 ? 4.455 -11.525 -7.851 1.00 94.75 348 GLU A C 1
ATOM 2872 O O . GLU A 1 348 ? 4.039 -12.212 -6.916 1.00 94.75 348 GLU A O 1
ATOM 2877 N N . SER A 1 349 ? 5.707 -11.643 -8.318 1.00 94.75 349 SER A N 1
ATOM 2878 C CA . SER A 1 349 ? 6.665 -12.643 -7.822 1.00 94.75 349 SER A CA 1
ATOM 2879 C C . SER A 1 349 ? 7.309 -12.283 -6.485 1.00 94.75 349 SER A C 1
ATOM 2881 O O . SER A 1 349 ? 7.476 -13.149 -5.620 1.00 94.75 349 SER A O 1
ATOM 2883 N N . ASP A 1 350 ? 7.703 -11.021 -6.315 1.00 95.75 350 ASP A N 1
ATOM 2884 C CA . ASP A 1 350 ? 8.590 -10.581 -5.236 1.00 95.75 350 ASP A CA 1
ATOM 2885 C C . ASP A 1 350 ? 7.884 -9.724 -4.175 1.00 95.75 350 ASP A C 1
ATOM 2887 O O . ASP A 1 350 ? 8.455 -9.472 -3.110 1.00 95.75 350 ASP A O 1
ATOM 2891 N N . GLY A 1 351 ? 6.628 -9.340 -4.412 1.00 96.06 351 GLY A N 1
ATOM 2892 C CA . GLY A 1 351 ? 5.789 -8.557 -3.507 1.00 96.06 351 GLY A CA 1
ATOM 2893 C C . GLY A 1 351 ? 6.015 -7.055 -3.632 1.00 96.06 351 GLY A C 1
ATOM 2894 O O . GLY A 1 351 ? 7.071 -6.586 -4.073 1.00 96.06 351 GLY A O 1
ATOM 2895 N N . PHE A 1 352 ? 5.013 -6.284 -3.225 1.00 96.56 352 PHE A N 1
ATOM 2896 C CA . PHE A 1 352 ? 4.934 -4.848 -3.444 1.00 96.56 352 PHE A CA 1
ATOM 2897 C C . PHE A 1 352 ? 6.085 -4.088 -2.789 1.00 96.56 352 PHE A C 1
ATOM 2899 O O . PHE A 1 352 ? 6.759 -3.310 -3.455 1.00 96.56 352 PHE A O 1
ATOM 2906 N N . ALA A 1 353 ? 6.341 -4.293 -1.493 1.00 96.56 353 ALA A N 1
ATOM 2907 C CA . ALA A 1 353 ? 7.305 -3.469 -0.764 1.00 96.56 353 ALA A CA 1
ATOM 2908 C C . ALA A 1 353 ? 8.748 -3.739 -1.215 1.00 96.56 353 ALA A C 1
ATOM 2910 O O . ALA A 1 353 ? 9.510 -2.797 -1.440 1.00 96.56 353 ALA A O 1
ATOM 2911 N N . ALA A 1 354 ? 9.113 -5.011 -1.390 1.00 96.44 354 ALA A N 1
ATOM 2912 C CA . ALA A 1 354 ? 10.435 -5.392 -1.878 1.00 96.44 354 ALA A CA 1
ATOM 2913 C C . ALA A 1 354 ? 10.666 -4.902 -3.318 1.00 96.44 354 ALA A C 1
ATOM 2915 O O . ALA A 1 354 ? 11.709 -4.306 -3.603 1.00 96.44 354 ALA A O 1
ATOM 2916 N N . SER A 1 355 ? 9.679 -5.073 -4.203 1.00 95.69 355 SER A N 1
ATOM 2917 C CA . SER A 1 355 ? 9.758 -4.597 -5.589 1.00 95.69 355 SER A CA 1
ATOM 2918 C C . SER A 1 355 ? 9.851 -3.077 -5.655 1.00 95.69 355 SER A C 1
ATOM 2920 O O . SER A 1 355 ? 10.734 -2.548 -6.325 1.00 95.69 355 SER A O 1
ATOM 2922 N N . PHE A 1 356 ? 9.016 -2.362 -4.897 1.00 94.94 356 PHE A N 1
ATOM 2923 C CA . PHE A 1 356 ? 9.015 -0.901 -4.853 1.00 94.94 356 PHE A CA 1
ATOM 2924 C C . PHE A 1 356 ? 10.367 -0.337 -4.401 1.00 94.94 356 PHE A C 1
ATOM 2926 O O . PHE A 1 356 ? 10.896 0.577 -5.034 1.00 94.94 356 PHE A O 1
ATOM 2933 N N . ILE A 1 357 ? 10.970 -0.909 -3.350 1.00 95.19 357 ILE A N 1
ATOM 2934 C CA . ILE A 1 357 ? 12.314 -0.521 -2.894 1.00 95.19 357 ILE A CA 1
ATOM 2935 C C . ILE A 1 357 ? 13.360 -0.804 -3.979 1.00 95.19 357 ILE A C 1
ATOM 2937 O O . ILE A 1 357 ? 14.209 0.045 -4.248 1.00 95.19 357 ILE A O 1
ATOM 2941 N N . THR A 1 358 ? 13.288 -1.964 -4.631 1.00 93.81 358 THR A N 1
ATOM 2942 C CA . THR A 1 358 ? 14.265 -2.352 -5.659 1.00 93.81 358 THR A CA 1
ATOM 2943 C C . THR A 1 358 ? 14.175 -1.435 -6.883 1.00 93.81 358 THR A C 1
ATOM 2945 O O . THR A 1 358 ? 15.193 -0.927 -7.351 1.00 93.81 358 THR A O 1
ATOM 2948 N N . PHE A 1 359 ? 12.966 -1.111 -7.350 1.00 90.50 359 PHE A N 1
ATOM 2949 C CA . PHE A 1 359 ? 12.771 -0.117 -8.408 1.00 90.50 359 PHE A CA 1
ATOM 2950 C C . PHE A 1 359 ? 13.218 1.285 -7.980 1.00 90.50 359 PHE A C 1
ATOM 2952 O O . PHE A 1 359 ? 13.817 1.998 -8.784 1.00 90.50 359 PHE A O 1
ATOM 2959 N N . LEU A 1 360 ? 13.003 1.674 -6.718 1.00 89.81 360 LEU A N 1
ATOM 2960 C CA . LEU A 1 360 ? 13.452 2.967 -6.193 1.00 89.81 360 LEU A CA 1
ATOM 2961 C C . LEU A 1 360 ? 14.980 3.085 -6.244 1.00 89.81 360 LEU A C 1
ATOM 2963 O O . LEU A 1 360 ? 15.497 4.126 -6.645 1.00 89.81 360 LEU A O 1
ATOM 2967 N N . GLN A 1 361 ? 15.706 2.016 -5.900 1.00 88.69 361 GLN A N 1
ATOM 2968 C CA . GLN A 1 361 ? 17.168 1.979 -6.012 1.00 88.69 361 GLN A CA 1
ATOM 2969 C C . GLN A 1 361 ? 17.646 2.147 -7.459 1.00 88.69 361 GLN A C 1
ATOM 2971 O O . GLN A 1 361 ? 18.691 2.756 -7.690 1.00 88.69 361 GLN A O 1
ATOM 2976 N N . LYS A 1 362 ? 16.875 1.649 -8.432 1.00 84.19 362 LYS A N 1
ATOM 2977 C CA . LYS A 1 362 ? 17.206 1.742 -9.859 1.00 84.19 362 LYS A CA 1
ATOM 2978 C C . LYS A 1 362 ? 16.844 3.067 -10.508 1.00 84.19 362 LYS A C 1
ATOM 2980 O O . LYS A 1 362 ? 17.405 3.366 -11.550 1.00 84.19 362 LYS A O 1
ATOM 2985 N N . LEU A 1 363 ? 15.991 3.897 -9.907 1.00 76.94 363 LEU A N 1
ATOM 2986 C CA . LEU A 1 363 ? 15.747 5.249 -10.431 1.00 76.94 363 LEU A CA 1
ATOM 2987 C C . LEU A 1 363 ? 16.993 6.142 -10.382 1.00 76.94 363 LEU A C 1
ATOM 2989 O O . LEU A 1 363 ? 17.080 7.128 -11.112 1.00 76.94 363 LEU A O 1
ATOM 2993 N N . LYS A 1 364 ? 17.965 5.825 -9.523 1.00 73.81 364 LYS A N 1
ATOM 2994 C CA . LYS A 1 364 ? 19.192 6.605 -9.409 1.00 73.81 364 LYS A CA 1
ATOM 2995 C C . LYS A 1 364 ? 20.142 6.260 -10.559 1.00 73.81 364 LYS A C 1
ATOM 2997 O O . LYS A 1 364 ? 20.786 5.214 -10.536 1.00 73.81 364 LYS A O 1
ATOM 3002 N N . VAL A 1 365 ? 20.273 7.176 -11.521 1.00 73.69 365 VAL A N 1
ATOM 3003 C CA . VAL A 1 365 ? 21.321 7.113 -12.553 1.00 73.69 365 VAL A CA 1
ATOM 3004 C C . VAL A 1 365 ? 22.683 7.095 -11.857 1.00 73.69 365 VAL A C 1
ATOM 3006 O O . VAL A 1 365 ? 22.985 7.966 -11.032 1.00 73.69 365 VAL A O 1
ATOM 3009 N N . GLN A 1 366 ? 23.493 6.076 -12.142 1.00 73.06 366 GLN A N 1
ATOM 3010 C CA . GLN A 1 366 ? 24.840 5.993 -11.593 1.00 73.06 366 GLN A CA 1
ATOM 3011 C C . GLN A 1 366 ? 25.723 7.023 -12.290 1.00 73.06 366 GLN A C 1
ATOM 3013 O O . GLN A 1 366 ? 25.766 7.098 -13.515 1.00 73.06 366 GLN A O 1
ATOM 3018 N N . LYS A 1 367 ? 26.414 7.839 -11.491 1.00 81.56 367 LYS A N 1
ATOM 3019 C CA . LYS A 1 367 ? 27.434 8.750 -12.004 1.00 81.56 367 LYS A CA 1
ATOM 3020 C C . LYS A 1 367 ? 28.546 7.891 -12.630 1.00 81.56 367 LYS A C 1
ATOM 3022 O O . LYS A 1 367 ? 29.060 7.038 -11.908 1.00 81.56 367 LYS A O 1
ATOM 3027 N N . PRO A 1 368 ? 28.921 8.113 -13.903 1.00 83.25 368 PRO A N 1
ATOM 3028 C CA . PRO A 1 368 ? 30.047 7.416 -14.511 1.00 83.25 368 PRO A CA 1
ATOM 3029 C C . PRO A 1 368 ? 31.333 7.637 -13.716 1.00 83.25 368 PRO A C 1
ATOM 3031 O O . PRO A 1 368 ? 31.518 8.700 -13.104 1.00 83.25 368 PRO A O 1
ATOM 3034 N N . ASP A 1 369 ? 32.228 6.655 -13.764 1.00 84.31 369 ASP A N 1
ATOM 3035 C CA . ASP A 1 369 ? 33.560 6.790 -13.186 1.00 84.31 369 ASP A CA 1
ATOM 3036 C C . ASP A 1 369 ? 34.259 8.027 -13.769 1.00 84.31 369 ASP A C 1
ATOM 3038 O O . ASP A 1 369 ? 34.071 8.386 -14.930 1.00 84.31 369 ASP A O 1
ATOM 3042 N N . GLU A 1 370 ? 34.997 8.745 -12.919 1.00 88.81 370 GLU A N 1
ATOM 3043 C CA . GLU A 1 370 ? 35.739 9.966 -13.281 1.00 88.81 370 GLU A CA 1
ATOM 3044 C C . GLU A 1 370 ? 34.894 11.173 -13.742 1.00 88.81 370 GLU A C 1
ATOM 3046 O O . GLU A 1 370 ? 35.451 12.230 -14.056 1.00 88.81 370 GLU A O 1
ATOM 3051 N N . TYR A 1 371 ? 33.554 11.099 -13.714 1.00 88.00 371 TYR A N 1
ATOM 3052 C CA . TYR A 1 371 ? 32.723 12.224 -14.155 1.00 88.00 371 TYR A CA 1
ATOM 3053 C C . TYR A 1 371 ? 33.030 13.517 -13.375 1.00 88.00 371 TYR A C 1
ATOM 3055 O O . TYR A 1 371 ? 32.941 13.590 -12.139 1.00 88.00 371 TYR A O 1
ATOM 3063 N N . SER A 1 372 ? 33.311 14.578 -14.129 1.00 91.06 372 SER A N 1
ATOM 3064 C CA . SER A 1 372 ? 33.393 15.957 -13.660 1.00 91.06 372 SER A CA 1
ATOM 3065 C C . SER A 1 372 ? 32.769 16.887 -14.698 1.00 91.06 372 SER A C 1
ATOM 3067 O O . SER A 1 372 ? 32.792 16.589 -15.890 1.00 91.06 372 SER A O 1
ATOM 3069 N N . ILE A 1 373 ? 32.237 18.027 -14.247 1.00 90.19 373 ILE A N 1
ATOM 3070 C CA . ILE A 1 373 ? 31.629 19.032 -15.136 1.00 90.19 373 ILE A CA 1
ATOM 3071 C C . ILE A 1 373 ? 32.635 19.463 -16.213 1.00 90.19 373 ILE A C 1
ATOM 3073 O O . ILE A 1 373 ? 32.314 19.452 -17.393 1.00 90.19 373 ILE A O 1
ATOM 3077 N N . LYS A 1 374 ? 33.890 19.708 -15.813 1.00 92.19 374 LYS A N 1
ATOM 3078 C CA . LYS A 1 374 ? 34.977 20.083 -16.728 1.00 92.19 374 LYS A CA 1
ATOM 3079 C C . LYS A 1 374 ? 35.275 19.012 -17.776 1.00 92.19 374 LYS A C 1
ATOM 3081 O O . LYS A 1 374 ? 35.516 19.342 -18.928 1.00 92.19 374 LYS A O 1
ATOM 3086 N N . LEU A 1 375 ? 35.278 17.732 -17.389 1.00 91.69 375 LEU A N 1
ATOM 3087 C CA . LEU A 1 375 ? 35.498 16.640 -18.339 1.00 91.69 375 LEU A CA 1
ATOM 3088 C C . LEU A 1 375 ? 34.360 16.574 -19.364 1.00 91.69 375 LEU A C 1
ATOM 3090 O O . LEU A 1 375 ? 34.628 16.445 -20.553 1.00 91.69 375 LEU A O 1
ATOM 3094 N N . ALA A 1 376 ? 33.110 16.711 -18.914 1.00 88.31 376 ALA A N 1
ATOM 3095 C CA . ALA A 1 376 ? 31.950 16.723 -19.801 1.00 88.31 376 ALA A CA 1
ATOM 3096 C C . ALA A 1 376 ? 31.979 17.915 -20.777 1.00 88.31 376 ALA A C 1
ATOM 3098 O O . ALA A 1 376 ? 31.769 17.725 -21.972 1.00 88.31 376 ALA A O 1
ATOM 3099 N N . GLU A 1 377 ? 32.305 19.118 -20.293 1.00 89.25 377 GLU A N 1
ATOM 3100 C CA . GLU A 1 377 ? 32.483 20.316 -21.126 1.00 89.25 377 GLU A CA 1
ATOM 3101 C C . GLU A 1 377 ? 33.607 20.132 -22.154 1.00 89.25 377 GLU A C 1
ATOM 3103 O O . GLU A 1 377 ? 33.414 20.425 -23.332 1.00 89.25 377 GLU A O 1
ATOM 3108 N N . ASN A 1 378 ? 34.751 19.575 -21.743 1.00 89.94 378 ASN A N 1
ATOM 3109 C CA . ASN A 1 378 ? 35.869 19.299 -22.646 1.00 89.94 378 ASN A CA 1
ATOM 3110 C C . ASN A 1 378 ? 35.492 18.284 -23.737 1.00 89.94 378 ASN A C 1
ATOM 3112 O O . ASN A 1 378 ? 35.834 18.487 -24.899 1.00 89.94 378 ASN A O 1
ATOM 3116 N N . ILE A 1 379 ? 34.773 17.209 -23.387 1.00 88.94 379 ILE A N 1
ATOM 3117 C CA . ILE A 1 379 ? 34.275 16.232 -24.369 1.00 88.94 379 ILE A CA 1
ATOM 3118 C C . ILE A 1 379 ? 33.331 16.918 -25.360 1.00 88.94 379 ILE A C 1
ATOM 3120 O O . ILE A 1 379 ? 33.450 16.688 -26.563 1.00 88.94 379 ILE A O 1
ATOM 3124 N N . LEU A 1 380 ? 32.421 17.771 -24.879 1.00 85.19 380 LEU A N 1
ATOM 3125 C CA . LEU A 1 380 ? 31.474 18.490 -25.730 1.00 85.19 380 LEU A CA 1
ATOM 3126 C C . LEU A 1 380 ? 32.194 19.415 -26.723 1.00 85.19 380 LEU A C 1
ATOM 3128 O O . LEU A 1 380 ? 31.888 19.373 -27.914 1.00 85.19 380 LEU A O 1
ATOM 3132 N N . ILE A 1 381 ? 33.174 20.192 -26.247 1.00 85.38 381 ILE A N 1
ATOM 3133 C CA . ILE A 1 381 ? 33.986 21.089 -27.082 1.00 85.38 381 ILE A CA 1
ATOM 3134 C C . ILE A 1 381 ? 34.740 20.280 -28.141 1.00 85.38 381 ILE A C 1
ATOM 3136 O O . ILE A 1 381 ? 34.544 20.520 -29.331 1.00 85.38 381 ILE A O 1
ATOM 3140 N N . ASN A 1 382 ? 35.504 19.263 -27.736 1.00 84.19 382 ASN A N 1
ATOM 3141 C CA . ASN A 1 382 ? 36.300 18.453 -28.664 1.00 84.19 382 ASN A CA 1
ATOM 3142 C C . ASN A 1 382 ? 35.418 17.782 -29.732 1.00 84.19 382 ASN A C 1
ATOM 3144 O O . ASN A 1 382 ? 35.713 17.832 -30.921 1.00 84.19 382 ASN A O 1
ATOM 3148 N N . THR A 1 383 ? 34.274 17.228 -29.321 1.00 79.38 383 THR A N 1
ATOM 3149 C CA . THR A 1 383 ? 33.339 16.575 -30.247 1.00 79.38 383 THR A CA 1
ATOM 3150 C C . THR A 1 383 ? 32.704 17.571 -31.223 1.00 79.38 383 THR A C 1
ATOM 3152 O O . THR A 1 383 ? 32.424 17.221 -32.368 1.00 79.38 383 THR A O 1
ATOM 3155 N N . SER A 1 384 ? 32.453 18.812 -30.791 1.00 72.56 384 SER A N 1
ATOM 3156 C CA . SER A 1 384 ? 31.925 19.866 -31.665 1.00 72.56 384 SER A CA 1
ATOM 3157 C C . SER A 1 384 ? 32.949 20.339 -32.702 1.00 72.56 384 SER A C 1
ATOM 3159 O O . SER A 1 384 ? 32.574 20.650 -33.832 1.00 72.56 384 SER A O 1
ATOM 3161 N N . GLU A 1 385 ? 34.238 20.328 -32.356 1.00 70.44 385 GLU A N 1
ATOM 3162 C CA . GLU A 1 385 ? 35.323 20.678 -33.275 1.00 70.44 385 GLU A CA 1
ATOM 3163 C C . GLU A 1 385 ? 35.559 19.602 -34.345 1.00 70.44 385 GLU A C 1
ATOM 3165 O O . GLU A 1 385 ? 35.830 19.950 -35.498 1.00 70.44 385 GLU A O 1
ATOM 3170 N N . ASP A 1 386 ? 35.378 18.324 -33.994 1.00 66.94 386 ASP A N 1
ATOM 3171 C CA . ASP A 1 386 ? 35.481 17.185 -34.919 1.00 66.94 386 ASP A CA 1
ATOM 3172 C C . ASP A 1 386 ? 34.284 17.086 -35.884 1.00 66.94 386 ASP A C 1
ATOM 3174 O O . ASP A 1 386 ? 34.422 16.610 -37.011 1.00 66.94 386 ASP A O 1
ATOM 3178 N N . ARG A 1 387 ? 33.102 17.578 -35.484 1.00 63.44 387 ARG A N 1
ATOM 3179 C CA . ARG A 1 387 ? 31.874 17.593 -36.305 1.00 63.44 387 ARG A CA 1
ATOM 3180 C C . ARG A 1 387 ? 31.715 18.865 -37.137 1.00 63.44 387 ARG A C 1
ATOM 3182 O O . ARG A 1 387 ? 30.597 19.350 -37.325 1.00 63.44 387 ARG A O 1
ATOM 3189 N N . LYS A 1 388 ? 32.804 19.424 -37.668 1.00 60.09 388 LYS A N 1
ATOM 3190 C CA . LYS A 1 388 ? 32.674 20.486 -38.676 1.00 60.09 388 LYS A CA 1
ATOM 3191 C C . LYS A 1 388 ? 31.920 19.915 -39.883 1.00 60.09 388 LYS A C 1
ATOM 3193 O O . LYS A 1 388 ? 32.382 18.927 -40.453 1.00 60.09 388 LYS A O 1
ATOM 3198 N N . PRO A 1 389 ? 30.764 20.486 -40.265 1.00 57.09 389 PRO A N 1
ATOM 3199 C CA . PRO A 1 389 ? 29.978 19.949 -41.363 1.00 57.09 389 PRO A CA 1
ATOM 3200 C C . PRO A 1 389 ? 30.826 19.934 -42.634 1.00 57.09 389 PRO A C 1
ATOM 3202 O O . PRO A 1 389 ? 31.499 20.919 -42.951 1.00 57.09 389 PRO A O 1
ATOM 3205 N N . ALA A 1 390 ? 30.788 18.822 -43.370 1.00 58.38 390 ALA A N 1
ATOM 3206 C CA . ALA A 1 390 ? 31.274 18.795 -44.740 1.00 58.38 390 ALA A CA 1
ATOM 3207 C C . ALA A 1 390 ? 30.429 19.803 -45.529 1.00 58.38 390 ALA A C 1
ATOM 3209 O O . ALA A 1 390 ? 29.244 19.593 -45.780 1.00 58.38 390 ALA A O 1
ATOM 3210 N N . VAL A 1 391 ? 31.020 20.961 -45.812 1.00 54.25 391 VAL A N 1
ATOM 3211 C CA . VAL A 1 391 ? 30.345 22.115 -46.402 1.00 54.25 391 VAL A CA 1
ATOM 3212 C C . VAL A 1 391 ? 29.753 21.732 -47.756 1.00 54.25 391 VAL A C 1
ATOM 3214 O O . VAL A 1 391 ? 30.462 21.626 -48.748 1.00 54.25 391 VAL A O 1
ATOM 3217 N N . THR A 1 392 ? 28.433 21.585 -47.801 1.00 55.19 392 THR A N 1
ATOM 3218 C CA . THR A 1 392 ? 27.603 21.900 -48.971 1.00 55.19 392 THR A CA 1
ATOM 3219 C C . THR A 1 392 ? 26.338 22.576 -48.457 1.00 55.19 392 THR A C 1
ATOM 3221 O O . THR A 1 392 ? 25.262 21.998 -48.376 1.00 55.19 392 THR A O 1
ATOM 3224 N N . SER A 1 393 ? 26.497 23.825 -48.022 1.00 52.47 393 SER A N 1
ATOM 3225 C CA . SER A 1 393 ? 25.387 24.681 -47.622 1.00 52.47 393 SER A CA 1
ATOM 3226 C C . SER A 1 393 ? 24.583 25.086 -48.858 1.00 52.47 393 SER A C 1
ATOM 3228 O O . SER A 1 393 ? 24.957 26.011 -49.583 1.00 52.47 393 SER A O 1
ATOM 3230 N N . THR A 1 394 ? 23.458 24.424 -49.102 1.00 60.25 394 THR A N 1
ATOM 3231 C CA . THR A 1 394 ? 22.321 25.109 -49.719 1.00 60.25 394 THR A CA 1
ATOM 3232 C C . THR A 1 394 ? 21.790 26.116 -48.695 1.00 60.25 394 THR A C 1
ATOM 3234 O O . THR A 1 394 ? 21.623 25.765 -47.535 1.00 60.25 394 THR A O 1
ATOM 3237 N N . ASN A 1 395 ? 21.526 27.368 -49.090 1.00 61.56 395 ASN A N 1
ATOM 3238 C CA . ASN A 1 395 ? 21.050 28.453 -48.201 1.00 61.56 395 ASN A CA 1
ATOM 3239 C C . ASN A 1 395 ? 19.631 28.235 -47.616 1.00 61.56 395 ASN A C 1
ATOM 3241 O O . ASN A 1 395 ? 19.001 29.184 -47.151 1.00 61.56 395 ASN A O 1
ATOM 3245 N N . GLN A 1 396 ? 19.093 27.020 -47.686 1.00 77.31 396 GLN A N 1
ATOM 3246 C CA . GLN A 1 396 ? 17.788 26.655 -47.154 1.00 77.31 396 GLN A CA 1
ATOM 3247 C C . GLN A 1 396 ? 17.935 25.408 -46.298 1.00 77.31 396 GLN A C 1
ATOM 3249 O O . GLN A 1 396 ? 18.431 24.384 -46.774 1.00 77.31 396 GLN A O 1
ATOM 3254 N N . ASP A 1 397 ? 17.469 25.508 -45.058 1.00 80.06 397 ASP A N 1
ATOM 3255 C CA . ASP A 1 397 ? 17.330 24.358 -44.180 1.00 80.06 397 ASP A CA 1
ATOM 3256 C C . ASP A 1 397 ? 16.240 23.429 -44.740 1.00 80.06 397 ASP A C 1
ATOM 3258 O O . ASP A 1 397 ? 15.152 23.898 -45.107 1.00 80.06 397 ASP A O 1
ATOM 3262 N N . PRO A 1 398 ? 16.500 22.116 -44.853 1.00 85.38 398 PRO A N 1
ATOM 3263 C CA . PRO A 1 398 ? 15.505 21.181 -45.351 1.00 85.38 398 PRO A CA 1
ATOM 3264 C C . PRO A 1 398 ? 14.360 21.018 -44.346 1.00 85.38 398 PRO A C 1
ATOM 3266 O O . PRO A 1 398 ? 14.553 21.058 -43.132 1.00 85.38 398 PRO A O 1
ATOM 3269 N N . THR A 1 399 ? 13.154 20.745 -44.848 1.00 91.62 399 THR A N 1
ATOM 3270 C CA . THR A 1 399 ? 12.086 20.205 -43.997 1.00 91.62 399 THR A CA 1
ATOM 3271 C C . THR A 1 399 ? 12.399 18.745 -43.687 1.00 91.62 399 THR A C 1
ATOM 3273 O O . THR A 1 399 ? 12.500 17.928 -44.601 1.00 91.62 399 THR A O 1
ATOM 3276 N N . ILE A 1 400 ? 12.537 18.413 -42.404 1.00 91.06 400 ILE A N 1
ATOM 3277 C CA . ILE A 1 400 ? 12.799 17.046 -41.949 1.00 91.06 400 ILE A CA 1
ATOM 3278 C C . ILE A 1 400 ? 11.463 16.390 -41.589 1.00 91.06 400 ILE A C 1
ATOM 3280 O O . ILE A 1 400 ? 10.759 16.854 -40.695 1.00 91.06 400 ILE A O 1
ATOM 3284 N N . ILE A 1 401 ? 11.117 15.305 -42.287 1.00 94.31 401 ILE A N 1
ATOM 3285 C CA . ILE A 1 401 ? 9.941 14.479 -41.991 1.00 94.31 401 ILE A CA 1
ATOM 3286 C C . ILE A 1 401 ? 10.430 13.113 -41.529 1.00 94.31 401 ILE A C 1
ATOM 3288 O O . ILE A 1 401 ? 11.179 12.443 -42.237 1.00 94.31 401 ILE A O 1
ATOM 3292 N N . VAL A 1 402 ? 9.983 12.698 -40.347 1.00 93.31 402 VAL A N 1
ATOM 3293 C CA . VAL A 1 402 ? 10.368 11.429 -39.729 1.00 93.31 402 VAL A CA 1
ATOM 3294 C C . VAL A 1 402 ? 9.138 10.543 -39.633 1.00 93.31 402 VAL A C 1
ATOM 3296 O O . VAL A 1 402 ? 8.099 10.969 -39.134 1.00 93.31 402 VAL A O 1
ATOM 3299 N N . VAL A 1 403 ? 9.261 9.300 -40.099 1.00 92.62 403 VAL A N 1
ATOM 3300 C CA . VAL A 1 403 ? 8.196 8.296 -40.019 1.00 92.62 403 VAL A CA 1
ATOM 3301 C C . VAL A 1 403 ? 8.684 7.136 -39.159 1.00 92.62 403 VAL A C 1
ATOM 3303 O O . VAL A 1 403 ? 9.439 6.284 -39.621 1.00 92.62 403 VAL A O 1
ATOM 3306 N N . MET A 1 404 ? 8.243 7.101 -37.902 1.00 91.38 404 MET A N 1
ATOM 3307 C CA . MET A 1 404 ? 8.443 5.955 -37.015 1.00 91.38 404 MET A CA 1
ATOM 3308 C C . MET A 1 404 ? 7.263 4.998 -37.182 1.00 91.38 404 MET A C 1
ATOM 3310 O O . MET A 1 404 ? 6.156 5.278 -36.729 1.00 91.38 404 MET A O 1
ATOM 3314 N N . ASN A 1 405 ? 7.482 3.895 -37.895 1.00 91.19 405 ASN A N 1
ATOM 3315 C CA . ASN A 1 405 ? 6.421 2.939 -38.197 1.00 91.19 405 ASN A CA 1
ATOM 3316 C C . ASN A 1 405 ? 6.231 1.953 -37.033 1.00 91.19 405 ASN A C 1
ATOM 3318 O O . ASN A 1 405 ? 7.135 1.175 -36.722 1.00 91.19 405 ASN A O 1
ATOM 3322 N N . GLU A 1 406 ? 5.062 2.004 -36.392 1.00 91.56 406 GLU A N 1
ATOM 3323 C CA . GLU A 1 406 ? 4.736 1.218 -35.200 1.00 91.56 406 GLU A CA 1
ATOM 3324 C C . GLU A 1 406 ? 4.906 -0.285 -35.459 1.00 91.56 406 GLU A C 1
ATOM 3326 O O . GLU A 1 406 ? 4.290 -0.855 -36.360 1.00 91.56 406 GLU A O 1
ATOM 3331 N N . SER A 1 407 ? 5.747 -0.929 -34.645 1.00 89.94 407 SER A N 1
ATOM 3332 C CA . SER A 1 407 ? 6.013 -2.373 -34.693 1.00 89.94 407 SER A CA 1
ATOM 3333 C C . SER A 1 407 ? 6.508 -2.927 -36.047 1.00 89.94 407 SER A C 1
ATOM 3335 O O . SER A 1 407 ? 6.487 -4.142 -36.259 1.00 89.94 407 SER A O 1
ATOM 3337 N N . PHE A 1 408 ? 6.989 -2.081 -36.966 1.00 90.94 408 PHE A N 1
ATOM 3338 C CA . PHE A 1 408 ? 7.535 -2.540 -38.246 1.00 90.94 408 PHE A CA 1
ATOM 3339 C C . PHE A 1 408 ? 8.885 -3.252 -38.068 1.00 90.94 408 PHE A C 1
ATOM 3341 O O . PHE A 1 408 ? 9.830 -2.701 -37.506 1.00 90.94 408 PHE A O 1
ATOM 3348 N N . SER A 1 409 ? 8.993 -4.470 -38.600 1.00 88.62 409 SER A N 1
ATOM 3349 C CA . SER A 1 409 ? 10.237 -5.238 -38.682 1.00 88.62 409 SER A CA 1
ATOM 3350 C C . SER A 1 409 ? 10.193 -6.149 -39.909 1.00 88.62 409 SER A C 1
ATOM 3352 O O . SER A 1 409 ? 9.183 -6.819 -40.140 1.00 88.62 409 SER A O 1
ATOM 3354 N N . ASP A 1 410 ? 11.272 -6.189 -40.694 1.00 89.12 410 ASP A N 1
ATOM 3355 C CA . ASP A 1 410 ? 11.417 -7.183 -41.760 1.00 89.12 410 ASP A CA 1
ATOM 3356 C C . ASP A 1 410 ? 11.757 -8.550 -41.147 1.00 89.12 410 ASP A C 1
ATOM 3358 O O . ASP A 1 410 ? 12.911 -8.875 -40.858 1.00 89.12 410 ASP A O 1
ATOM 3362 N N . LEU A 1 411 ? 10.718 -9.363 -40.948 1.00 88.12 411 LEU A N 1
ATOM 3363 C CA . LEU A 1 411 ? 10.833 -10.695 -40.356 1.00 88.12 411 LEU A CA 1
ATOM 3364 C C . LEU A 1 411 ? 11.610 -11.685 -41.236 1.00 88.12 411 LEU A C 1
ATOM 3366 O O . LEU A 1 411 ? 11.981 -12.752 -40.747 1.00 88.12 411 LEU A O 1
ATOM 3370 N N . SER A 1 412 ? 11.909 -11.340 -42.493 1.00 86.38 412 SER A N 1
ATOM 3371 C CA . SER A 1 412 ? 12.747 -12.166 -43.377 1.00 86.38 412 SER A CA 1
ATOM 3372 C C . SER A 1 412 ? 14.169 -12.308 -42.837 1.00 86.38 412 SER A C 1
ATOM 3374 O O . SER A 1 412 ? 14.874 -13.261 -43.165 1.00 86.38 412 SER A O 1
ATOM 3376 N N . ALA A 1 413 ? 14.582 -11.402 -41.942 1.00 84.62 413 ALA A N 1
ATOM 3377 C CA . ALA A 1 413 ? 15.825 -11.518 -41.188 1.00 84.62 413 ALA A CA 1
ATOM 3378 C C . ALA A 1 413 ? 15.879 -12.771 -40.285 1.00 84.62 413 ALA A C 1
ATOM 3380 O O . ALA A 1 413 ? 16.968 -13.208 -39.920 1.00 84.62 413 ALA A O 1
ATOM 3381 N N . LEU A 1 414 ? 14.731 -13.363 -39.929 1.00 86.25 414 LEU A N 1
ATOM 3382 C CA . LEU A 1 414 ? 14.645 -14.588 -39.121 1.00 86.25 414 LEU A CA 1
ATOM 3383 C C . LEU A 1 414 ? 14.651 -15.874 -39.968 1.00 86.25 414 LEU A C 1
ATOM 3385 O O . LEU A 1 414 ? 14.793 -16.964 -39.416 1.00 86.25 414 LEU A O 1
ATOM 3389 N N . GLY A 1 415 ? 14.489 -15.765 -41.290 1.00 87.44 415 GLY A N 1
ATOM 3390 C CA . GLY A 1 415 ? 14.417 -16.893 -42.217 1.00 87.44 415 GLY A CA 1
ATOM 3391 C C . GLY A 1 415 ? 13.580 -16.578 -43.464 1.00 87.44 415 GLY A C 1
ATOM 3392 O O . GLY A 1 415 ? 12.917 -15.543 -43.520 1.00 87.44 415 GLY A O 1
ATOM 3393 N N . PRO A 1 416 ? 13.589 -17.459 -44.480 1.00 84.50 416 PRO A N 1
ATOM 3394 C CA . PRO A 1 416 ? 12.836 -17.240 -45.710 1.00 84.50 416 PRO A CA 1
ATOM 3395 C C . PRO A 1 416 ? 11.327 -17.175 -45.436 1.00 84.50 416 PRO A C 1
ATOM 3397 O O . PRO A 1 416 ? 10.744 -18.098 -44.867 1.00 84.50 416 PRO A O 1
ATOM 3400 N N . LEU A 1 417 ? 10.696 -16.087 -45.879 1.00 84.62 417 LEU A N 1
ATOM 3401 C CA . LEU A 1 417 ? 9.255 -15.857 -45.798 1.00 84.62 417 LEU A CA 1
ATOM 3402 C C . LEU A 1 417 ? 8.698 -15.681 -47.210 1.00 84.62 417 LEU A C 1
ATOM 3404 O O . LEU A 1 417 ? 8.984 -14.686 -47.870 1.00 84.62 417 LEU A O 1
ATOM 3408 N N . GLU A 1 418 ? 7.860 -16.616 -47.661 1.00 82.19 418 GLU A N 1
ATOM 3409 C CA . GLU A 1 418 ? 7.311 -16.622 -49.031 1.00 82.19 418 GLU A CA 1
ATOM 3410 C C . GLU A 1 418 ? 6.558 -15.333 -49.400 1.00 82.19 418 GLU A C 1
ATOM 3412 O O . GLU A 1 418 ? 6.452 -14.970 -50.570 1.00 82.19 418 GLU A O 1
ATOM 3417 N N . CYS A 1 419 ? 6.018 -14.624 -48.408 1.00 82.06 419 CYS A N 1
ATOM 3418 C CA . CYS A 1 419 ? 5.211 -13.430 -48.615 1.00 82.06 419 CYS A CA 1
ATOM 3419 C C . CYS A 1 419 ? 5.983 -12.106 -48.496 1.00 82.06 419 CYS A C 1
ATOM 3421 O O . CYS A 1 419 ? 5.429 -11.060 -48.848 1.00 82.06 419 CYS A O 1
ATOM 3423 N N . ALA A 1 420 ? 7.234 -12.124 -48.027 1.00 79.62 420 ALA A N 1
ATOM 3424 C CA . ALA A 1 420 ? 7.984 -10.906 -47.727 1.00 79.62 420 ALA A CA 1
ATOM 3425 C C . ALA A 1 420 ? 8.194 -10.024 -48.963 1.00 79.62 420 ALA A C 1
ATOM 3427 O O . ALA A 1 420 ? 7.864 -8.839 -48.931 1.00 79.62 420 ALA A O 1
ATOM 3428 N N . ASP A 1 421 ? 8.615 -10.612 -50.086 1.00 77.75 421 ASP A N 1
ATOM 3429 C CA . ASP A 1 421 ? 8.851 -9.882 -51.340 1.00 77.75 421 ASP A CA 1
ATOM 3430 C C . ASP A 1 421 ? 7.594 -9.172 -51.862 1.00 77.75 421 ASP A C 1
ATOM 3432 O O . ASP A 1 421 ? 7.670 -8.100 -52.468 1.00 77.75 421 ASP A O 1
ATOM 3436 N N . ARG A 1 422 ? 6.412 -9.745 -51.601 1.00 84.31 422 ARG A N 1
ATOM 3437 C CA . ARG A 1 422 ? 5.131 -9.156 -52.003 1.00 84.31 422 ARG A CA 1
ATOM 3438 C C . ARG A 1 422 ? 4.761 -7.958 -51.134 1.00 84.31 422 ARG A C 1
ATOM 3440 O O . ARG A 1 422 ? 4.320 -6.944 -51.675 1.00 84.31 422 ARG A O 1
ATOM 3447 N N . TYR A 1 423 ? 4.889 -8.079 -49.814 1.00 87.12 423 TYR A N 1
ATOM 3448 C CA . TYR A 1 423 ? 4.424 -7.053 -48.874 1.00 87.12 423 TYR A CA 1
ATOM 3449 C C . TYR A 1 423 ? 5.455 -5.946 -48.619 1.00 87.12 423 TYR A C 1
ATOM 3451 O O . TYR A 1 423 ? 5.066 -4.816 -48.334 1.00 87.12 423 TYR A O 1
ATOM 3459 N N . LEU A 1 424 ? 6.749 -6.230 -48.789 1.00 89.38 424 LEU A N 1
ATOM 3460 C CA . LEU A 1 424 ? 7.843 -5.281 -48.566 1.00 89.38 424 LEU A CA 1
ATOM 3461 C C . LEU A 1 424 ? 8.395 -4.676 -49.861 1.00 89.38 424 LEU A C 1
ATOM 3463 O O . LEU A 1 424 ? 9.406 -3.984 -49.823 1.00 89.38 424 LEU A O 1
ATOM 3467 N N . LYS A 1 425 ? 7.727 -4.867 -51.007 1.00 89.88 425 LYS A N 1
ATOM 3468 C CA . LYS A 1 425 ? 8.203 -4.400 -52.322 1.00 89.88 425 LYS A CA 1
ATOM 3469 C C . LYS A 1 425 ? 8.647 -2.931 -52.330 1.00 89.88 425 LYS A C 1
ATOM 3471 O O . LYS A 1 425 ? 9.718 -2.622 -52.845 1.00 89.88 425 LYS A O 1
ATOM 3476 N N . ASN A 1 426 ? 7.839 -2.035 -51.759 1.00 90.31 426 ASN A N 1
ATOM 3477 C CA . ASN A 1 426 ? 8.168 -0.607 -51.710 1.00 90.31 426 ASN A CA 1
ATOM 3478 C C . ASN A 1 426 ? 9.353 -0.335 -50.775 1.00 90.31 426 ASN A C 1
ATOM 3480 O O . ASN A 1 426 ? 10.264 0.389 -51.156 1.00 90.31 426 ASN A O 1
ATOM 3484 N N . TYR A 1 427 ? 9.374 -0.956 -49.594 1.00 89.75 427 TYR A N 1
ATOM 3485 C CA . TYR A 1 427 ? 10.491 -0.839 -48.655 1.00 89.75 427 TYR A CA 1
ATOM 3486 C C . TYR A 1 427 ? 11.804 -1.322 -49.293 1.00 89.75 427 TYR A C 1
ATOM 3488 O O . TYR A 1 427 ? 12.776 -0.576 -49.346 1.00 89.75 427 TYR A O 1
ATOM 3496 N N . ASN A 1 428 ? 11.791 -2.501 -49.918 1.00 88.06 428 ASN A N 1
ATOM 3497 C CA . ASN A 1 428 ? 12.948 -3.080 -50.599 1.00 88.06 428 ASN A CA 1
ATOM 3498 C C . ASN A 1 428 ? 13.415 -2.245 -51.800 1.00 88.06 428 ASN A C 1
ATOM 3500 O O . ASN A 1 428 ? 14.606 -2.231 -52.104 1.00 88.06 428 ASN A O 1
ATOM 3504 N N . SER A 1 429 ? 12.510 -1.526 -52.478 1.00 92.00 429 SER A N 1
ATOM 3505 C CA . SER A 1 429 ? 12.903 -0.629 -53.572 1.00 92.00 429 SER A CA 1
ATOM 3506 C C . SER A 1 429 ? 13.757 0.553 -53.105 1.00 92.00 429 SER A C 1
ATOM 3508 O O . SER A 1 429 ? 14.618 0.994 -53.863 1.00 92.00 429 SER A O 1
ATOM 3510 N N . LEU A 1 430 ? 13.610 0.996 -51.846 1.00 92.56 430 LEU A N 1
ATOM 3511 C CA . LEU A 1 430 ? 14.400 2.098 -51.282 1.00 92.56 430 LEU A CA 1
ATOM 3512 C C . LEU A 1 430 ? 15.893 1.771 -51.221 1.00 92.56 430 LEU A C 1
ATOM 3514 O O . LEU A 1 430 ? 16.712 2.673 -51.363 1.00 92.56 430 LEU A O 1
ATOM 3518 N N . LYS A 1 431 ? 16.256 0.488 -51.080 1.00 90.31 431 LYS A N 1
ATOM 3519 C CA . LYS A 1 431 ? 17.648 0.013 -51.124 1.00 90.31 431 LYS A CA 1
ATOM 3520 C C . LYS A 1 431 ? 18.368 0.379 -52.428 1.00 90.31 431 LYS A C 1
ATOM 3522 O O . LYS A 1 431 ? 19.591 0.465 -52.448 1.00 90.31 431 LYS A O 1
ATOM 3527 N N . HIS A 1 432 ? 17.620 0.537 -53.519 1.00 91.81 432 HIS A N 1
ATOM 3528 C CA . HIS A 1 432 ? 18.149 0.829 -54.850 1.00 91.81 432 HIS A CA 1
ATOM 3529 C C . HIS A 1 432 ? 17.818 2.250 -55.333 1.00 91.81 432 HIS A C 1
ATOM 3531 O O . HIS A 1 432 ? 18.170 2.595 -56.460 1.00 91.81 432 HIS A O 1
ATOM 3537 N N . ASP A 1 433 ? 17.149 3.066 -54.513 1.00 94.81 433 ASP A N 1
ATOM 3538 C CA . ASP A 1 433 ? 16.863 4.465 -54.834 1.00 94.81 433 ASP A CA 1
ATOM 3539 C C . ASP A 1 433 ? 18.138 5.303 -54.675 1.00 94.81 433 ASP A C 1
ATOM 3541 O O . ASP A 1 433 ? 18.813 5.255 -53.648 1.00 94.81 433 ASP A O 1
ATOM 3545 N N . THR A 1 434 ? 18.469 6.094 -55.696 1.00 94.38 434 THR A N 1
ATOM 3546 C CA . THR A 1 434 ? 19.650 6.967 -55.710 1.00 94.38 434 THR A CA 1
ATOM 3547 C C . THR A 1 434 ? 19.602 8.077 -54.660 1.00 94.38 434 THR A C 1
ATOM 3549 O O . THR A 1 434 ? 20.638 8.662 -54.358 1.00 94.38 434 THR A O 1
ATOM 3552 N N . ASN A 1 435 ? 18.417 8.393 -54.128 1.00 92.94 435 ASN A N 1
ATOM 3553 C CA . ASN A 1 435 ? 18.227 9.399 -53.082 1.00 92.94 435 ASN A CA 1
ATOM 3554 C C . ASN A 1 435 ? 18.319 8.815 -51.663 1.00 92.94 435 ASN A C 1
ATOM 3556 O O . ASN A 1 435 ? 18.279 9.569 -50.690 1.00 92.94 435 ASN A O 1
ATOM 3560 N N . THR A 1 436 ? 18.433 7.492 -51.523 1.00 93.25 436 THR A N 1
ATOM 3561 C CA . THR A 1 436 ? 18.604 6.844 -50.221 1.00 93.25 436 THR A CA 1
ATOM 3562 C C . THR A 1 436 ? 20.072 6.878 -49.823 1.00 93.25 436 THR A C 1
ATOM 3564 O O . THR A 1 436 ? 20.919 6.292 -50.491 1.00 93.25 436 THR A O 1
ATOM 3567 N N . ILE A 1 437 ? 20.373 7.551 -48.711 1.00 91.56 437 ILE A N 1
ATOM 3568 C CA . ILE A 1 437 ? 21.741 7.637 -48.180 1.00 91.56 437 ILE A CA 1
ATOM 3569 C C . ILE A 1 437 ? 22.125 6.335 -47.468 1.00 91.56 437 ILE A C 1
ATOM 3571 O O . ILE A 1 437 ? 23.212 5.813 -47.680 1.00 91.56 437 ILE A O 1
ATOM 3575 N N . GLU A 1 438 ? 21.222 5.804 -46.643 1.00 91.00 438 GLU A N 1
ATOM 3576 C CA . GLU A 1 438 ? 21.443 4.604 -45.837 1.00 91.00 438 GLU A CA 1
ATOM 3577 C C . GLU A 1 438 ? 20.183 3.735 -45.820 1.00 91.00 438 GLU A C 1
ATOM 3579 O O . GLU A 1 438 ? 19.063 4.235 -45.693 1.00 91.00 438 GLU A O 1
ATOM 3584 N N . HIS A 1 439 ? 20.368 2.420 -45.928 1.00 90.69 439 HIS A N 1
ATOM 3585 C CA . HIS A 1 439 ? 19.294 1.431 -45.854 1.00 90.69 439 HIS A CA 1
ATOM 3586 C C . HIS A 1 439 ? 19.791 0.184 -45.122 1.00 90.69 439 HIS A C 1
ATOM 3588 O O . HIS A 1 439 ? 20.690 -0.514 -45.597 1.00 90.69 439 HIS A O 1
ATOM 3594 N N . GLY A 1 440 ? 19.151 -0.173 -44.010 1.00 88.00 440 GLY A N 1
ATOM 3595 C CA . GLY A 1 440 ? 19.548 -1.345 -43.241 1.00 88.00 440 GLY A CA 1
ATOM 3596 C C . GLY A 1 440 ? 18.661 -1.623 -42.036 1.00 88.00 440 GLY A C 1
ATOM 3597 O O . GLY A 1 440 ? 17.543 -1.122 -41.928 1.00 88.00 440 GLY A O 1
ATOM 3598 N N . LEU A 1 441 ? 19.188 -2.451 -41.136 1.00 87.69 441 LEU A N 1
ATOM 3599 C CA . LEU A 1 441 ? 18.541 -2.812 -39.881 1.00 87.69 441 LEU A CA 1
ATOM 3600 C C . LEU A 1 441 ? 18.894 -1.789 -38.801 1.00 87.69 441 LEU A C 1
ATOM 3602 O O . LEU A 1 441 ? 20.069 -1.493 -38.589 1.00 87.69 441 LEU A O 1
ATOM 3606 N N . ASN A 1 442 ? 17.879 -1.303 -38.088 1.00 87.56 442 ASN A N 1
ATOM 3607 C CA . ASN A 1 442 ? 18.056 -0.487 -36.894 1.00 87.56 442 ASN A CA 1
ATOM 3608 C C . ASN A 1 442 ? 17.712 -1.320 -35.653 1.00 87.56 442 ASN A C 1
ATOM 3610 O O . ASN A 1 442 ? 16.592 -1.820 -35.534 1.00 87.56 442 ASN A O 1
ATOM 3614 N N . TYR A 1 443 ? 18.670 -1.477 -34.742 1.00 86.69 443 TYR A N 1
ATOM 3615 C CA . TYR A 1 443 ? 18.436 -2.148 -33.467 1.00 86.69 443 TYR A CA 1
ATOM 3616 C C . TYR A 1 443 ? 17.862 -1.145 -32.474 1.00 86.69 443 TYR A C 1
ATOM 3618 O O . TYR A 1 443 ? 18.494 -0.140 -32.166 1.00 86.69 443 TYR A O 1
ATOM 3626 N N . VAL A 1 444 ? 16.669 -1.436 -31.964 1.00 86.88 444 VAL A N 1
ATOM 3627 C CA . VAL A 1 444 ? 15.995 -0.596 -30.971 1.00 86.88 444 VAL A CA 1
ATOM 3628 C C . VAL A 1 444 ? 16.109 -1.206 -29.578 1.00 86.88 444 VAL A C 1
ATOM 3630 O O . VAL A 1 444 ? 16.130 -2.427 -29.417 1.00 86.88 444 VAL A O 1
ATOM 3633 N N . SER A 1 445 ? 16.116 -0.353 -28.557 1.00 81.69 445 SER A N 1
ATOM 3634 C CA . SER A 1 445 ? 16.220 -0.744 -27.144 1.00 81.69 445 SER A CA 1
ATOM 3635 C C . SER A 1 445 ? 14.939 -1.372 -26.564 1.00 81.69 445 SER A C 1
ATOM 3637 O O . SER A 1 445 ? 14.784 -1.466 -25.346 1.00 81.69 445 SER A O 1
ATOM 3639 N N . THR A 1 446 ? 13.983 -1.775 -27.407 1.00 79.56 446 THR A N 1
ATOM 3640 C CA . THR A 1 446 ? 12.621 -2.167 -27.010 1.00 79.56 446 THR A CA 1
ATOM 3641 C C . THR A 1 446 ? 12.159 -3.418 -27.767 1.00 79.56 446 THR A C 1
ATOM 3643 O O . THR A 1 446 ? 12.696 -3.767 -28.818 1.00 79.56 446 THR A O 1
ATOM 3646 N N . ARG A 1 447 ? 11.160 -4.131 -27.232 1.00 78.38 447 ARG A N 1
ATOM 3647 C CA . ARG A 1 447 ? 10.547 -5.295 -27.891 1.00 78.38 447 ARG A CA 1
ATOM 3648 C C . ARG A 1 447 ? 9.051 -5.335 -27.600 1.00 78.38 447 ARG A C 1
ATOM 3650 O O . ARG A 1 447 ? 8.655 -5.380 -26.440 1.00 78.38 447 ARG A O 1
ATOM 3657 N N . GLY A 1 448 ? 8.226 -5.373 -28.648 1.00 72.06 448 GLY A N 1
ATOM 3658 C CA . GLY A 1 448 ? 6.770 -5.547 -28.528 1.00 72.06 448 GLY A CA 1
ATOM 3659 C C . GLY A 1 448 ? 6.035 -4.415 -27.794 1.00 72.06 448 GLY A C 1
ATOM 3660 O O . GLY A 1 448 ? 4.906 -4.616 -27.360 1.00 72.06 448 GLY A O 1
ATOM 3661 N N . GLY A 1 449 ? 6.682 -3.262 -27.610 1.00 75.06 449 GLY A N 1
ATOM 3662 C CA . GLY A 1 449 ? 6.153 -2.089 -26.919 1.00 75.06 449 GLY A CA 1
ATOM 3663 C C . GLY A 1 449 ? 7.274 -1.143 -26.483 1.00 75.06 449 GLY A C 1
ATOM 3664 O O . GLY A 1 449 ? 8.442 -1.529 -26.466 1.00 75.06 449 GLY A O 1
ATOM 3665 N N . GLY A 1 450 ? 6.916 0.091 -26.114 1.00 76.75 450 GLY A N 1
ATOM 3666 C CA . GLY A 1 450 ? 7.879 1.122 -25.714 1.00 76.75 450 GLY A CA 1
ATOM 3667 C C . GLY A 1 450 ? 8.291 2.063 -26.846 1.00 76.75 450 GLY A C 1
ATOM 3668 O O . GLY A 1 450 ? 9.407 2.561 -26.826 1.00 76.75 450 GLY A O 1
ATOM 3669 N N . THR A 1 451 ? 7.417 2.335 -27.818 1.00 85.88 451 THR A N 1
ATOM 3670 C CA . THR A 1 451 ? 7.653 3.278 -28.934 1.00 85.88 451 THR A CA 1
ATOM 3671 C C . THR A 1 451 ? 8.255 4.603 -28.469 1.00 85.88 451 THR A C 1
ATOM 3673 O O . THR A 1 451 ? 9.214 5.097 -29.052 1.00 85.88 451 THR A O 1
ATOM 3676 N N . SER A 1 452 ? 7.779 5.113 -27.333 1.00 85.00 452 SER A N 1
ATOM 3677 C CA . SER A 1 452 ? 8.273 6.343 -26.711 1.00 85.00 452 SER A CA 1
ATOM 3678 C C . SER A 1 452 ? 9.751 6.282 -26.290 1.00 85.00 452 SER A C 1
ATOM 3680 O O . SER A 1 452 ? 10.425 7.296 -26.174 1.00 85.00 452 SER A O 1
ATOM 3682 N N . THR A 1 453 ? 10.283 5.091 -26.038 1.00 87.44 453 THR A N 1
ATOM 3683 C CA . THR A 1 453 ? 11.698 4.877 -25.728 1.00 87.44 453 THR A CA 1
ATOM 3684 C C . THR A 1 453 ? 12.560 5.059 -26.982 1.00 87.44 453 THR A C 1
ATOM 3686 O O . THR A 1 453 ? 13.559 5.769 -26.935 1.00 87.44 453 THR A O 1
ATOM 3689 N N . THR A 1 454 ? 12.139 4.498 -28.120 1.00 89.88 454 THR A N 1
ATOM 3690 C CA . THR A 1 454 ? 12.800 4.717 -29.420 1.00 89.88 454 THR A CA 1
ATOM 3691 C C . THR A 1 454 ? 12.662 6.168 -29.882 1.00 89.88 454 THR A C 1
ATOM 3693 O O . THR A 1 454 ? 13.608 6.738 -30.418 1.00 89.88 454 THR A O 1
ATOM 3696 N N . GLU A 1 455 ? 11.508 6.792 -29.635 1.00 90.88 455 GLU A N 1
ATOM 3697 C CA . GLU A 1 455 ? 11.288 8.223 -29.871 1.00 90.88 455 GLU A CA 1
ATOM 3698 C C . GLU A 1 455 ? 12.270 9.085 -29.071 1.00 90.88 455 GLU A C 1
ATOM 3700 O O . GLU A 1 455 ? 12.905 9.975 -29.633 1.00 90.88 455 GLU A O 1
ATOM 3705 N N . PHE A 1 456 ? 12.460 8.785 -27.785 1.00 89.50 456 PHE A N 1
ATOM 3706 C CA . PHE A 1 456 ? 13.421 9.490 -26.943 1.00 89.50 456 PHE A CA 1
ATOM 3707 C C . PHE A 1 456 ? 14.862 9.360 -27.463 1.00 89.50 456 PHE A C 1
ATOM 3709 O O . PHE A 1 456 ? 15.576 10.364 -27.539 1.00 89.50 456 PHE A O 1
ATOM 3716 N N . GLU A 1 457 ? 15.295 8.154 -27.847 1.00 90.75 457 GLU A N 1
ATOM 3717 C CA . GLU A 1 457 ? 16.629 7.927 -28.428 1.00 90.75 457 GLU A CA 1
ATOM 3718 C C . GLU A 1 457 ? 16.807 8.717 -29.728 1.00 90.75 457 GLU A C 1
ATOM 3720 O O . GLU A 1 457 ? 17.837 9.362 -29.922 1.00 90.75 457 GLU A O 1
ATOM 3725 N N . PHE A 1 458 ? 15.782 8.722 -30.586 1.00 91.31 458 PHE A N 1
ATOM 3726 C CA . PHE A 1 458 ? 15.784 9.463 -31.843 1.00 91.31 458 PHE A CA 1
ATOM 3727 C C . PHE A 1 458 ? 15.867 10.982 -31.627 1.00 91.31 458 PHE A C 1
ATOM 3729 O O . PHE A 1 458 ? 16.714 11.641 -32.225 1.00 91.31 458 PHE A O 1
ATOM 3736 N N . LEU A 1 459 ? 15.010 11.540 -30.767 1.00 90.50 459 LEU A N 1
ATOM 3737 C CA . LEU A 1 459 ? 14.912 12.988 -30.560 1.00 90.50 459 LEU A CA 1
ATOM 3738 C C . LEU A 1 459 ? 16.099 13.561 -29.787 1.00 90.50 459 LEU A C 1
ATOM 3740 O O . LEU A 1 459 ? 16.469 14.713 -29.999 1.00 90.50 459 LEU A O 1
ATOM 3744 N N . THR A 1 460 ? 16.681 12.789 -28.870 1.00 87.31 460 THR A N 1
ATOM 3745 C CA . THR A 1 460 ? 17.713 13.306 -27.961 1.00 87.31 460 THR A CA 1
ATOM 3746 C C . THR A 1 460 ? 19.119 12.811 -28.284 1.00 87.31 460 THR A C 1
ATOM 3748 O O . THR A 1 460 ? 20.088 13.364 -27.766 1.00 87.31 460 THR A O 1
ATOM 3751 N N . GLY A 1 461 ? 19.251 11.743 -29.075 1.00 87.38 461 GLY A N 1
ATOM 3752 C CA . GLY A 1 461 ? 20.517 11.040 -29.284 1.00 87.38 461 GLY A CA 1
ATOM 3753 C C . GLY A 1 461 ? 21.048 10.317 -28.038 1.00 87.38 461 GLY A C 1
ATOM 3754 O O . GLY A 1 461 ? 22.168 9.804 -28.066 1.00 87.38 461 GLY A O 1
ATOM 3755 N N . ASN A 1 462 ? 20.289 10.273 -26.934 1.00 86.12 462 ASN A N 1
ATOM 3756 C CA . ASN A 1 462 ? 20.696 9.583 -25.713 1.00 86.12 462 ASN A CA 1
ATOM 3757 C C . ASN A 1 462 ? 20.247 8.126 -25.754 1.00 86.12 462 ASN A C 1
ATOM 3759 O O . ASN A 1 462 ? 19.054 7.845 -25.733 1.00 86.12 462 ASN A O 1
ATOM 3763 N N . SER A 1 463 ? 21.217 7.214 -25.738 1.00 87.06 463 SER A N 1
ATOM 3764 C CA . SER A 1 463 ? 20.963 5.775 -25.662 1.00 87.06 463 SER A CA 1
ATOM 3765 C C . SER A 1 463 ? 20.313 5.381 -24.337 1.00 87.06 463 SER A C 1
ATOM 3767 O O . SER A 1 463 ? 20.778 5.762 -23.255 1.00 87.06 463 SER A O 1
ATOM 3769 N N . MET A 1 464 ? 19.310 4.509 -24.414 1.00 84.31 464 MET A N 1
ATOM 3770 C CA . MET A 1 464 ? 18.687 3.897 -23.241 1.00 84.31 464 MET A CA 1
ATOM 3771 C C . MET A 1 464 ? 19.618 2.981 -22.465 1.00 84.31 464 MET A C 1
ATOM 3773 O O . MET A 1 464 ? 19.364 2.730 -21.292 1.00 84.31 464 MET A O 1
ATOM 3777 N N . SER A 1 465 ? 20.725 2.535 -23.068 1.00 83.00 465 SER A N 1
ATOM 3778 C CA . SER A 1 465 ? 21.770 1.786 -22.358 1.00 83.00 465 SER A CA 1
ATOM 3779 C C . SER A 1 465 ? 22.339 2.546 -21.156 1.00 83.00 465 SER A C 1
ATOM 3781 O O . SER A 1 465 ? 22.858 1.928 -20.231 1.00 83.00 465 SER A O 1
ATOM 3783 N N . ASN A 1 466 ? 22.262 3.881 -21.179 1.00 80.69 466 ASN A N 1
ATOM 3784 C CA . ASN A 1 466 ? 22.815 4.755 -20.144 1.00 80.69 466 ASN A CA 1
ATOM 3785 C C . ASN A 1 466 ? 21.771 5.161 -19.095 1.00 80.69 466 ASN A C 1
ATOM 3787 O O . ASN A 1 466 ? 22.100 5.841 -18.120 1.00 80.69 466 ASN A O 1
ATOM 3791 N N . LEU A 1 467 ? 20.514 4.769 -19.299 1.00 77.62 467 LEU A N 1
ATOM 3792 C CA . LEU A 1 467 ? 19.396 5.098 -18.435 1.00 77.62 467 LEU A CA 1
ATOM 3793 C C . LEU A 1 467 ? 18.905 3.826 -17.737 1.00 77.62 467 LEU A C 1
ATOM 3795 O O . LEU A 1 467 ? 18.994 2.727 -18.286 1.00 77.62 467 LEU A O 1
ATOM 3799 N N . PRO A 1 468 ? 18.375 3.930 -16.510 1.00 66.50 468 PRO A N 1
ATOM 3800 C CA . PRO A 1 468 ? 17.644 2.809 -15.942 1.00 66.50 468 PRO A CA 1
ATOM 3801 C C . PRO A 1 468 ? 16.467 2.511 -16.877 1.00 66.50 468 PRO A C 1
ATOM 3803 O O . PRO A 1 468 ? 15.820 3.469 -17.282 1.00 66.50 468 PRO A O 1
ATOM 3806 N N . GLY A 1 469 ? 16.195 1.235 -17.211 1.00 62.88 469 GLY A N 1
ATOM 3807 C CA . GLY A 1 469 ? 15.260 0.731 -18.259 1.00 62.88 469 GLY A CA 1
ATOM 3808 C C . GLY A 1 469 ? 13.771 1.148 -18.180 1.00 62.88 469 GLY A C 1
ATOM 3809 O O . GLY A 1 469 ? 12.880 0.489 -18.701 1.00 62.88 469 GLY A O 1
ATOM 3810 N N . SER A 1 470 ? 13.529 2.236 -17.467 1.00 66.31 470 SER A N 1
ATOM 3811 C CA . SER A 1 470 ? 12.497 3.258 -17.529 1.00 66.31 470 SER A CA 1
ATOM 3812 C C . SER A 1 470 ? 11.909 3.637 -18.886 1.00 66.31 470 SER A C 1
ATOM 3814 O O . SER A 1 470 ? 12.663 3.777 -19.839 1.00 66.31 470 SER A O 1
ATOM 3816 N N . ASN A 1 471 ? 10.622 3.992 -18.956 1.00 75.00 471 ASN A N 1
ATOM 3817 C CA . ASN A 1 471 ? 10.159 4.948 -19.963 1.00 75.00 471 ASN A CA 1
ATOM 3818 C C . ASN A 1 471 ? 10.715 6.351 -19.615 1.00 75.00 471 ASN A C 1
ATOM 3820 O O . ASN A 1 471 ? 10.345 6.880 -18.559 1.00 75.00 471 ASN A O 1
ATOM 3824 N N . PRO A 1 472 ? 11.546 6.981 -20.470 1.00 78.44 472 PRO A N 1
ATOM 3825 C CA . PRO A 1 472 ? 12.174 8.271 -20.172 1.00 78.44 472 PRO A CA 1
ATOM 3826 C C . PRO A 1 472 ? 11.177 9.399 -19.922 1.00 78.44 472 PRO A C 1
ATOM 3828 O O . PRO A 1 472 ? 11.377 10.196 -19.008 1.00 78.44 472 PRO A O 1
ATOM 3831 N N . TYR A 1 473 ? 10.071 9.439 -20.668 1.00 77.25 473 TYR A N 1
ATOM 3832 C CA . TYR A 1 473 ? 9.051 10.484 -20.532 1.00 77.25 473 TYR A CA 1
ATOM 3833 C C . TYR A 1 473 ? 8.265 10.400 -19.226 1.00 77.25 473 TYR A C 1
ATOM 3835 O O . TYR A 1 473 ? 7.723 11.401 -18.765 1.00 77.25 473 TYR A O 1
ATOM 3843 N N . ALA A 1 474 ? 8.221 9.219 -18.608 1.00 68.69 474 ALA A N 1
ATOM 3844 C CA . ALA A 1 474 ? 7.671 9.058 -17.268 1.00 68.69 474 ALA A CA 1
ATOM 3845 C C . ALA A 1 474 ? 8.708 9.357 -16.175 1.00 68.69 474 ALA A C 1
ATOM 3847 O O . ALA A 1 474 ? 8.326 9.626 -15.038 1.00 68.69 474 ALA A O 1
ATOM 3848 N N . GLN A 1 475 ? 10.003 9.279 -16.497 1.00 68.75 475 GLN A N 1
ATOM 3849 C CA . GLN A 1 475 ? 11.086 9.386 -15.526 1.00 68.75 475 GLN A CA 1
ATOM 3850 C C . GLN A 1 475 ? 11.674 10.777 -15.366 1.00 68.75 475 GLN A C 1
ATOM 3852 O O . GLN A 1 475 ? 11.962 11.197 -14.243 1.00 68.75 475 GLN A O 1
ATOM 3857 N N . PHE A 1 476 ? 11.891 11.468 -16.477 1.00 73.69 476 PHE A N 1
ATOM 3858 C CA . PHE A 1 476 ? 12.598 12.735 -16.487 1.00 73.69 476 PHE A CA 1
ATOM 3859 C C . PHE A 1 476 ? 11.625 13.894 -16.612 1.00 73.69 476 PHE A C 1
ATOM 3861 O O . PHE A 1 476 ? 10.596 13.819 -17.280 1.00 73.69 476 PHE A O 1
ATOM 3868 N N . ASN A 1 477 ? 11.968 14.991 -15.948 1.00 71.38 477 ASN A N 1
ATOM 3869 C CA . ASN A 1 477 ? 11.266 16.240 -16.148 1.00 71.38 477 ASN A CA 1
ATOM 3870 C C . ASN A 1 477 ? 11.893 16.986 -17.332 1.00 71.38 477 ASN A C 1
ATOM 3872 O O . ASN A 1 477 ? 13.048 17.403 -17.262 1.00 71.38 477 ASN A O 1
ATOM 3876 N N . PHE A 1 478 ? 11.103 17.188 -18.384 1.00 75.31 478 PHE A N 1
ATOM 3877 C CA . PHE A 1 478 ? 11.530 17.856 -19.609 1.00 75.31 478 PHE A CA 1
ATOM 3878 C C . PHE A 1 478 ? 11.307 19.380 -19.598 1.00 75.31 478 PHE A C 1
ATOM 3880 O O . PHE A 1 478 ? 11.637 20.045 -20.573 1.00 75.31 478 PHE A O 1
ATOM 3887 N N . THR A 1 479 ? 10.800 19.977 -18.506 1.00 72.00 479 THR A N 1
ATOM 3888 C CA . THR A 1 479 ? 10.470 21.422 -18.451 1.00 72.00 479 THR A CA 1
ATOM 3889 C C . THR A 1 479 ? 11.653 22.364 -18.673 1.00 72.00 479 THR A C 1
ATOM 3891 O O . THR A 1 479 ? 11.443 23.553 -18.894 1.00 72.00 479 THR A O 1
ATOM 3894 N N . HIS A 1 480 ? 12.885 21.867 -18.566 1.00 67.56 480 HIS A N 1
ATOM 3895 C CA . HIS A 1 480 ? 14.108 22.655 -18.732 1.00 67.56 480 HIS A CA 1
ATOM 3896 C C . HIS A 1 480 ? 14.978 22.183 -19.900 1.00 67.56 480 HIS A C 1
ATOM 3898 O O . HIS A 1 480 ? 16.145 22.563 -19.965 1.00 67.56 480 HIS A O 1
ATOM 3904 N N . ILE A 1 481 ? 14.439 21.364 -20.810 1.00 65.00 481 ILE A N 1
ATOM 3905 C CA . ILE A 1 481 ? 15.144 21.053 -22.054 1.00 65.00 481 ILE A CA 1
ATOM 3906 C C . ILE A 1 481 ? 14.955 22.248 -22.998 1.00 65.00 481 ILE A C 1
ATOM 3908 O O . ILE A 1 481 ? 13.810 22.616 -23.262 1.00 65.00 481 ILE A O 1
ATOM 3912 N N . PRO A 1 482 ? 16.038 22.911 -23.443 1.00 55.31 482 PRO A N 1
ATOM 3913 C CA . PRO A 1 482 ? 15.929 23.982 -24.424 1.00 55.31 482 PRO A CA 1
ATOM 3914 C C . PRO A 1 482 ? 15.338 23.425 -25.726 1.00 55.31 482 PRO A C 1
ATOM 3916 O O . PRO A 1 482 ? 15.747 22.351 -26.164 1.00 55.31 482 PRO A O 1
ATOM 3919 N N . ASN A 1 483 ? 14.354 24.143 -26.280 1.00 45.19 483 ASN A N 1
ATOM 3920 C CA . ASN A 1 483 ? 13.724 23.824 -27.566 1.00 45.19 483 ASN A CA 1
ATOM 3921 C C . ASN A 1 483 ? 14.727 23.822 -28.718 1.00 45.19 483 ASN A C 1
ATOM 3923 O O . ASN A 1 483 ? 15.601 24.723 -28.720 1.00 45.19 483 ASN A O 1
#

pLDDT: mean 80.47, std 15.23, range [30.03, 98.19]

Secondary structure (DSSP, 8-state):
-HHHHHHHHHHHHHHSS------S-HHHHHHHHHHHHHHHHHHHHHHHHHTT-SS--HHHHHHHHHHHHHHHHHHHHHHH-STTHHHHHHHHHHHHHHHHHHHHHHHHHHTTSEE-S--------HHHHHHH-HHHHHHHHHHHHHHHHHHHHHHHHTTSHHHHHHHHHHHHHHHHHHHHHHHHHHH-TTGGGS-HHHHHHHHHHHHHHHHHHHHHSSBHHHHHHHHHHHHHHHHHHHHHHHHHHSS---GGGGGGHHHHHHHGGG--EE--HHHHHHHHHHHHHHHHHHHHHHTT-S-B--SHHHHHHHHHHHHHHHHHHHHHHHHS-HHHHHT----SS-HHHHHHHH-HHHHHHHHHHHTSPPPPTT--HHHHHHHHHHHHHHT---S---SSPPPP-----TT---GGGGS--TTHHHHSHHHHHHTT-TT-S--S----S-SSS-HHHHHHHHHH---GGGS-SS-HHHHS--TTS--